Protein AF-0000000068717318 (afdb_homodimer)

Solvent-accessible surface area (backbone atoms only — not comparable to full-atom values): 31866 Å² total; per-residue (Å²): 139,52,70,68,42,39,51,50,46,53,46,26,69,71,57,38,31,56,62,58,30,9,62,75,69,73,46,54,44,68,53,45,51,49,39,49,48,51,51,22,59,76,68,72,45,66,38,63,42,69,63,83,94,44,50,39,70,29,72,58,24,56,57,44,49,57,50,39,51,41,50,52,51,47,51,51,46,50,53,46,67,65,40,76,64,81,67,66,62,50,79,43,35,36,26,26,24,66,69,44,42,39,69,50,40,36,65,50,47,43,56,44,42,72,75,36,70,60,45,38,46,37,46,39,76,15,88,23,59,64,52,39,50,50,33,30,74,69,58,73,24,63,34,31,42,44,68,31,61,94,67,90,55,90,65,39,44,72,43,80,64,42,85,40,55,74,37,36,34,28,21,68,81,42,73,69,66,79,41,89,59,38,52,71,72,72,47,33,83,41,34,37,45,36,58,47,88,64,28,48,68,50,50,57,55,53,47,56,28,55,77,67,73,43,75,55,77,44,55,37,37,30,76,41,71,63,27,47,50,38,25,19,53,62,60,60,27,34,35,75,42,51,40,84,79,45,48,66,40,41,75,70,53,50,29,32,77,51,47,53,73,66,82,77,82,70,31,25,40,26,42,35,30,39,64,81,54,72,79,45,68,65,55,50,51,49,51,49,53,49,50,51,48,52,73,76,93,140,51,69,68,42,41,53,52,46,53,44,26,68,70,58,36,30,56,62,59,29,9,62,74,68,72,46,55,46,66,54,47,53,49,39,50,48,52,50,21,59,74,67,71,46,64,37,62,41,70,64,85,93,43,49,39,70,29,74,59,23,54,57,44,48,57,51,38,50,41,50,52,50,47,52,50,47,49,52,46,66,66,40,76,64,80,67,68,63,51,78,46,35,36,26,25,24,67,70,46,41,38,70,50,40,37,64,48,49,44,55,44,41,72,76,36,69,59,44,37,47,37,43,40,75,16,90,23,60,63,50,39,49,49,33,32,74,70,59,72,25,65,34,31,43,45,67,32,62,94,66,89,54,89,65,39,43,71,45,80,64,41,84,41,54,75,38,36,35,27,20,66,80,42,74,68,66,79,42,86,59,37,50,72,72,73,47,33,84,40,34,38,44,37,59,49,87,65,28,49,68,50,51,56,53,50,47,56,27,56,77,67,75,43,76,57,80,42,54,36,37,30,76,41,71,62,27,47,50,38,24,19,52,63,59,60,28,34,34,74,43,51,42,83,79,44,47,66,41,40,76,70,53,51,29,33,78,52,47,55,72,67,82,76,81,70,31,23,40,26,42,34,31,40,65,81,54,74,80,44,69,66,56,50,51,50,52,50,51,50,50,51,49,51,70,74,95

Nearest PDB structures (foldseek):
  5y2v-assembly1_C  TM=6.158E-01  e=2.328E-25  Synechocystis sp. PCC 6803 substr. Kazusa
  3k1m-assembly1_B  TM=5.682E-01  e=3.658E-23  Acinetobacter baylyi ADP1
  3k1n-assembly1_A  TM=5.761E-01  e=3.463E-22  Acinetobacter baylyi ADP1
  5y2w-assembly1_A-2  TM=8.677E-01  e=1.253E-16  Synechocystis sp. PCC 6803 substr. Kazusa
  3fxq-assembly1_A  TM=6.290E-01  e=3.126E-19  Comamonas testosteroni

Sequence (594 aa):
MEIKQLITFKVAAHTLNFTQTAKKLNFAQSSVTAQIKTLEAELGTPLFERLGKRLFLTEAGRKFQLYADKMIALSNEAKMAVKDDEEIAGTLIIGAQESQCTYRLPSILKRFKIKFPKIKLIFKPAHSNKDAKEQLMEGKVDLAFILDECKTEDVLHVEPLMKEELKVVAAPTHRLLEQPSVSIKDLESETLLLTELGCSYRTLFEELFRWEDVYPANKIEFVSVEAIKQCVIADLGIAVLPAIVVEKDIREGTIKELHLENTISPIYTQIAWHKDKWMTVPLRQFIDVTREFFVTDMEIKQLITFKVAAHTLNFTQTAKKLNFAQSSVTAQIKTLEAELGTPLFERLGKRLFLTEAGRKFQLYADKMIALSNEAKMAVKDDEEIAGTLIIGAQESQCTYRLPSILKRFKIKFPKIKLIFKPAHSNKDAKEQLMEGKVDLAFILDECKTEDVLHVEPLMKEELKVVAAPTHRLLEQPSVSIKDLESETLLLTELGCSYRTLFEELFRWEDVYPANKIEFVSVEAIKQCVIADLGIAVLPAIVVEKDIREGTIKELHLENTISPIYTQIAWHKDKWMTVPLRQFIDVTREFFVTD

Secondary structure (DSSP, 8-state):
--HHHHHHHHHHHHH--HHHHHHHHT--HHHHHHHHHHHHHHHTS-SEEEETTEEEE-HHHHHHHHHHHHHHHHHHHHHHHHS---S--EEEEEEE-HHHHHHTHHHHHHHHHHH-TTEEEEEEE--SHHHHHHHHHTTS-SEEEEEE-----SSEEEEEEEEE-EEEEE-TT-GGGGSSSB-TGGGTTSPEEE--TT-HHHHHHHHHHHHTT-----EEE-S-HHHHHHHHHTTS-EEEEEHHHHHHHHHHTSSEEE-BSSPPPPEEEEEEEETT----HHHHHHHHHHHHHHHH-/--HHHHHHHHHHHHH--HHHHHHHHT--HHHHHHHHHHHHHHHTS-SEEEETTEEEE-HHHHHHHHHHHHHHHHHHHHHHHHS---S--EEEEEEE-HHHHHHTHHHHHHHHHHH-TTEEEEEEE--SHHHHHHHHHTTS-SEEEEEE-----SSEEEEEEEEE-EEEEE-TT-GGGGSSSB-TGGGTTSPEEE--TT-HHHHHHHHHHHHTT-----EEE-S-HHHHHHHHHTTS-EEEEEHHHHHHHHHHTSSEEE-BSSPPPPEEEEEEEETT----HHHHHHHHHHHHHHHH-

pLDDT: mean 88.01, std 9.0, range [48.69, 98.56]

InterPro domains:
  IPR000847 LysR, HTH, N-terminal domain [PF00126] (3-62)
  IPR000847 LysR, HTH, N-terminal domain [PR00039] (18-29)
  IPR000847 LysR, HTH, N-terminal domain [PR00039] (29-39)
  IPR000847 LysR, HTH, N-terminal domain [PR00039] (39-50)
  IPR000847 LysR, HTH, N-terminal domain [PS50931] (1-58)
  IPR005119 LysR, substrate-binding [PF03466] (87-293)
  IPR036388 Winged helix-like DNA-binding domain superfamily [G3DSA:1.10.10.10] (1-87)
  IPR036390 Winged helix DNA-binding domain superfamily [SSF46785] (1-84)

Foldseek 3Di:
DDLVLLQLLLLCQVVQDLCVSCVVVVHDSVVSVVSQVVVCVVVVHHQWDDDDPTIHGDPVVQVVSQVSVQVNLVVVQVVVVPPPPPADAEEAEEEEAQLCVPQPVVVLVVVLCVVHVRYHYHYDYDLAPVSQVVCQSSVVHAKYKAKAADDDDDFKDKFFQFWWDKFKKAFLPDPLVVDPADEPQNQQAWAEEEEDPRHHQRVLNVVSCVVVVRDRDHYDYDSHPVVSVVCRLVGRTMYMDICSSCVVVCVVRSMHTHHYPDDGDIIGTMMMHGPPHDCRPSNVSSVVSSNVVSVVD/DDLVLLQLLLLCQVVQDLCVSCVVVVHDSVVSVVSQVVVCVVVVHHQWDDDDPTIHGDPVVQVVSQVSVVVNLVVVQVVVVPPPPPADAEEAEEEEAQLCVPQPVVVLVVVLCVVHVRYHYHYDYDLAPVSQVVCQSSVVHAKYKAKAADDDDDFKDKFFQFWWDKFKKAFLPDPLVVDPADELQNQQAWAEEEEDPRHHQRVLNVVSCVVVVRHRDHYDYDSHPVVSVVCRLVGRTMYMDICSSCVVVCVVRSMHTHHYPDDGDIIGTMMMHGPPHDCRPSNVSSVVSSNVVSVVD

Structure (mmCIF, N/CA/C/O backbone):
data_AF-0000000068717318-model_v1
#
loop_
_entity.id
_entity.type
_entity.pdbx_description
1 polymer 'HTH-type transcriptional regulator CzcR'
#
loop_
_atom_site.group_PDB
_atom_site.id
_atom_site.type_symbol
_atom_site.label_atom_id
_atom_site.label_alt_id
_atom_site.label_comp_id
_atom_site.label_asym_id
_atom_site.label_entity_id
_atom_site.label_seq_id
_atom_site.pdbx_PDB_ins_code
_atom_site.Cartn_x
_atom_site.Cartn_y
_atom_site.Cartn_z
_atom_site.occupancy
_atom_site.B_iso_or_equiv
_atom_site.auth_seq_id
_atom_site.auth_comp_id
_atom_site.auth_asym_id
_atom_site.auth_atom_id
_atom_site.pdbx_PDB_model_num
ATOM 1 N N . MET A 1 1 ? 4.66 -38.656 12.094 1 73.25 1 MET A N 1
ATOM 2 C CA . MET A 1 1 ? 4.203 -37.312 11.773 1 73.25 1 MET A CA 1
ATOM 3 C C . MET A 1 1 ? 3.221 -37.344 10.609 1 73.25 1 MET A C 1
ATOM 5 O O . MET A 1 1 ? 3.48 -37.969 9.578 1 73.25 1 MET A O 1
ATOM 9 N N . GLU A 1 2 ? 2.027 -36.812 10.875 1 79.94 2 GLU A N 1
ATOM 10 C CA . GLU A 1 2 ? 0.955 -36.812 9.883 1 79.94 2 GLU A CA 1
ATOM 11 C C . GLU A 1 2 ? 0.721 -35.438 9.305 1 79.94 2 GLU A C 1
ATOM 13 O O . GLU A 1 2 ? 0.87 -34.438 10.008 1 79.94 2 GLU A O 1
ATOM 18 N N . ILE A 1 3 ? 0.334 -35.5 8.078 1 81.94 3 ILE A N 1
ATOM 19 C CA . ILE A 1 3 ? 0.106 -34.25 7.355 1 81.94 3 ILE A CA 1
ATOM 20 C C . ILE A 1 3 ? -0.923 -33.406 8.102 1 81.94 3 ILE A C 1
ATOM 22 O O . ILE A 1 3 ? -0.815 -32.156 8.141 1 81.94 3 ILE A O 1
ATOM 26 N N . LYS A 1 4 ? -1.858 -34.031 8.664 1 85 4 LYS A N 1
ATOM 27 C CA . LYS A 1 4 ? -2.895 -33.344 9.422 1 85 4 LYS A CA 1
ATOM 28 C C . LYS A 1 4 ? -2.293 -32.562 10.586 1 85 4 LYS A C 1
ATOM 30 O O . LYS A 1 4 ? -2.729 -31.453 10.883 1 85 4 LYS A O 1
ATOM 35 N N . GLN A 1 5 ? -1.313 -33.188 11.211 1 87.38 5 GLN A N 1
ATOM 36 C CA . GLN A 1 5 ? -0.629 -32.531 12.312 1 87.38 5 GLN A CA 1
ATOM 37 C C . GLN A 1 5 ? 0.168 -31.312 11.828 1 87.38 5 GLN A C 1
ATOM 39 O O . GLN A 1 5 ? 0.229 -30.297 12.516 1 87.38 5 GLN A O 1
ATOM 44 N N . LEU A 1 6 ? 0.748 -31.5 10.695 1 87.44 6 LEU A N 1
ATOM 45 C CA . LEU A 1 6 ? 1.536 -30.422 10.109 1 87.44 6 LEU A CA 1
ATOM 46 C C . LEU A 1 6 ? 0.652 -29.234 9.766 1 87.44 6 LEU A C 1
ATOM 48 O O . LEU A 1 6 ? 1.039 -28.078 9.992 1 87.44 6 LEU A O 1
ATOM 52 N N . ILE A 1 7 ? -0.502 -29.484 9.273 1 87.56 7 ILE A N 1
ATOM 53 C CA . ILE A 1 7 ? -1.455 -28.438 8.93 1 87.56 7 ILE A CA 1
ATOM 54 C C . ILE A 1 7 ? -1.92 -27.734 10.203 1 87.56 7 ILE A C 1
ATOM 56 O O . ILE A 1 7 ? -1.995 -26.5 10.242 1 87.56 7 ILE A O 1
ATOM 60 N N . THR A 1 8 ? -2.174 -28.562 11.219 1 90.5 8 THR A N 1
ATOM 61 C CA . THR A 1 8 ? -2.572 -28 12.5 1 90.5 8 THR A CA 1
ATOM 62 C C . THR A 1 8 ? -1.477 -27.094 13.055 1 90.5 8 THR A C 1
ATOM 64 O O . THR A 1 8 ? -1.757 -25.984 13.531 1 90.5 8 THR A O 1
ATOM 67 N N . PHE A 1 9 ? -0.246 -27.516 12.945 1 93.25 9 PHE A N 1
ATOM 68 C CA . PHE A 1 9 ? 0.896 -26.734 13.414 1 93.25 9 PHE A CA 1
ATOM 69 C C . PHE A 1 9 ? 1.017 -25.422 12.633 1 93.25 9 PHE A C 1
ATOM 71 O O . PHE A 1 9 ? 1.21 -24.359 13.219 1 93.25 9 PHE A O 1
ATOM 78 N N . LYS A 1 10 ? 0.901 -25.547 11.359 1 88.56 10 LYS A N 1
ATOM 79 C CA . LYS A 1 10 ? 1.046 -24.391 10.484 1 88.56 10 LYS A CA 1
ATOM 80 C C . LYS A 1 10 ? 0.029 -23.297 10.844 1 88.56 10 LYS A C 1
ATOM 82 O O . LYS A 1 10 ? 0.386 -22.125 10.984 1 88.56 10 LYS A O 1
ATOM 87 N N . VAL A 1 11 ? -1.167 -23.672 11.016 1 88.69 11 VAL A N 1
ATOM 88 C CA . VAL A 1 11 ? -2.23 -22.719 11.336 1 88.69 11 VAL A CA 1
ATOM 89 C C . VAL A 1 11 ? -2.014 -22.156 12.742 1 88.69 11 VAL A C 1
ATOM 91 O O . VAL A 1 11 ? -2.162 -20.953 12.969 1 88.69 11 VAL A O 1
ATOM 94 N N . ALA A 1 12 ? -1.607 -23.016 13.594 1 91.38 12 ALA A N 1
ATOM 95 C CA . ALA A 1 12 ? -1.349 -22.609 14.969 1 91.38 12 ALA A CA 1
ATOM 96 C C . ALA A 1 12 ? -0.17 -21.641 15.031 1 91.38 12 ALA A C 1
ATOM 98 O O . ALA A 1 12 ? -0.174 -20.688 15.828 1 91.38 12 ALA A O 1
ATOM 99 N N . ALA A 1 13 ? 0.774 -21.938 14.219 1 88.38 13 ALA A N 1
ATOM 100 C CA . ALA A 1 13 ? 1.964 -21.094 14.188 1 88.38 13 ALA A CA 1
ATOM 101 C C . ALA A 1 13 ? 1.628 -19.703 13.688 1 88.38 13 ALA A C 1
ATOM 103 O O . ALA A 1 13 ? 2.285 -18.719 14.055 1 88.38 13 ALA A O 1
ATOM 104 N N . HIS A 1 14 ? 0.652 -19.656 12.914 1 82.25 14 HIS A N 1
ATOM 105 C CA . HIS A 1 14 ? 0.218 -18.375 12.359 1 82.25 14 HIS A CA 1
ATOM 106 C C . HIS A 1 14 ? -0.712 -17.641 13.328 1 82.25 14 HIS A C 1
ATOM 108 O O . HIS A 1 14 ? -0.595 -16.438 13.508 1 82.25 14 HIS A O 1
ATOM 114 N N . THR A 1 15 ? -1.59 -18.391 13.961 1 80.88 15 THR A N 1
ATOM 115 C CA . THR A 1 15 ? -2.602 -17.781 14.82 1 80.88 15 THR A CA 1
ATOM 116 C C . THR A 1 15 ? -2.051 -17.547 16.219 1 80.88 15 THR A C 1
ATOM 118 O O . THR A 1 15 ? -2.521 -16.672 16.938 1 80.88 15 THR A O 1
ATOM 121 N N . LEU A 1 16 ? -1.172 -18.359 16.594 1 86.44 16 LEU A N 1
ATOM 122 C CA . LEU A 1 16 ? -0.603 -18.391 17.938 1 86.44 16 LEU A CA 1
ATOM 123 C C . LEU A 1 16 ? -1.701 -18.469 18.984 1 86.44 16 LEU A C 1
ATOM 125 O O . LEU A 1 16 ? -1.609 -17.812 20.031 1 86.44 16 LEU A O 1
ATOM 129 N N . ASN A 1 17 ? -2.678 -19.047 18.656 1 87.12 17 ASN A N 1
ATOM 130 C CA . ASN A 1 17 ? -3.859 -19.281 19.484 1 87.12 17 ASN A CA 1
ATOM 131 C C . ASN A 1 17 ? -4.547 -20.594 19.125 1 87.12 17 ASN A C 1
ATOM 133 O O . ASN A 1 17 ? -5.16 -20.719 18.062 1 87.12 17 ASN A O 1
ATOM 137 N N . PHE A 1 18 ? -4.551 -21.484 20.109 1 90 18 PHE A N 1
ATOM 138 C CA . PHE A 1 18 ? -5.039 -22.828 19.797 1 90 18 PHE A CA 1
ATOM 139 C C . PHE A 1 18 ? -6.555 -22.828 19.625 1 90 18 PHE A C 1
ATOM 141 O O . PHE A 1 18 ? -7.098 -23.594 18.828 1 90 18 PHE A O 1
ATOM 148 N N . THR A 1 19 ? -7.191 -21.875 20.328 1 88.75 19 THR A N 1
ATOM 149 C CA . THR A 1 19 ? -8.641 -21.766 20.172 1 88.75 19 THR A CA 1
ATOM 150 C C . THR A 1 19 ? -9.008 -21.266 18.781 1 88.75 19 THR A C 1
ATOM 152 O O . THR A 1 19 ? -9.906 -21.797 18.141 1 88.75 19 THR A O 1
ATOM 155 N N . GLN A 1 20 ? -8.273 -20.312 18.391 1 87.06 20 GLN A N 1
ATOM 156 C CA . GLN A 1 20 ? -8.508 -19.75 17.062 1 87.06 20 GLN A CA 1
ATOM 157 C C . GLN A 1 20 ? -8.125 -20.75 15.969 1 87.06 20 GLN A C 1
ATOM 159 O O . GLN A 1 20 ? -8.789 -20.844 14.938 1 87.06 20 GLN A O 1
ATOM 164 N N . THR A 1 21 ? -7.098 -21.406 16.219 1 89.06 21 THR A N 1
ATOM 165 C CA . THR A 1 21 ? -6.66 -22.438 15.297 1 89.06 21 THR A CA 1
ATOM 166 C C . THR A 1 21 ? -7.75 -23.5 15.117 1 89.06 21 THR A C 1
ATOM 168 O O . THR A 1 21 ? -8.055 -23.891 13.992 1 89.06 21 THR A O 1
ATOM 171 N N . ALA A 1 22 ? -8.383 -23.859 16.172 1 90.62 22 ALA A N 1
ATOM 172 C CA . ALA A 1 22 ? -9.445 -24.859 16.156 1 90.62 22 ALA A CA 1
ATOM 173 C C . ALA A 1 22 ? -10.633 -24.375 15.336 1 90.62 22 ALA A C 1
ATOM 175 O O . ALA A 1 22 ? -11.18 -25.109 14.516 1 90.62 22 ALA A O 1
ATOM 176 N N . LYS A 1 23 ? -10.953 -23.156 15.531 1 85.25 23 LYS A N 1
ATOM 177 C CA . LYS A 1 23 ? -12.062 -22.562 14.789 1 85.25 23 LYS A CA 1
ATOM 178 C C . LYS A 1 23 ? -11.773 -22.531 13.289 1 85.25 23 LYS A C 1
ATOM 180 O O . LYS A 1 23 ? -12.633 -22.891 12.484 1 85.25 23 LYS A O 1
ATOM 185 N N . LYS A 1 24 ? -10.586 -22.234 12.992 1 81.38 24 LYS A N 1
ATOM 186 C CA . LYS A 1 24 ? -10.188 -22.109 11.594 1 81.38 24 LYS A CA 1
ATOM 187 C C . LYS A 1 24 ? -10.164 -23.469 10.906 1 81.38 24 LYS A C 1
ATOM 189 O O . LYS A 1 24 ? -10.469 -23.578 9.719 1 81.38 24 LYS A O 1
ATOM 194 N N . LEU A 1 25 ? -9.867 -24.469 11.625 1 85.38 25 LEU A N 1
ATOM 195 C CA . LEU A 1 25 ? -9.711 -25.812 11.055 1 85.38 25 LEU A CA 1
ATOM 196 C C . LEU A 1 25 ? -10.969 -26.641 11.297 1 85.38 25 LEU A C 1
ATOM 198 O O . LEU A 1 25 ? -11.039 -27.797 10.859 1 85.38 25 LEU A O 1
ATOM 202 N N . ASN A 1 26 ? -11.938 -25.953 11.969 1 86.69 26 ASN A N 1
ATOM 203 C CA . ASN A 1 26 ? -13.156 -26.656 12.352 1 86.69 26 ASN A CA 1
ATOM 204 C C . ASN A 1 26 ? -12.852 -27.891 13.188 1 86.69 26 ASN A C 1
ATOM 206 O O . ASN A 1 26 ? -13.328 -28.984 12.883 1 86.69 26 ASN A O 1
ATOM 210 N N . PHE A 1 27 ? -11.906 -27.766 14.109 1 85.25 27 PHE A N 1
ATOM 211 C CA . PHE A 1 27 ? -11.547 -28.781 15.102 1 85.25 27 PHE A CA 1
ATOM 212 C C . PHE A 1 27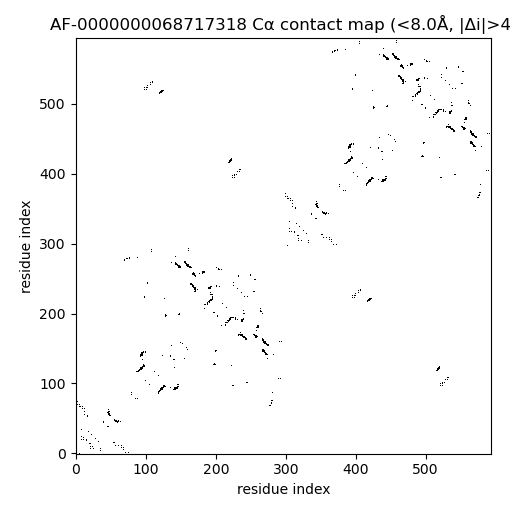 ? -11.992 -28.359 16.5 1 85.25 27 PHE A C 1
ATOM 214 O O . PHE A 1 27 ? -12.32 -27.188 16.719 1 85.25 27 PHE A O 1
ATOM 221 N N . ALA A 1 28 ? -12.156 -29.312 17.375 1 88.38 28 ALA A N 1
ATOM 222 C CA . ALA A 1 28 ? -12.195 -28.984 18.797 1 88.38 28 ALA A CA 1
ATOM 223 C C . ALA A 1 28 ? -10.82 -28.531 19.281 1 88.38 28 ALA A C 1
ATOM 225 O O . ALA A 1 28 ? -9.789 -29.016 18.812 1 88.38 28 ALA A O 1
ATOM 226 N N . GLN A 1 29 ? -10.836 -27.594 20.141 1 89.88 29 GLN A N 1
ATOM 227 C CA . GLN A 1 29 ? -9.586 -27.078 20.688 1 89.88 29 GLN A CA 1
ATOM 228 C C . GLN A 1 29 ? -8.758 -28.203 21.297 1 89.88 29 GLN A C 1
ATOM 230 O O . GLN A 1 29 ? -7.523 -28.203 21.203 1 89.88 29 GLN A O 1
ATOM 235 N N . SER A 1 30 ? -9.383 -29.141 21.891 1 91.38 30 SER A N 1
ATOM 236 C CA . SER A 1 30 ? -8.695 -30.281 22.484 1 91.38 30 SER A CA 1
ATOM 237 C C . SER A 1 30 ? -7.953 -31.094 21.422 1 91.38 30 SER A C 1
ATOM 239 O O . SER A 1 30 ? -6.863 -31.609 21.672 1 91.38 30 SER A O 1
ATOM 241 N N . SER A 1 31 ? -8.508 -31.156 20.281 1 88.94 31 SER A N 1
ATOM 242 C CA . SER A 1 31 ? -7.879 -31.859 19.172 1 88.94 31 SER A CA 1
ATOM 243 C C . SER A 1 31 ? -6.621 -31.141 18.703 1 88.94 31 SER A C 1
ATOM 245 O O . SER A 1 31 ? -5.602 -31.781 18.422 1 88.94 31 SER A O 1
ATOM 247 N N . VAL A 1 32 ? -6.707 -29.844 18.609 1 93.88 32 VAL A N 1
ATOM 248 C CA . VAL A 1 32 ? -5.555 -29.047 18.219 1 93.88 32 VAL A CA 1
ATOM 249 C C . VAL A 1 32 ? -4.422 -29.25 19.219 1 93.88 32 VAL A C 1
ATOM 251 O O . VAL A 1 32 ? -3.279 -29.5 18.828 1 93.88 32 VAL A O 1
ATOM 254 N N . THR A 1 33 ? -4.777 -29.172 20.484 1 92.56 33 THR A N 1
ATOM 255 C CA . THR A 1 33 ? -3.797 -29.344 21.547 1 92.56 33 THR A CA 1
ATOM 256 C C . THR A 1 33 ? -3.152 -30.719 21.484 1 92.56 33 THR A C 1
ATOM 258 O O . THR A 1 33 ? -1.933 -30.844 21.609 1 92.56 33 THR A O 1
ATOM 261 N N . ALA A 1 34 ? -3.979 -31.688 21.266 1 91.44 34 ALA A N 1
ATOM 262 C CA . ALA A 1 34 ? -3.494 -33.062 21.203 1 91.44 34 ALA A CA 1
ATOM 263 C C . ALA A 1 34 ? -2.566 -33.281 20.016 1 91.44 34 ALA A C 1
ATOM 265 O O . ALA A 1 34 ? -1.53 -33.938 20.125 1 91.44 34 ALA A O 1
ATOM 266 N N . GLN A 1 35 ? -2.949 -32.781 18.922 1 91.19 35 GLN A N 1
ATOM 267 C CA . GLN A 1 35 ? -2.143 -32.906 17.719 1 91.19 35 GLN A CA 1
ATOM 268 C C . GLN A 1 35 ? -0.777 -32.25 17.891 1 91.19 35 GLN A C 1
ATOM 270 O O . GLN A 1 35 ? 0.246 -32.812 17.5 1 91.19 35 GLN A O 1
ATOM 275 N N . ILE A 1 36 ? -0.767 -31.125 18.5 1 93.44 36 ILE A N 1
ATOM 276 C CA . ILE A 1 36 ? 0.476 -30.391 18.719 1 93.44 36 ILE A CA 1
ATOM 277 C C . ILE A 1 36 ? 1.354 -31.141 19.719 1 93.44 36 ILE A C 1
ATOM 279 O O . ILE A 1 36 ? 2.564 -31.281 19.516 1 93.44 36 ILE A O 1
ATOM 283 N N . LYS A 1 37 ? 0.728 -31.641 20.734 1 92 37 LYS A N 1
ATOM 284 C CA . LYS A 1 37 ? 1.467 -32.406 21.734 1 92 37 LYS A CA 1
ATOM 285 C C . LYS A 1 37 ? 2.08 -33.656 21.125 1 92 37 LYS A C 1
ATOM 287 O O . LYS A 1 37 ? 3.223 -34 21.438 1 92 37 LYS A O 1
ATOM 292 N N . THR A 1 38 ? 1.305 -34.312 20.344 1 88.38 38 THR A N 1
ATOM 293 C CA . THR A 1 38 ? 1.796 -35.5 19.672 1 88.38 38 THR A CA 1
ATOM 294 C C . THR A 1 38 ? 2.977 -35.156 18.766 1 88.38 38 THR A C 1
ATOM 296 O O . THR A 1 38 ? 3.975 -35.875 18.734 1 88.38 38 THR A O 1
ATOM 299 N N . LEU A 1 39 ? 2.832 -34.125 18.047 1 90 39 LEU A N 1
ATOM 300 C CA . LEU A 1 39 ? 3.887 -33.656 17.156 1 90 39 LEU A CA 1
ATOM 301 C C . LEU A 1 39 ? 5.148 -33.312 17.938 1 90 39 LEU A C 1
ATOM 303 O O . LEU A 1 39 ? 6.254 -33.688 17.531 1 90 39 LEU A O 1
ATOM 307 N N . GLU A 1 40 ? 4.988 -32.625 19.062 1 91.88 40 GLU A N 1
ATOM 308 C CA . GLU A 1 40 ? 6.117 -32.25 19.906 1 91.88 40 GLU A CA 1
ATOM 309 C C . GLU A 1 40 ? 6.777 -33.5 20.516 1 91.88 40 GLU A C 1
ATOM 311 O O . GLU A 1 40 ? 8.008 -33.562 20.641 1 91.88 40 GLU A O 1
ATOM 316 N N . ALA A 1 41 ? 5.984 -34.438 20.891 1 88.25 41 ALA A N 1
ATOM 317 C CA . ALA A 1 41 ? 6.492 -35.656 21.453 1 88.25 41 ALA A CA 1
ATOM 318 C C . ALA A 1 41 ? 7.324 -36.438 20.438 1 88.25 41 ALA A C 1
ATOM 320 O O . ALA A 1 41 ? 8.383 -36.969 20.766 1 88.25 41 ALA A O 1
ATOM 321 N N . GLU A 1 42 ? 6.852 -36.469 19.234 1 84.75 42 GLU A N 1
ATOM 322 C CA . GLU A 1 42 ? 7.57 -37.188 18.172 1 84.75 42 GLU A CA 1
ATOM 323 C C . GLU A 1 42 ? 8.891 -36.5 17.859 1 84.75 42 GLU A C 1
ATOM 325 O O . GLU A 1 42 ? 9.891 -37.156 17.578 1 84.75 42 GLU A O 1
ATOM 330 N N . LEU A 1 43 ? 8.844 -35.156 17.953 1 86.06 43 LEU A N 1
ATOM 331 C CA . LEU A 1 43 ? 10.016 -34.375 17.609 1 86.06 43 LEU A CA 1
ATOM 332 C C . LEU A 1 43 ? 10.961 -34.25 18.812 1 86.06 43 LEU A C 1
ATOM 334 O O . LEU A 1 43 ? 12.125 -33.875 18.641 1 86.06 43 LEU A O 1
ATOM 338 N N . GLY A 1 44 ? 10.477 -34.531 20 1 86.88 44 GLY A N 1
ATOM 339 C CA . GLY A 1 44 ? 11.273 -34.5 21.203 1 86.88 44 GLY A CA 1
ATOM 340 C C . GLY A 1 44 ? 11.555 -33.125 21.734 1 86.88 44 GLY A C 1
ATOM 341 O O . GLY A 1 44 ? 12.477 -32.906 22.516 1 86.88 44 GLY A O 1
ATOM 342 N N . THR A 1 45 ? 10.828 -32.156 21.156 1 87.38 45 THR A N 1
ATOM 343 C CA . THR A 1 45 ? 11.031 -30.766 21.578 1 87.38 45 THR A CA 1
ATOM 344 C C . THR A 1 45 ? 9.727 -29.969 21.484 1 87.38 45 THR A C 1
ATOM 346 O O . THR A 1 45 ? 8.914 -30.219 20.594 1 87.38 45 THR A O 1
ATOM 349 N N . PRO A 1 46 ? 9.531 -29.047 22.406 1 91.62 46 PRO A N 1
ATOM 350 C CA . PRO A 1 46 ? 8.352 -28.188 22.297 1 91.62 46 PRO A CA 1
ATOM 351 C C . PRO A 1 46 ? 8.438 -27.219 21.141 1 91.62 46 PRO A C 1
ATOM 353 O O . PRO A 1 46 ? 9.516 -26.688 20.844 1 91.62 46 PRO A O 1
ATOM 356 N N . LEU A 1 47 ? 7.324 -27.109 20.469 1 92.19 47 LEU A N 1
ATOM 357 C CA . LEU A 1 47 ? 7.258 -26.203 19.328 1 92.19 47 LEU A CA 1
ATOM 358 C C . LEU A 1 47 ? 6.625 -24.875 19.734 1 92.19 47 LEU A C 1
ATOM 360 O O . LEU A 1 47 ? 6.812 -23.859 19.062 1 92.19 47 LEU A O 1
ATOM 364 N N . PHE A 1 48 ? 5.805 -24.938 20.797 1 92.62 48 PHE A N 1
ATOM 365 C CA . PHE A 1 48 ? 5.156 -23.75 21.328 1 92.62 48 PHE A CA 1
ATOM 366 C C . PHE A 1 48 ? 5.504 -23.562 22.797 1 92.62 48 PHE A C 1
ATOM 368 O O . PHE A 1 48 ? 5.82 -24.516 23.5 1 92.62 48 PHE A O 1
ATOM 375 N N . GLU A 1 49 ? 5.516 -22.312 23.156 1 86.25 49 GLU A N 1
ATOM 376 C CA . GLU A 1 49 ? 5.676 -21.969 24.562 1 86.25 49 GLU A CA 1
ATOM 377 C C . GLU A 1 49 ? 4.645 -20.938 25 1 86.25 49 GLU A C 1
ATOM 379 O O . GLU A 1 49 ? 4.16 -20.141 24.188 1 86.25 49 GLU A O 1
ATOM 384 N N . ARG A 1 50 ? 4.188 -21.109 26.172 1 80.56 50 ARG A N 1
ATOM 385 C CA . ARG A 1 50 ? 3.221 -20.156 26.719 1 80.56 50 ARG A CA 1
ATOM 386 C C . ARG A 1 50 ? 3.893 -19.172 27.656 1 80.56 50 ARG A C 1
ATOM 388 O O . ARG A 1 50 ? 4.691 -19.578 28.516 1 80.56 50 ARG A O 1
ATOM 395 N N . LEU A 1 51 ? 3.805 -18.031 27.297 1 73.25 51 LEU A N 1
ATOM 396 C CA . LEU A 1 51 ? 4.199 -16.984 28.219 1 73.25 51 LEU A CA 1
ATOM 397 C C . LEU A 1 51 ? 2.973 -16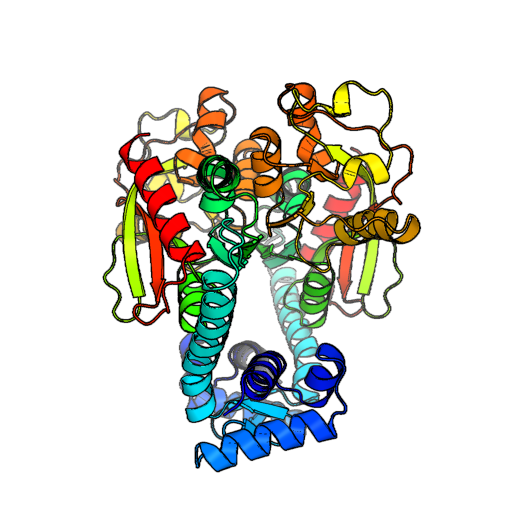.266 28.781 1 73.25 51 LEU A C 1
ATOM 399 O O . LEU A 1 51 ? 2.434 -15.352 28.141 1 73.25 51 LEU A O 1
ATOM 403 N N . GLY A 1 52 ? 2.51 -16.641 29.922 1 68.19 52 GLY A N 1
ATOM 404 C CA . GLY A 1 52 ? 1.214 -16.203 30.422 1 68.19 52 GLY A CA 1
ATOM 405 C C . GLY A 1 52 ? 0.052 -16.766 29.625 1 68.19 52 GLY A C 1
ATOM 406 O O . GLY A 1 52 ? -0.065 -17.969 29.453 1 68.19 52 GLY A O 1
ATOM 407 N N . LYS A 1 53 ? -0.735 -15.781 29.094 1 68.62 53 LYS A N 1
ATOM 408 C CA . LYS A 1 53 ? -1.892 -16.219 28.312 1 68.62 53 LYS A CA 1
ATOM 409 C C . LYS A 1 53 ? -1.575 -16.234 26.828 1 68.62 53 LYS A C 1
ATOM 411 O O . LYS A 1 53 ? -2.418 -16.609 26.016 1 68.62 53 LYS A O 1
ATOM 416 N N . ARG A 1 54 ? -0.37 -15.945 26.453 1 75.44 54 ARG A N 1
ATOM 417 C CA . ARG A 1 54 ? -0.049 -15.82 25.031 1 75.44 54 ARG A CA 1
ATOM 418 C C . ARG A 1 54 ? 0.804 -17 24.562 1 75.44 54 ARG A C 1
ATOM 420 O O . ARG A 1 54 ? 1.69 -17.453 25.281 1 75.44 54 ARG A O 1
ATOM 427 N N . LEU A 1 55 ? 0.558 -17.5 23.406 1 83.81 55 LEU A N 1
ATOM 428 C CA . LEU A 1 55 ? 1.233 -18.609 22.734 1 83.81 55 LEU A CA 1
ATOM 429 C C . LEU A 1 55 ? 2.27 -18.094 21.734 1 83.81 55 LEU A C 1
ATOM 431 O O . LEU A 1 55 ? 1.999 -17.156 20.984 1 83.81 55 LEU A O 1
ATOM 435 N N . PHE A 1 56 ? 3.514 -18.656 21.938 1 83.38 56 PHE A N 1
ATOM 436 C CA . PHE A 1 56 ? 4.59 -18.297 21.016 1 83.38 56 PHE A CA 1
ATOM 437 C C . PHE A 1 56 ? 5.23 -19.547 20.438 1 83.38 56 PHE A C 1
ATOM 439 O O . PHE A 1 56 ? 5.203 -20.625 21.047 1 83.38 56 PHE A O 1
ATOM 446 N N . LEU A 1 57 ? 5.824 -19.297 19.266 1 85.44 57 LEU A N 1
ATOM 447 C CA . LEU A 1 57 ? 6.68 -20.359 18.734 1 85.44 57 LEU A CA 1
ATOM 448 C C . LEU A 1 57 ? 8.023 -20.391 19.453 1 85.44 57 LEU A C 1
ATOM 450 O O . LEU A 1 57 ? 8.594 -19.344 19.75 1 85.44 57 LEU A O 1
ATOM 454 N N . THR A 1 58 ? 8.484 -21.594 19.812 1 83.56 58 THR A N 1
ATOM 455 C CA . THR A 1 58 ? 9.859 -21.75 20.25 1 83.56 58 THR A CA 1
ATOM 456 C C . THR A 1 58 ? 10.828 -21.625 19.078 1 83.56 58 THR A C 1
ATOM 458 O O . THR A 1 58 ? 10.398 -21.469 17.938 1 83.56 58 THR A O 1
ATOM 461 N N . GLU A 1 59 ? 12.117 -21.594 19.375 1 79.06 59 GLU A N 1
ATOM 462 C CA . GLU A 1 59 ? 13.109 -21.625 18.312 1 79.06 59 GLU A CA 1
ATOM 463 C C . GLU A 1 59 ? 12.938 -22.859 17.422 1 79.06 59 GLU A C 1
ATOM 465 O O . GLU A 1 59 ? 13.023 -22.766 16.203 1 79.06 59 GLU A O 1
ATOM 470 N N . ALA A 1 60 ? 12.734 -23.891 18.109 1 82.88 60 ALA A N 1
ATOM 471 C CA . ALA A 1 60 ? 12.469 -25.125 17.375 1 82.88 60 ALA A CA 1
ATOM 472 C C . ALA A 1 60 ? 11.195 -25.016 16.547 1 82.88 60 ALA A C 1
ATOM 474 O O . ALA A 1 60 ? 11.133 -25.516 15.422 1 82.88 60 ALA A O 1
ATOM 475 N N . GLY A 1 61 ? 10.25 -24.359 17.125 1 87.31 61 GLY A N 1
ATOM 476 C CA . GLY A 1 61 ? 9.008 -24.141 16.391 1 87.31 61 GLY A CA 1
ATOM 477 C C . GLY A 1 61 ? 9.195 -23.328 15.133 1 87.31 61 GLY A C 1
ATOM 478 O O . GLY A 1 61 ? 8.641 -23.656 14.086 1 87.31 61 GLY A O 1
ATOM 479 N N . ARG A 1 62 ? 10.039 -22.406 15.195 1 79.81 62 ARG A N 1
ATOM 480 C CA . ARG A 1 62 ? 10.32 -21.547 14.047 1 79.81 62 ARG A CA 1
ATOM 481 C C . ARG A 1 62 ? 11.055 -22.328 12.961 1 79.81 62 ARG A C 1
ATOM 483 O O . ARG A 1 62 ? 10.734 -22.203 11.773 1 79.81 62 ARG A O 1
ATOM 490 N N . LYS A 1 63 ? 11.984 -23.094 13.398 1 76.56 63 LYS A N 1
ATOM 491 C CA . LYS A 1 63 ? 12.711 -23.922 12.445 1 76.56 63 LYS A CA 1
ATOM 492 C C . LYS A 1 63 ? 11.789 -24.953 11.805 1 76.56 63 LYS A C 1
ATOM 494 O O . LYS A 1 63 ? 11.844 -25.188 10.594 1 76.56 63 LYS A O 1
ATOM 499 N N . PHE A 1 64 ? 10.945 -25.484 12.641 1 83.06 64 PHE A N 1
ATOM 500 C CA . PHE A 1 64 ? 10.062 -26.531 12.164 1 83.06 64 PHE A CA 1
ATOM 501 C C . PHE A 1 64 ? 9.023 -25.984 11.195 1 83.06 64 PHE A C 1
ATOM 503 O O . PHE A 1 64 ? 8.539 -26.703 10.32 1 83.06 64 PHE A O 1
ATOM 510 N N . GLN A 1 65 ? 8.719 -24.75 11.375 1 84.69 65 GLN A N 1
ATOM 511 C CA . GLN A 1 65 ? 7.734 -24.141 10.5 1 84.69 65 GLN A CA 1
ATOM 512 C C . GLN A 1 65 ? 8.156 -24.234 9.039 1 84.69 65 GLN A C 1
ATOM 514 O O . GLN A 1 65 ? 7.336 -24.531 8.164 1 84.69 65 GLN A O 1
ATOM 519 N N . LEU A 1 66 ? 9.383 -24.125 8.828 1 74.12 66 LEU A N 1
ATOM 520 C CA . LEU A 1 66 ? 9.922 -24.203 7.473 1 74.12 66 LEU A CA 1
ATOM 521 C C . LEU A 1 66 ? 9.758 -25.625 6.918 1 74.12 66 LEU A C 1
ATOM 523 O O . LEU A 1 66 ? 9.352 -25.797 5.766 1 74.12 66 LEU A O 1
ATOM 527 N N . TYR A 1 67 ? 10.008 -26.484 7.738 1 76.25 67 TYR A N 1
ATOM 528 C CA . TYR A 1 67 ? 9.93 -27.875 7.312 1 76.25 67 TYR A CA 1
ATOM 529 C C . TYR A 1 67 ? 8.477 -28.312 7.152 1 76.25 67 TYR A C 1
ATOM 531 O O . TYR A 1 67 ? 8.141 -29.062 6.227 1 76.25 67 TYR A O 1
ATOM 539 N N . ALA A 1 68 ? 7.688 -27.859 8.094 1 82.75 68 ALA A N 1
ATOM 540 C CA . ALA A 1 68 ? 6.266 -28.188 7.984 1 82.75 68 ALA A CA 1
ATOM 541 C C . ALA A 1 68 ? 5.691 -27.703 6.656 1 82.75 68 ALA A C 1
ATOM 543 O O . ALA A 1 68 ? 4.992 -28.438 5.965 1 82.75 68 ALA A O 1
ATOM 544 N N . ASP A 1 69 ? 6.062 -26.562 6.316 1 77.31 69 ASP A N 1
ATOM 545 C CA . ASP A 1 69 ? 5.598 -25.984 5.062 1 77.31 69 ASP A CA 1
ATOM 546 C C . ASP A 1 69 ? 6.082 -26.812 3.867 1 77.31 69 ASP A C 1
ATOM 548 O O . ASP A 1 69 ? 5.316 -27.078 2.941 1 77.31 69 ASP A O 1
ATOM 552 N N . LYS A 1 70 ? 7.293 -27.219 3.959 1 72.25 70 LYS A N 1
ATOM 553 C CA . LYS A 1 70 ? 7.875 -28.031 2.893 1 72.25 70 LYS A CA 1
ATOM 554 C C . LYS A 1 70 ? 7.148 -29.359 2.762 1 72.25 70 LYS A C 1
ATOM 556 O O . LYS A 1 70 ? 6.828 -29.797 1.652 1 72.25 70 LYS A O 1
ATOM 561 N N . MET A 1 71 ? 6.938 -29.906 3.809 1 76.5 71 MET A N 1
ATOM 562 C CA . MET A 1 71 ? 6.324 -31.234 3.812 1 76.5 71 MET A CA 1
ATOM 563 C C . MET A 1 71 ? 4.887 -31.156 3.311 1 76.5 71 MET A C 1
ATOM 565 O O . MET A 1 71 ? 4.453 -32.031 2.537 1 76.5 71 MET A O 1
ATOM 569 N N . ILE A 1 72 ? 4.199 -30.156 3.756 1 77.69 72 ILE A N 1
ATOM 570 C CA . ILE A 1 72 ? 2.822 -29.984 3.303 1 77.69 72 ILE A CA 1
ATOM 571 C C . ILE A 1 72 ? 2.799 -29.75 1.796 1 77.69 72 ILE A C 1
ATOM 573 O O . ILE A 1 72 ? 2.002 -30.344 1.075 1 77.69 72 ILE A O 1
ATOM 577 N N . ALA A 1 73 ? 3.699 -28.938 1.389 1 72.12 73 ALA A N 1
ATOM 578 C CA . ALA A 1 73 ? 3.789 -28.625 -0.035 1 72.12 73 ALA A CA 1
ATOM 579 C C . ALA A 1 73 ? 4.148 -29.859 -0.848 1 72.12 73 ALA A C 1
ATOM 581 O O . ALA A 1 73 ? 3.57 -30.109 -1.911 1 72.12 73 ALA A O 1
ATOM 582 N N . LEU A 1 74 ? 5.035 -30.609 -0.314 1 67.69 74 LEU A N 1
ATOM 583 C CA . LEU A 1 74 ? 5.461 -31.828 -0.992 1 67.69 74 LEU A CA 1
ATOM 584 C C . LEU A 1 74 ? 4.324 -32.844 -1.056 1 67.69 74 LEU A C 1
ATOM 586 O O . LEU A 1 74 ? 4.145 -33.531 -2.072 1 67.69 74 LEU A O 1
ATOM 590 N N . SER A 1 75 ? 3.691 -32.938 -0.002 1 70.06 75 SER A N 1
ATOM 591 C CA . SER A 1 75 ? 2.549 -33.844 0.035 1 70.06 75 SER A CA 1
ATOM 592 C C . SER A 1 75 ? 1.502 -33.438 -1.005 1 70.06 75 SER A C 1
ATOM 594 O O . SER A 1 75 ? 0.978 -34.312 -1.715 1 70.06 75 SER A O 1
ATOM 596 N N . ASN A 1 76 ? 1.234 -32.219 -1.047 1 67.56 76 ASN A N 1
ATOM 597 C CA . ASN A 1 76 ? 0.282 -31.734 -2.037 1 67.56 76 ASN A CA 1
ATOM 598 C C . ASN A 1 76 ? 0.785 -31.953 -3.459 1 67.56 76 ASN A C 1
ATOM 600 O O . ASN A 1 76 ? 0.018 -32.344 -4.34 1 67.56 76 ASN A O 1
ATOM 604 N N . GLU A 1 77 ? 2 -31.719 -3.617 1 65.25 77 GLU A N 1
ATOM 605 C CA . GLU A 1 77 ? 2.615 -31.953 -4.922 1 65.25 77 GLU A CA 1
ATOM 606 C C . GLU A 1 77 ? 2.533 -33.438 -5.316 1 65.25 77 GLU A C 1
ATOM 608 O O . GLU A 1 77 ? 2.264 -33.75 -6.477 1 65.25 77 GLU A O 1
ATOM 613 N N . ALA A 1 78 ? 2.826 -34.219 -4.406 1 62.34 78 ALA A N 1
ATOM 614 C CA . ALA A 1 78 ? 2.77 -35.656 -4.656 1 62.34 78 ALA A CA 1
ATOM 615 C C . ALA A 1 78 ? 1.362 -36.094 -5.059 1 62.34 78 ALA A C 1
ATOM 617 O O . ALA A 1 78 ? 1.19 -36.875 -6 1 62.34 78 ALA A O 1
ATOM 618 N N . LYS A 1 79 ? 0.443 -35.594 -4.363 1 65.12 79 LYS A N 1
ATOM 619 C CA . LYS A 1 79 ? -0.947 -35.906 -4.68 1 65.12 79 LYS A CA 1
ATOM 620 C C . LYS A 1 79 ? -1.313 -35.438 -6.082 1 65.12 79 LYS A C 1
ATOM 622 O O . LYS A 1 79 ? -2.006 -36.125 -6.824 1 65.12 79 LYS A O 1
ATOM 627 N N . MET A 1 80 ? -0.839 -34.281 -6.285 1 60.88 80 MET A N 1
ATOM 628 C CA . MET A 1 80 ? -1.132 -33.688 -7.586 1 60.88 80 MET A CA 1
ATOM 629 C C . MET A 1 80 ? -0.389 -34.406 -8.695 1 60.88 80 MET A C 1
ATOM 631 O O . MET A 1 80 ? -0.912 -34.562 -9.805 1 60.88 80 MET A O 1
ATOM 635 N N . ALA A 1 81 ? 0.786 -34.75 -8.344 1 56 81 ALA A N 1
ATOM 636 C CA . ALA A 1 81 ? 1.614 -35.438 -9.336 1 56 81 ALA A CA 1
ATOM 637 C C . ALA A 1 81 ? 1.008 -36.781 -9.719 1 56 81 ALA A C 1
ATOM 639 O O . ALA A 1 81 ? 1.2 -37.281 -10.844 1 56 81 ALA A O 1
ATOM 640 N N . VAL A 1 82 ? 0.516 -37.406 -8.734 1 55.94 82 VAL A N 1
ATOM 641 C CA . VAL A 1 82 ? -0.014 -38.719 -9.023 1 55.94 82 VAL A CA 1
ATOM 642 C C . VAL A 1 82 ? -1.414 -38.594 -9.617 1 55.94 82 VAL A C 1
ATOM 644 O O . VAL A 1 82 ? -1.931 -39.562 -10.203 1 55.94 82 VAL A O 1
ATOM 647 N N . LYS A 1 83 ? -2.1 -37.625 -9.094 1 54.03 83 LYS A N 1
ATOM 648 C CA . LYS A 1 83 ? -3.395 -37.438 -9.742 1 54.03 83 LYS A CA 1
ATOM 649 C C . LYS A 1 83 ? -3.225 -37.062 -11.211 1 54.03 83 LYS A C 1
ATOM 651 O O . LYS A 1 83 ? -2.289 -36.344 -11.57 1 54.03 83 LYS A O 1
ATOM 656 N N . ASP A 1 84 ? -3.443 -37.906 -12.023 1 48.69 84 ASP A N 1
ATOM 657 C CA . ASP A 1 84 ? -3.402 -37.781 -13.477 1 48.69 84 ASP A CA 1
ATOM 658 C C . ASP A 1 84 ? -3.789 -36.375 -13.922 1 48.69 84 ASP A C 1
ATOM 660 O O . ASP A 1 84 ? -3.906 -36.094 -15.117 1 48.69 84 ASP A O 1
ATOM 664 N N . ASP A 1 85 ? -4.496 -35.656 -13.094 1 49.84 85 ASP A N 1
ATOM 665 C CA . ASP A 1 85 ? -5.008 -34.438 -13.727 1 49.84 85 ASP A CA 1
ATOM 666 C C . ASP A 1 85 ? -3.881 -33.469 -14.008 1 49.84 85 ASP A C 1
ATOM 668 O O . ASP A 1 85 ? -3.094 -33.125 -13.117 1 49.84 85 ASP A O 1
ATOM 672 N N . GLU A 1 86 ? -3.389 -33.406 -15.266 1 55.66 86 GLU A N 1
ATOM 673 C CA . GLU A 1 86 ? -2.387 -32.719 -16.062 1 55.66 86 GLU A CA 1
ATOM 674 C C . GLU A 1 86 ? -2.258 -31.25 -15.648 1 55.66 86 GLU A C 1
ATOM 676 O O . GLU A 1 86 ? -1.279 -30.578 -15.984 1 55.66 86 GLU A O 1
ATOM 681 N N . GLU A 1 87 ? -3.26 -30.688 -15.078 1 68.38 87 GLU A N 1
ATOM 682 C CA . GLU A 1 87 ? -3.117 -29.234 -14.961 1 68.38 87 GLU A CA 1
ATOM 683 C C . GLU A 1 87 ? -2.439 -28.859 -13.648 1 68.38 87 GLU A C 1
ATOM 685 O O . GLU A 1 87 ? -2.816 -29.344 -12.586 1 68.38 87 GLU A O 1
ATOM 690 N N . ILE A 1 88 ? -1.234 -28.266 -13.734 1 73.5 88 ILE A N 1
ATOM 691 C CA . ILE A 1 88 ? -0.472 -27.734 -12.609 1 73.5 88 ILE A CA 1
ATOM 692 C C . ILE A 1 88 ? -1.357 -26.812 -11.781 1 73.5 88 ILE A C 1
ATOM 694 O O . ILE A 1 88 ? -1.97 -25.875 -12.312 1 73.5 88 ILE A O 1
ATOM 698 N N . ALA A 1 89 ? -1.676 -27.281 -10.578 1 74.06 89 ALA A N 1
ATOM 699 C CA . ALA A 1 89 ? -2.477 -26.484 -9.648 1 74.06 89 ALA A CA 1
ATOM 700 C C . ALA A 1 89 ? -1.681 -26.141 -8.398 1 74.06 89 ALA A C 1
ATOM 702 O O . ALA A 1 89 ? -0.586 -26.656 -8.18 1 74.06 89 ALA A O 1
ATOM 703 N N . GLY A 1 90 ? -2.113 -25.109 -7.617 1 80.12 90 GLY A N 1
ATOM 704 C CA . GLY A 1 90 ? -1.464 -24.672 -6.391 1 80.12 90 GLY A CA 1
ATOM 705 C C . GLY A 1 90 ? -1.633 -23.188 -6.129 1 80.12 90 GLY A C 1
ATOM 706 O O . GLY A 1 90 ? -2.373 -22.516 -6.84 1 80.12 90 GLY A O 1
ATOM 707 N N . THR A 1 91 ? -0.983 -22.797 -5 1 83.25 91 THR A N 1
ATOM 708 C CA . THR A 1 91 ? -1.054 -21.391 -4.609 1 83.25 91 THR A CA 1
ATOM 709 C C . THR A 1 91 ? 0.341 -20.781 -4.551 1 83.25 91 THR A C 1
ATOM 711 O O . THR A 1 91 ? 1.286 -21.406 -4.078 1 83.25 91 THR A O 1
ATOM 714 N N . LEU A 1 92 ? 0.436 -19.688 -5.156 1 90.31 92 LEU A N 1
ATOM 715 C CA . LEU A 1 92 ? 1.676 -18.922 -5.125 1 90.31 92 LEU A CA 1
ATOM 716 C C . LEU A 1 92 ? 1.451 -17.547 -4.488 1 90.31 92 LEU A C 1
ATOM 718 O O . LEU A 1 92 ? 0.57 -16.797 -4.914 1 90.31 92 LEU A O 1
ATOM 722 N N . ILE A 1 93 ? 2.252 -17.234 -3.473 1 90.25 93 ILE A N 1
ATOM 723 C CA . ILE A 1 93 ? 2.176 -15.945 -2.799 1 90.25 93 ILE A CA 1
ATOM 724 C C . ILE A 1 93 ? 3.367 -15.086 -3.205 1 90.25 93 ILE A C 1
ATOM 726 O O . ILE A 1 93 ? 4.52 -15.445 -2.957 1 90.25 93 ILE A O 1
ATOM 730 N N . ILE A 1 94 ? 3.004 -13.961 -3.76 1 94.19 94 ILE A N 1
ATOM 731 C CA . ILE A 1 94 ? 4.043 -13.086 -4.297 1 94.19 94 ILE A CA 1
ATOM 732 C C . ILE A 1 94 ? 4.027 -11.75 -3.559 1 94.19 94 ILE A C 1
ATOM 734 O O . ILE A 1 94 ? 2.982 -11.109 -3.439 1 94.19 94 ILE A O 1
ATOM 738 N N . GLY A 1 95 ? 5.191 -11.383 -3.016 1 93.75 95 GLY A N 1
ATOM 739 C CA . GLY A 1 95 ? 5.375 -10.039 -2.488 1 93.75 95 GLY A CA 1
ATOM 740 C C . GLY A 1 95 ? 5.949 -9.07 -3.506 1 93.75 95 GLY A C 1
ATOM 741 O O . GLY A 1 95 ? 6.848 -9.43 -4.27 1 93.75 95 GLY A O 1
ATOM 742 N N . ALA A 1 96 ? 5.344 -7.93 -3.52 1 91.75 96 ALA A N 1
ATOM 743 C CA . ALA A 1 96 ? 5.875 -6.961 -4.477 1 91.75 96 ALA A CA 1
ATOM 744 C C . ALA A 1 96 ? 5.68 -5.531 -3.975 1 91.75 96 ALA A C 1
ATOM 746 O O . ALA A 1 96 ? 4.652 -5.215 -3.369 1 91.75 96 ALA A O 1
ATOM 747 N N . GLN A 1 97 ? 6.625 -4.746 -4.25 1 88.94 97 GLN A N 1
ATOM 748 C CA . GLN A 1 97 ? 6.457 -3.309 -4.066 1 88.94 97 GLN A CA 1
ATOM 749 C C . GLN A 1 97 ? 5.438 -2.74 -5.047 1 88.94 97 GLN A C 1
ATOM 751 O O . GLN A 1 97 ? 5.195 -3.326 -6.105 1 88.94 97 GLN A O 1
ATOM 756 N N . GLU A 1 98 ? 4.883 -1.634 -4.723 1 87.81 98 GLU A N 1
ATOM 757 C CA . GLU A 1 98 ? 3.795 -1.06 -5.508 1 87.81 98 GLU A CA 1
ATOM 758 C C . GLU A 1 98 ? 4.215 -0.845 -6.961 1 87.81 98 GLU A C 1
ATOM 760 O O . GLU A 1 98 ? 3.459 -1.158 -7.883 1 87.81 98 GLU A O 1
ATOM 765 N N . SER A 1 99 ? 5.375 -0.318 -7.152 1 90.81 99 SER A N 1
ATOM 766 C CA . SER A 1 99 ? 5.84 -0.032 -8.508 1 90.81 99 SER A CA 1
ATOM 767 C C . SER A 1 99 ? 5.902 -1.301 -9.352 1 90.81 99 SER A C 1
ATOM 769 O O . SER A 1 99 ? 5.555 -1.284 -10.531 1 90.81 99 SER A O 1
ATOM 771 N N . GLN A 1 100 ? 6.305 -2.371 -8.719 1 90.56 100 GLN A N 1
ATOM 772 C CA . GLN A 1 100 ? 6.395 -3.639 -9.43 1 90.56 100 GLN A CA 1
ATOM 773 C C . GLN A 1 100 ? 5.008 -4.215 -9.711 1 90.56 100 GLN A C 1
ATOM 775 O O . GLN A 1 100 ? 4.738 -4.699 -10.812 1 90.56 100 GLN A O 1
ATOM 780 N N . CYS A 1 101 ? 4.18 -4.148 -8.719 1 90.5 101 CYS A N 1
ATOM 781 C CA . CYS A 1 101 ? 2.84 -4.707 -8.82 1 90.5 101 CYS A CA 1
ATOM 782 C C . CYS A 1 101 ? 2.018 -3.973 -9.875 1 90.5 101 CYS A C 1
ATOM 784 O O . CYS A 1 101 ? 1.189 -4.578 -10.555 1 90.5 101 CYS A O 1
ATOM 786 N N . THR A 1 102 ? 2.252 -2.732 -10.023 1 92.19 102 THR A N 1
ATOM 787 C CA . THR A 1 102 ? 1.425 -1.888 -10.883 1 92.19 102 THR A CA 1
ATOM 788 C C . THR A 1 102 ? 1.963 -1.875 -12.305 1 92.19 102 THR A C 1
ATOM 790 O O . THR A 1 102 ? 1.19 -1.897 -13.266 1 92.19 102 THR A O 1
ATOM 793 N N . TYR A 1 103 ? 3.246 -1.986 -12.469 1 92.75 103 TYR A N 1
ATOM 794 C CA . TYR A 1 103 ? 3.771 -1.637 -13.781 1 92.75 103 TYR A CA 1
ATOM 795 C C . TYR A 1 103 ? 4.5 -2.818 -14.406 1 92.75 103 TYR A C 1
ATOM 797 O O . TYR A 1 103 ? 4.75 -2.83 -15.617 1 92.75 103 TYR A O 1
ATOM 805 N N . ARG A 1 104 ? 4.867 -3.783 -13.656 1 91.19 104 ARG A N 1
ATOM 806 C CA . ARG A 1 104 ? 5.621 -4.902 -14.211 1 91.19 104 ARG A CA 1
ATOM 807 C C . ARG A 1 104 ? 4.805 -6.191 -14.164 1 91.19 104 ARG A C 1
ATOM 809 O O . ARG A 1 104 ? 4.684 -6.887 -15.172 1 91.19 104 ARG A O 1
ATOM 816 N N . LEU A 1 105 ? 4.188 -6.43 -13.133 1 92.69 105 LEU A N 1
ATOM 817 C CA . LEU A 1 105 ? 3.598 -7.734 -12.859 1 92.69 105 LEU A CA 1
ATOM 818 C C . LEU A 1 105 ? 2.398 -7.992 -13.766 1 92.69 105 LEU A C 1
ATOM 820 O O . LEU A 1 105 ? 2.18 -9.125 -14.203 1 92.69 105 LEU A O 1
ATOM 824 N N . PRO A 1 106 ? 1.626 -6.977 -14.148 1 92.81 106 PRO A N 1
ATOM 825 C CA . PRO A 1 106 ? 0.433 -7.273 -14.945 1 92.81 106 PRO A CA 1
ATOM 826 C C . PRO A 1 106 ? 0.758 -8.016 -16.234 1 92.81 106 PRO A C 1
ATOM 828 O O . PRO A 1 106 ? 0.084 -8.992 -16.578 1 92.81 106 PRO A O 1
ATOM 831 N N . SER A 1 107 ? 1.774 -7.641 -16.891 1 92.56 107 SER A N 1
ATOM 832 C CA . SER A 1 107 ? 2.15 -8.297 -18.141 1 92.56 107 SER A CA 1
ATOM 833 C C . SER A 1 107 ? 2.664 -9.711 -17.891 1 92.56 107 SER A C 1
ATOM 835 O O . SER A 1 107 ? 2.377 -10.625 -18.672 1 92.56 107 SER A O 1
ATOM 837 N N . ILE A 1 108 ? 3.387 -9.859 -16.859 1 94.25 108 ILE A N 1
ATOM 838 C CA . ILE A 1 108 ? 3.916 -11.172 -16.5 1 94.25 108 ILE A CA 1
ATOM 839 C C . ILE A 1 108 ? 2.771 -12.102 -16.094 1 94.25 108 ILE A C 1
ATOM 841 O O . ILE A 1 108 ? 2.734 -13.266 -16.5 1 94.25 108 ILE A O 1
ATOM 845 N N . LEU A 1 109 ? 1.848 -11.57 -15.359 1 93.56 109 LEU A N 1
ATOM 846 C CA . LEU A 1 109 ? 0.714 -12.344 -14.867 1 93.56 109 LEU A CA 1
ATOM 847 C C . LEU A 1 109 ? -0.181 -12.789 -16.031 1 93.56 109 LEU A C 1
ATOM 849 O O . LEU A 1 109 ? -0.722 -13.898 -16 1 93.56 109 LEU A O 1
ATOM 853 N N . LYS A 1 110 ? -0.355 -11.891 -16.938 1 91.56 110 LYS A N 1
ATOM 854 C CA . LYS A 1 110 ? -1.149 -12.242 -18.109 1 91.56 110 LYS A CA 1
ATOM 855 C C . LYS A 1 110 ? -0.582 -13.469 -18.812 1 91.56 110 LYS A C 1
ATOM 857 O O . LYS A 1 110 ? -1.317 -14.414 -19.109 1 91.56 110 LYS A O 1
ATOM 862 N N . ARG A 1 111 ? 0.696 -13.492 -18.984 1 92.06 111 ARG A N 1
ATOM 863 C CA . ARG A 1 111 ? 1.374 -14.617 -19.625 1 92.06 111 ARG A CA 1
ATOM 864 C C . ARG A 1 111 ? 1.274 -15.875 -18.75 1 92.06 111 ARG A C 1
ATOM 866 O O . ARG A 1 111 ? 1.043 -16.969 -19.266 1 92.06 111 ARG A O 1
ATOM 873 N N . PHE A 1 112 ? 1.442 -15.703 -17.531 1 93.62 112 PHE A N 1
ATOM 874 C CA . PHE A 1 112 ? 1.451 -16.828 -16.609 1 93.62 112 PHE A CA 1
ATOM 875 C C . PHE A 1 112 ? 0.075 -17.469 -16.531 1 93.62 112 PHE A C 1
ATOM 877 O O . PHE A 1 112 ? -0.041 -18.703 -16.531 1 93.62 112 PHE A O 1
ATOM 884 N N . LYS A 1 113 ? -0.933 -16.641 -16.438 1 88.88 113 LYS A N 1
ATOM 885 C CA . LYS A 1 113 ? -2.287 -17.172 -16.266 1 88.88 113 LYS A CA 1
ATOM 886 C C . LYS A 1 113 ? -2.762 -17.859 -17.547 1 88.88 113 LYS A C 1
ATOM 888 O O . LYS A 1 113 ? -3.586 -18.781 -17.484 1 88.88 113 LYS A O 1
ATOM 893 N N . ILE A 1 114 ? -2.289 -17.438 -18.672 1 87.5 114 ILE A N 1
ATOM 894 C CA . ILE A 1 114 ? -2.596 -18.109 -19.922 1 87.5 114 ILE A CA 1
ATOM 895 C C . ILE A 1 114 ? -2.012 -19.531 -19.906 1 87.5 114 ILE A C 1
ATOM 897 O O . ILE A 1 114 ? -2.68 -20.484 -20.297 1 87.5 114 ILE A O 1
ATOM 901 N N . LYS A 1 115 ? -0.851 -19.641 -19.375 1 89.12 115 LYS A N 1
ATOM 902 C CA . LYS A 1 115 ? -0.139 -20.906 -19.359 1 89.12 115 LYS A CA 1
ATOM 903 C C . LYS A 1 115 ? -0.62 -21.797 -18.219 1 89.12 115 LYS A C 1
ATOM 905 O O . LYS A 1 115 ? -0.67 -23.016 -18.344 1 89.12 115 LYS A O 1
ATOM 910 N N . PHE A 1 116 ? -0.925 -21.141 -17.109 1 90.12 116 PHE A N 1
ATOM 911 C CA . PHE A 1 116 ? -1.267 -21.891 -15.914 1 90.12 116 PHE A CA 1
ATOM 912 C C . PHE A 1 116 ? -2.535 -21.328 -15.273 1 90.12 116 PHE A C 1
ATOM 914 O O . PHE A 1 116 ? -2.498 -20.812 -14.156 1 90.12 116 PHE A O 1
ATOM 921 N N . PRO A 1 117 ? -3.633 -21.578 -15.773 1 84.12 117 PRO A N 1
ATOM 922 C CA . PRO A 1 117 ? -4.887 -20.953 -15.344 1 84.12 117 PRO A CA 1
ATOM 923 C C . PRO A 1 117 ? -5.355 -21.453 -13.977 1 84.12 117 PRO A C 1
ATOM 925 O O . PRO A 1 117 ? -6.141 -20.781 -13.305 1 84.12 117 PRO A O 1
ATOM 928 N N . LYS A 1 118 ? -4.836 -22.531 -13.492 1 83.25 118 LYS A N 1
ATOM 929 C CA . LYS A 1 118 ? -5.367 -23.141 -12.273 1 83.25 118 LYS A CA 1
ATOM 930 C C . LYS A 1 118 ? -4.52 -22.781 -11.062 1 83.25 118 LYS A C 1
ATOM 932 O O . LYS A 1 118 ? -4.883 -23.094 -9.93 1 83.25 118 LYS A O 1
ATOM 937 N N . ILE A 1 119 ? -3.416 -22.156 -11.281 1 85.25 119 ILE A N 1
ATOM 938 C CA . ILE A 1 119 ? -2.596 -21.703 -10.164 1 85.25 119 ILE A CA 1
ATOM 939 C C . ILE A 1 119 ? -3.223 -20.469 -9.523 1 85.25 119 ILE A C 1
ATOM 941 O O . ILE A 1 119 ? -3.518 -19.484 -10.211 1 85.25 119 ILE A O 1
ATOM 945 N N . LYS A 1 120 ? -3.426 -20.547 -8.258 1 83.81 120 LYS A N 1
ATOM 946 C CA . LYS A 1 120 ? -3.938 -19.406 -7.5 1 83.81 120 LYS A CA 1
ATOM 947 C C . LYS A 1 120 ? -2.812 -18.438 -7.129 1 83.81 120 LYS A C 1
ATOM 949 O O . LYS A 1 120 ? -1.769 -18.859 -6.625 1 83.81 120 LYS A O 1
ATOM 954 N N . LEU A 1 121 ? -3.064 -17.203 -7.406 1 88.69 121 LEU A N 1
ATOM 955 C CA . LEU A 1 121 ? -2.062 -16.172 -7.117 1 88.69 121 LEU A CA 1
ATOM 956 C C . LEU A 1 121 ? -2.551 -15.227 -6.027 1 88.69 121 LEU A C 1
ATOM 958 O O . LEU A 1 121 ? -3.691 -14.766 -6.07 1 88.69 121 LEU A O 1
ATOM 962 N N . ILE A 1 122 ? -1.677 -14.992 -5.07 1 84.69 122 ILE A N 1
ATOM 963 C CA . ILE A 1 122 ? -1.942 -14.023 -4.008 1 84.69 122 ILE A CA 1
ATOM 964 C C . ILE A 1 122 ? -0.805 -13.008 -3.936 1 84.69 122 ILE A C 1
ATOM 966 O O . ILE A 1 122 ? 0.366 -13.383 -3.834 1 84.69 122 ILE A O 1
ATOM 970 N N . PHE A 1 123 ? -1.224 -11.805 -3.916 1 87.31 123 PHE A N 1
ATOM 971 C CA . PHE A 1 123 ? -0.223 -10.75 -3.832 1 87.31 123 PHE A CA 1
ATOM 972 C C . PHE A 1 123 ? -0.258 -10.078 -2.465 1 87.31 123 PHE A C 1
ATOM 974 O O . PHE A 1 123 ? -1.334 -9.797 -1.932 1 87.31 123 PHE A O 1
ATOM 981 N N . LYS A 1 124 ? 0.917 -9.844 -1.956 1 84.69 124 LYS A N 1
ATOM 982 C CA . LYS A 1 124 ? 1.082 -9.117 -0.697 1 84.69 124 LYS A CA 1
ATOM 983 C C . LYS A 1 124 ? 1.948 -7.879 -0.884 1 84.69 124 LYS A C 1
ATOM 985 O O . LYS A 1 124 ? 2.916 -7.898 -1.647 1 84.69 124 LYS A O 1
ATOM 990 N N . PRO A 1 125 ? 1.547 -6.922 -0.195 1 79.12 125 PRO A N 1
ATOM 991 C CA . PRO A 1 125 ? 2.379 -5.719 -0.295 1 79.12 125 PRO A CA 1
ATOM 992 C C . PRO A 1 125 ? 3.748 -5.895 0.358 1 79.12 125 PRO A C 1
ATOM 994 O O . PRO A 1 125 ? 3.859 -6.539 1.404 1 79.12 125 PRO A O 1
ATOM 997 N N . ALA A 1 126 ? 4.73 -5.445 -0.346 1 82.44 126 ALA A N 1
ATOM 998 C CA . ALA A 1 126 ? 6.066 -5.258 0.219 1 82.44 126 ALA A CA 1
ATOM 999 C C . ALA A 1 126 ? 6.473 -3.787 0.182 1 82.44 126 ALA A C 1
ATOM 1001 O O . ALA A 1 126 ? 7.012 -3.312 -0.82 1 82.44 126 ALA A O 1
ATOM 1002 N N . HIS A 1 127 ? 6.312 -3.1 1.235 1 74.56 127 HIS A N 1
ATOM 1003 C CA . HIS A 1 127 ? 6.453 -1.648 1.259 1 74.56 127 HIS A CA 1
ATOM 1004 C C . HIS A 1 127 ? 7.918 -1.233 1.18 1 74.56 127 HIS A C 1
ATOM 1006 O O . HIS A 1 127 ? 8.227 -0.123 0.742 1 74.56 127 HIS A O 1
ATOM 1012 N N . SER A 1 128 ? 8.781 -2.064 1.703 1 79.56 128 SER A N 1
ATOM 1013 C CA . SER A 1 128 ? 10.211 -1.785 1.669 1 79.56 128 SER A CA 1
ATOM 1014 C C . SER A 1 128 ? 11.016 -3.051 1.393 1 79.56 128 SER A C 1
ATOM 1016 O O . SER A 1 128 ? 10.477 -4.16 1.456 1 79.56 128 SER A O 1
ATOM 1018 N N . ASN A 1 129 ? 12.219 -2.799 1.104 1 82.44 129 ASN A N 1
ATOM 1019 C CA . ASN A 1 129 ? 13.109 -3.943 0.934 1 82.44 129 ASN A CA 1
ATOM 1020 C C . ASN A 1 129 ? 13.195 -4.777 2.209 1 82.44 129 ASN A C 1
ATOM 1022 O O . ASN A 1 129 ? 13.234 -6.008 2.15 1 82.44 129 ASN A O 1
ATOM 1026 N N . LYS A 1 130 ? 13.273 -4.055 3.221 1 82.94 130 LYS A N 1
ATOM 1027 C CA . LYS A 1 130 ? 13.328 -4.738 4.512 1 82.94 130 LYS A CA 1
ATOM 1028 C C . LYS A 1 130 ? 12.07 -5.578 4.742 1 82.94 130 LYS A C 1
ATOM 1030 O O . LYS A 1 130 ? 12.164 -6.727 5.18 1 82.94 130 LYS A O 1
ATOM 1035 N N . ASP A 1 131 ? 11 -5.02 4.461 1 85.69 131 ASP A N 1
ATOM 1036 C CA . ASP A 1 131 ? 9.727 -5.707 4.617 1 85.69 131 ASP A CA 1
ATOM 1037 C C . ASP A 1 131 ? 9.656 -6.945 3.727 1 85.69 131 ASP A C 1
ATOM 1039 O O . ASP A 1 131 ? 9.219 -8.016 4.168 1 85.69 131 ASP A O 1
ATOM 1043 N N . ALA A 1 132 ? 10.055 -6.789 2.506 1 87.56 132 ALA A N 1
ATOM 1044 C CA . ALA A 1 132 ? 10.055 -7.906 1.565 1 87.56 132 ALA A CA 1
ATOM 1045 C C . ALA A 1 132 ? 10.953 -9.039 2.064 1 87.56 132 ALA A C 1
ATOM 1047 O O . ALA A 1 132 ? 10.562 -10.211 2.029 1 87.56 132 ALA A O 1
ATOM 1048 N N . LYS A 1 133 ? 12.07 -8.672 2.506 1 86.88 133 LYS A N 1
ATOM 1049 C CA . LYS A 1 133 ? 13.023 -9.656 3.016 1 86.88 133 LYS A CA 1
ATOM 1050 C C . LYS A 1 133 ? 12.461 -10.391 4.23 1 86.88 133 LYS A C 1
ATOM 1052 O O . LYS A 1 133 ? 12.594 -11.609 4.34 1 86.88 133 LYS A O 1
ATOM 1057 N N . GLU A 1 134 ? 11.906 -9.641 5.074 1 86.69 134 GLU A N 1
ATOM 1058 C CA . GLU A 1 134 ? 11.328 -10.234 6.273 1 86.69 134 GLU A CA 1
ATOM 1059 C C . GLU A 1 134 ? 10.211 -11.211 5.922 1 86.69 134 GLU A C 1
ATOM 1061 O O . GLU A 1 134 ? 10.125 -12.297 6.504 1 86.69 134 GLU A O 1
ATOM 1066 N N . GLN A 1 135 ? 9.422 -10.844 5.027 1 89.44 135 GLN A N 1
ATOM 1067 C CA . GLN A 1 135 ? 8.336 -11.711 4.598 1 89.44 135 GLN A CA 1
ATOM 1068 C C . GLN A 1 135 ? 8.875 -13 3.979 1 89.44 135 GLN A C 1
ATOM 1070 O O . GLN A 1 135 ? 8.305 -14.078 4.18 1 89.44 135 GLN A O 1
ATOM 1075 N N . LEU A 1 136 ? 9.938 -12.891 3.285 1 90.69 136 LEU A N 1
ATOM 1076 C CA . LEU A 1 136 ? 10.57 -14.055 2.67 1 90.69 136 LEU A CA 1
ATOM 1077 C C . LEU A 1 136 ? 11.18 -14.969 3.73 1 90.69 136 LEU A C 1
ATOM 1079 O O . LEU A 1 136 ? 11.023 -16.188 3.67 1 90.69 136 LEU A O 1
ATOM 1083 N N . MET A 1 137 ? 11.781 -14.32 4.688 1 84.31 137 MET A N 1
ATOM 1084 C CA . MET A 1 137 ? 12.453 -15.07 5.746 1 84.31 137 MET A CA 1
ATOM 1085 C C . MET A 1 137 ? 11.438 -15.805 6.621 1 84.31 137 MET A C 1
ATOM 1087 O O . MET A 1 137 ? 11.695 -16.922 7.078 1 84.31 137 MET A O 1
ATOM 1091 N N . GLU A 1 138 ? 10.312 -15.148 6.77 1 80.31 138 GLU A N 1
ATOM 1092 C CA . GLU A 1 138 ? 9.266 -15.719 7.617 1 80.31 138 GLU A CA 1
ATOM 1093 C C . GLU A 1 138 ? 8.375 -16.672 6.828 1 80.31 138 GLU A C 1
ATOM 1095 O O . GLU A 1 138 ? 7.484 -17.312 7.395 1 80.31 138 GLU A O 1
ATOM 1100 N N . GLY A 1 139 ? 8.594 -16.734 5.582 1 81.94 139 GLY A N 1
ATOM 1101 C CA . GLY A 1 139 ? 7.828 -17.641 4.746 1 81.94 139 GLY A CA 1
ATOM 1102 C C . GLY A 1 139 ? 6.434 -17.141 4.43 1 81.94 139 GLY A C 1
ATOM 1103 O O . GLY A 1 139 ? 5.57 -17.906 4.004 1 81.94 139 GLY A O 1
ATOM 1104 N N . LYS A 1 140 ? 6.246 -15.906 4.629 1 83.44 140 LYS A N 1
ATOM 1105 C CA . LYS A 1 140 ? 4.941 -15.312 4.371 1 83.44 140 LYS A CA 1
ATOM 1106 C C . LYS A 1 140 ? 4.699 -15.141 2.875 1 83.44 140 LYS A C 1
ATOM 1108 O O . LYS A 1 140 ? 3.551 -15.094 2.426 1 83.44 140 LYS A O 1
ATOM 1113 N N . VAL A 1 141 ? 5.812 -15.055 2.139 1 91.5 141 VAL A N 1
ATOM 1114 C CA . VAL A 1 141 ? 5.73 -15.008 0.683 1 91.5 141 VAL A CA 1
ATOM 1115 C C . VAL A 1 141 ? 6.703 -16.016 0.074 1 91.5 141 VAL A C 1
ATOM 1117 O O . VAL A 1 141 ? 7.727 -16.344 0.678 1 91.5 141 VAL A O 1
ATOM 1120 N N . ASP A 1 142 ? 6.301 -16.5 -1.11 1 91.5 142 ASP A N 1
ATOM 1121 C CA . ASP A 1 142 ? 7.133 -17.469 -1.812 1 91.5 142 ASP A CA 1
ATOM 1122 C C . ASP A 1 142 ? 8.219 -16.781 -2.629 1 91.5 142 ASP A C 1
ATOM 1124 O O . ASP A 1 142 ? 9.312 -17.312 -2.805 1 91.5 142 ASP A O 1
ATOM 1128 N N . LEU A 1 143 ? 7.859 -15.711 -3.154 1 95.56 143 LEU A N 1
ATOM 1129 C CA . LEU A 1 143 ? 8.703 -14.922 -4.047 1 95.56 143 LEU A CA 1
ATOM 1130 C C . LEU A 1 143 ? 8.406 -13.43 -3.889 1 95.56 143 LEU A C 1
ATOM 1132 O O . LEU A 1 143 ? 7.27 -13.047 -3.627 1 95.56 143 LEU A O 1
ATOM 1136 N N . ALA A 1 144 ? 9.492 -12.656 -4.023 1 95.88 144 ALA A N 1
ATOM 1137 C CA . ALA A 1 144 ? 9.289 -11.219 -3.926 1 95.88 144 ALA A CA 1
ATOM 1138 C C . ALA A 1 144 ? 9.875 -10.492 -5.133 1 95.88 144 ALA A C 1
ATOM 1140 O O . ALA A 1 144 ? 10.938 -10.875 -5.637 1 95.88 144 ALA A O 1
ATOM 1141 N N . PHE A 1 145 ? 9.195 -9.531 -5.629 1 94.81 145 PHE A N 1
ATOM 1142 C CA . PHE A 1 145 ? 9.727 -8.555 -6.57 1 94.81 145 PHE A CA 1
ATOM 1143 C C . PHE A 1 145 ? 10.219 -7.309 -5.836 1 94.81 145 PHE A C 1
ATOM 1145 O O . PHE A 1 145 ? 9.438 -6.629 -5.164 1 94.81 145 PHE A O 1
ATOM 1152 N N . ILE A 1 146 ? 11.469 -7.02 -6.066 1 91.69 146 ILE A N 1
ATOM 1153 C CA . ILE A 1 146 ? 12.055 -5.898 -5.336 1 91.69 146 ILE A CA 1
ATOM 1154 C C . ILE A 1 146 ? 12.766 -4.961 -6.312 1 91.69 146 ILE A C 1
ATOM 1156 O O . ILE A 1 146 ? 13.211 -5.387 -7.379 1 91.69 146 ILE A O 1
ATOM 1160 N N . LEU A 1 147 ? 12.742 -3.75 -5.977 1 92.81 147 LEU A N 1
ATOM 1161 C CA . LEU A 1 147 ? 13.508 -2.717 -6.668 1 92.81 147 LEU A CA 1
ATOM 1162 C C . LEU A 1 147 ? 14.625 -2.182 -5.777 1 92.81 147 LEU A C 1
ATOM 1164 O O . LEU A 1 147 ? 14.367 -1.399 -4.859 1 92.81 147 LEU A O 1
ATOM 1168 N N . ASP A 1 148 ? 15.766 -2.602 -6.086 1 91.5 148 ASP A N 1
ATOM 1169 C CA . ASP A 1 148 ? 16.875 -2.285 -5.195 1 91.5 148 ASP A CA 1
ATOM 1170 C C . ASP A 1 148 ? 18.219 -2.342 -5.945 1 91.5 148 ASP A C 1
ATOM 1172 O O . ASP A 1 148 ? 18.25 -2.697 -7.125 1 91.5 148 ASP A O 1
ATOM 1176 N N . GLU A 1 149 ? 19.219 -1.854 -5.234 1 90.44 149 GLU A N 1
ATOM 1177 C CA . GLU A 1 149 ? 20.562 -2.102 -5.715 1 90.44 149 GLU A CA 1
ATOM 1178 C C . GLU A 1 149 ? 20.922 -3.586 -5.645 1 90.44 149 GLU A C 1
ATOM 1180 O O . GLU A 1 149 ? 20.312 -4.336 -4.883 1 90.44 149 GLU A O 1
ATOM 1185 N N . CYS A 1 150 ? 21.797 -3.979 -6.469 1 86.06 150 CYS A N 1
ATOM 1186 C CA . CYS A 1 150 ? 22.219 -5.375 -6.422 1 86.06 150 CYS A CA 1
ATOM 1187 C C . CYS A 1 150 ? 23.094 -5.641 -5.203 1 86.06 150 CYS A C 1
ATOM 1189 O O . CYS A 1 150 ? 24.203 -5.105 -5.102 1 86.06 150 CYS A O 1
ATOM 1191 N N . LYS A 1 151 ? 22.516 -6.223 -4.219 1 82.06 151 LYS A N 1
ATOM 1192 C CA . LYS A 1 151 ? 23.266 -6.574 -3.021 1 82.06 151 LYS A CA 1
ATOM 1193 C C . LYS A 1 151 ? 23.266 -8.086 -2.791 1 82.06 151 LYS A C 1
ATOM 1195 O O . LYS A 1 151 ? 22.328 -8.773 -3.188 1 82.06 151 LYS A O 1
ATOM 1200 N N . THR A 1 152 ? 24.344 -8.469 -2.283 1 77.81 152 THR A N 1
ATOM 1201 C CA . THR A 1 152 ? 24.438 -9.891 -1.939 1 77.81 152 THR A CA 1
ATOM 1202 C C . THR A 1 152 ? 23.703 -10.172 -0.629 1 77.81 152 THR A C 1
ATOM 1204 O O . THR A 1 152 ? 23.797 -9.391 0.322 1 77.81 152 THR A O 1
ATOM 1207 N N . GLU A 1 153 ? 22.953 -11.195 -0.772 1 80.62 153 GLU A N 1
ATOM 1208 C CA . GLU A 1 153 ? 22.219 -11.641 0.414 1 80.62 153 GLU A CA 1
ATOM 1209 C C . GLU A 1 153 ? 22.641 -13.055 0.819 1 80.62 153 GLU A C 1
ATOM 1211 O O . GLU A 1 153 ? 22.875 -13.906 -0.039 1 80.62 153 GLU A O 1
ATOM 1216 N N . ASP A 1 154 ? 22.672 -13.227 2.082 1 82.12 154 ASP A N 1
ATOM 1217 C CA . ASP A 1 154 ? 23.141 -14.531 2.555 1 82.12 154 ASP A CA 1
ATOM 1218 C C . ASP A 1 154 ? 22 -15.547 2.564 1 82.12 154 ASP A C 1
ATOM 1220 O O . ASP A 1 154 ? 22.203 -16.703 2.172 1 82.12 154 ASP A O 1
ATOM 1224 N N . VAL A 1 155 ? 20.922 -15.102 2.955 1 88.5 155 VAL A N 1
ATOM 1225 C CA . VAL A 1 155 ? 19.844 -16.062 3.217 1 88.5 155 VAL A CA 1
ATOM 1226 C C . VAL A 1 155 ? 18.875 -16.094 2.039 1 88.5 155 VAL A C 1
ATOM 1228 O O . VAL A 1 155 ? 18.125 -17.062 1.876 1 88.5 155 VAL A O 1
ATOM 1231 N N . LEU A 1 156 ? 19.016 -15.18 1.15 1 93.25 156 LEU A N 1
ATOM 1232 C CA . LEU A 1 156 ? 18.078 -15.078 0.028 1 93.25 156 LEU A CA 1
ATOM 1233 C C . LEU A 1 156 ? 18.812 -15.273 -1.297 1 93.25 156 LEU A C 1
ATOM 1235 O O . LEU A 1 156 ? 19.969 -14.891 -1.437 1 93.25 156 LEU A O 1
ATOM 1239 N N . HIS A 1 157 ? 18.172 -15.969 -2.199 1 94 157 HIS A N 1
ATOM 1240 C CA . HIS A 1 157 ? 18.562 -15.906 -3.604 1 94 157 HIS A CA 1
ATOM 1241 C C . HIS A 1 157 ? 17.969 -14.672 -4.285 1 94 157 HIS A C 1
ATOM 1243 O O . HIS A 1 157 ? 16.75 -14.5 -4.309 1 94 157 HIS A O 1
ATOM 1249 N N . VAL A 1 158 ? 18.797 -13.883 -4.762 1 95.12 158 VAL A N 1
ATOM 1250 C CA . VAL A 1 158 ? 18.359 -12.664 -5.43 1 95.12 158 VAL A CA 1
ATOM 1251 C C . VAL A 1 158 ? 18.859 -12.664 -6.875 1 95.12 158 VAL A C 1
ATOM 1253 O O . VAL A 1 158 ? 20.047 -12.906 -7.133 1 95.12 158 VAL A O 1
ATOM 1256 N N . GLU A 1 159 ? 17.984 -12.383 -7.789 1 95.12 159 GLU A N 1
ATOM 1257 C CA . GLU A 1 159 ? 18.312 -12.391 -9.211 1 95.12 159 GLU A CA 1
ATOM 1258 C C . GLU A 1 159 ? 17.891 -11.086 -9.883 1 95.12 159 GLU A C 1
ATOM 1260 O O . GLU A 1 159 ? 16.688 -10.781 -9.961 1 95.12 159 GLU A O 1
ATOM 1265 N N . PRO A 1 160 ? 18.859 -10.328 -10.375 1 95.31 160 PRO A N 1
ATOM 1266 C CA . PRO A 1 160 ? 18.484 -9.133 -11.133 1 95.31 160 PRO A CA 1
ATOM 1267 C C . PRO A 1 160 ? 17.859 -9.461 -12.484 1 95.31 160 PRO A C 1
ATOM 1269 O O . PRO A 1 160 ? 18.312 -10.383 -13.18 1 95.31 160 PRO A O 1
ATOM 1272 N N . LEU A 1 161 ? 16.828 -8.742 -12.828 1 95.75 161 LEU A N 1
ATOM 1273 C CA . LEU A 1 161 ? 16.109 -8.992 -14.078 1 95.75 161 LEU A CA 1
ATOM 1274 C C . LEU A 1 161 ? 16.328 -7.852 -15.062 1 95.75 161 LEU A C 1
ATOM 1276 O O . LEU A 1 161 ? 16.438 -8.086 -16.266 1 95.75 161 LEU A O 1
ATOM 1280 N N . MET A 1 162 ? 16.344 -6.625 -14.555 1 94.19 162 MET A N 1
ATOM 1281 C CA . MET A 1 162 ? 16.406 -5.477 -15.453 1 94.19 162 MET A CA 1
ATOM 1282 C C . MET A 1 162 ? 16.906 -4.234 -14.727 1 94.19 162 MET A C 1
ATOM 1284 O O . MET A 1 162 ? 16.516 -3.99 -13.578 1 94.19 162 MET A O 1
ATOM 1288 N N . LYS A 1 163 ? 17.703 -3.48 -15.477 1 94.62 163 LYS A N 1
ATOM 1289 C CA . LYS A 1 163 ? 18.141 -2.184 -14.961 1 94.62 163 LYS A CA 1
ATOM 1290 C C . LYS A 1 163 ? 17.016 -1.152 -15.055 1 94.62 163 LYS A C 1
ATOM 1292 O O . LYS A 1 163 ? 16.297 -1.097 -16.047 1 94.62 163 LYS A O 1
ATOM 1297 N N . GLU A 1 164 ? 16.828 -0.414 -13.93 1 94.19 164 GLU A N 1
ATOM 1298 C CA . GLU A 1 164 ? 15.789 0.606 -13.859 1 94.19 164 GLU A CA 1
ATOM 1299 C C . GLU A 1 164 ? 16.391 2.004 -13.742 1 94.19 164 GLU A C 1
ATOM 1301 O O . GLU A 1 164 ? 17.344 2.211 -12.992 1 94.19 164 GLU A O 1
ATOM 1306 N N . GLU A 1 165 ? 15.828 2.863 -14.484 1 93.94 165 GLU A N 1
ATOM 1307 C CA . GLU A 1 165 ? 16.25 4.258 -14.398 1 93.94 165 GLU A CA 1
ATOM 1308 C C . GLU A 1 165 ? 15.383 5.043 -13.422 1 93.94 165 GLU A C 1
ATOM 1310 O O . GLU A 1 165 ? 14.172 4.816 -13.344 1 93.94 165 GLU A O 1
ATOM 1315 N N . LEU A 1 166 ? 16.047 5.898 -12.711 1 96.5 166 LEU A N 1
ATOM 1316 C CA . LEU A 1 166 ? 15.344 6.82 -11.828 1 96.5 166 LEU A CA 1
ATOM 1317 C C . LEU A 1 166 ? 15.266 8.211 -12.445 1 96.5 166 LEU A C 1
ATOM 1319 O O . LEU A 1 166 ? 16.203 8.656 -13.102 1 96.5 166 LEU A O 1
ATOM 1323 N N . LYS A 1 167 ? 14.188 8.867 -12.211 1 96.75 167 LYS A N 1
ATOM 1324 C CA . LYS A 1 167 ? 13.984 10.219 -12.734 1 96.75 167 LYS A CA 1
ATOM 1325 C C . LYS A 1 167 ? 13.516 11.164 -11.633 1 96.75 167 LYS A C 1
ATOM 1327 O O . LYS A 1 167 ? 12.68 10.805 -10.805 1 96.75 167 LYS A O 1
ATOM 1332 N N . VAL A 1 168 ? 14.117 12.281 -11.609 1 97.88 168 VAL A N 1
ATOM 1333 C CA . VAL A 1 168 ? 13.562 13.383 -10.82 1 97.88 168 VAL A CA 1
ATOM 1334 C C . VAL A 1 168 ? 12.5 14.109 -11.633 1 97.88 168 VAL A C 1
ATOM 1336 O O . VAL A 1 168 ? 12.734 14.492 -12.781 1 97.88 168 VAL A O 1
ATOM 1339 N N . VAL A 1 169 ? 11.297 14.305 -11 1 98.5 169 VAL A N 1
ATOM 1340 C CA . VAL A 1 169 ? 10.18 14.781 -11.812 1 98.5 169 VAL A CA 1
ATOM 1341 C C . VAL A 1 169 ? 9.477 15.93 -11.102 1 98.5 169 VAL A C 1
ATOM 1343 O O . VAL A 1 169 ? 9.531 16.047 -9.875 1 98.5 169 VAL A O 1
ATOM 1346 N N . ALA A 1 170 ? 8.875 16.734 -11.883 1 98.44 170 ALA A N 1
ATOM 1347 C CA . ALA A 1 170 ? 8.125 17.906 -11.43 1 98.44 170 ALA A CA 1
ATOM 1348 C C . ALA A 1 170 ? 6.934 18.172 -12.352 1 98.44 170 ALA A C 1
ATOM 1350 O O . ALA A 1 170 ? 6.785 17.531 -13.391 1 98.44 170 ALA A O 1
ATOM 1351 N N . ALA A 1 171 ? 6.066 19.047 -11.875 1 97.81 171 ALA A N 1
ATOM 1352 C CA . ALA A 1 171 ? 4.977 19.516 -12.734 1 97.81 171 ALA A CA 1
ATOM 1353 C C . ALA A 1 171 ? 5.508 20.266 -13.953 1 97.81 171 ALA A C 1
ATOM 1355 O O . ALA A 1 171 ? 6.609 20.812 -13.914 1 97.81 171 ALA A O 1
ATOM 1356 N N . PRO A 1 172 ? 4.75 20.312 -15.016 1 97.5 172 PRO A N 1
ATOM 1357 C CA . PRO A 1 172 ? 5.234 20.906 -16.266 1 97.5 172 PRO A CA 1
ATOM 1358 C C . PRO A 1 172 ? 5.531 22.391 -16.156 1 97.5 172 PRO A C 1
ATOM 1360 O O . PRO A 1 172 ? 6.289 22.938 -16.953 1 97.5 172 PRO A O 1
ATOM 1363 N N . THR A 1 173 ? 4.957 23.078 -15.172 1 95.62 173 THR A N 1
ATOM 1364 C CA . THR A 1 173 ? 5.141 24.516 -15.039 1 95.62 173 THR A CA 1
ATOM 1365 C C . THR A 1 173 ? 6.188 24.828 -13.977 1 95.62 173 THR A C 1
ATOM 1367 O O . THR A 1 173 ? 6.352 25.984 -13.586 1 95.62 173 THR A O 1
ATOM 1370 N N . HIS A 1 174 ? 6.824 23.875 -13.523 1 96.12 174 HIS A N 1
ATOM 1371 C CA . HIS A 1 174 ? 7.766 24.062 -12.422 1 96.12 174 HIS A CA 1
ATOM 1372 C C . HIS A 1 174 ? 8.906 24.984 -12.836 1 96.12 174 HIS A C 1
ATOM 1374 O O . HIS A 1 174 ? 9.438 24.875 -13.945 1 96.12 174 HIS A O 1
ATOM 1380 N N . ARG A 1 175 ? 9.344 25.797 -11.992 1 95.75 175 ARG A N 1
ATOM 1381 C CA . ARG A 1 175 ? 10.312 26.844 -12.273 1 95.75 175 ARG A CA 1
ATOM 1382 C C . ARG A 1 175 ? 11.664 26.266 -12.656 1 95.75 175 ARG A C 1
ATOM 1384 O O . ARG A 1 175 ? 12.391 26.828 -13.477 1 95.75 175 ARG A O 1
ATOM 1391 N N . LEU A 1 176 ? 12.031 25.156 -12.133 1 96.56 176 LEU A N 1
ATOM 1392 C CA . LEU A 1 176 ? 13.367 24.594 -12.336 1 96.56 176 LEU A CA 1
ATOM 1393 C C . LEU A 1 176 ? 13.508 24.031 -13.742 1 96.56 176 LEU A C 1
ATOM 1395 O O . LEU A 1 176 ? 14.617 23.719 -14.18 1 96.56 176 LEU A O 1
ATOM 1399 N N . LEU A 1 177 ? 12.453 23.906 -14.398 1 96.31 177 LEU A N 1
ATOM 1400 C CA . LEU A 1 177 ? 12.484 23.406 -15.773 1 96.31 177 LEU A CA 1
ATOM 1401 C C . LEU A 1 177 ? 13.078 24.453 -16.719 1 96.31 177 LEU A C 1
ATOM 1403 O O . LEU A 1 177 ? 13.438 24.141 -17.859 1 96.31 177 LEU A O 1
ATOM 1407 N N . GLU A 1 178 ? 13.156 25.656 -16.281 1 94.81 178 GLU A N 1
ATOM 1408 C CA . GLU A 1 178 ? 13.734 26.719 -17.078 1 94.81 178 GLU A CA 1
ATOM 1409 C C . GLU A 1 178 ? 15.25 26.562 -17.203 1 94.81 178 GLU A C 1
ATOM 1411 O O . GLU A 1 178 ? 15.867 27.156 -18.078 1 94.81 178 GLU A O 1
ATOM 1416 N N . GLN A 1 179 ? 15.812 25.75 -16.422 1 93 179 GLN A N 1
ATOM 1417 C CA . GLN A 1 179 ? 17.234 25.438 -16.469 1 93 179 GLN A CA 1
ATOM 1418 C C . GLN A 1 179 ? 17.484 24.125 -17.188 1 93 179 GLN A C 1
ATOM 1420 O O . GLN A 1 179 ? 16.719 23.172 -17.047 1 93 179 GLN A O 1
ATOM 1425 N N . PRO A 1 180 ? 18.547 24.094 -17.891 1 91.62 180 PRO A N 1
ATOM 1426 C CA . PRO A 1 180 ? 18.844 22.844 -18.594 1 91.62 180 PRO A CA 1
ATOM 1427 C C . PRO A 1 180 ? 19.219 21.703 -17.625 1 91.62 180 PRO A C 1
ATOM 1429 O O . PRO A 1 180 ? 18.969 20.531 -17.938 1 91.62 180 PRO A O 1
ATOM 1432 N N . SER A 1 181 ? 19.906 22.141 -16.547 1 94.38 181 SER A N 1
ATOM 1433 C CA . SER A 1 181 ? 20.266 21.172 -15.508 1 94.38 181 SER A CA 1
ATOM 1434 C C . SER A 1 181 ? 20.062 21.75 -14.117 1 94.38 181 SER A C 1
ATOM 1436 O O . SER A 1 181 ? 20.156 22.969 -13.922 1 94.38 181 SER A O 1
ATOM 1438 N N . VAL A 1 182 ? 19.766 20.828 -13.273 1 96.06 182 VAL A N 1
ATOM 1439 C CA . VAL A 1 182 ? 19.453 21.234 -11.906 1 96.06 182 VAL A CA 1
ATOM 1440 C C . VAL A 1 182 ? 20.469 20.641 -10.938 1 96.06 182 VAL A C 1
ATOM 1442 O O . VAL A 1 182 ? 20.828 19.469 -11.039 1 96.06 182 VAL A O 1
ATOM 1445 N N . SER A 1 183 ? 20.953 21.438 -10.039 1 95.75 183 SER A N 1
ATOM 1446 C CA . SER A 1 183 ? 21.844 20.953 -8.984 1 95.75 183 SER A CA 1
ATOM 1447 C C . SER A 1 183 ? 21.047 20.547 -7.746 1 95.75 183 SER A C 1
ATOM 1449 O O . SER A 1 183 ? 19.891 20.922 -7.59 1 95.75 183 SER A O 1
ATOM 1451 N N . ILE A 1 184 ? 21.703 19.812 -6.902 1 95.38 184 ILE A N 1
ATOM 1452 C CA . ILE A 1 184 ? 21.109 19.406 -5.641 1 95.38 184 ILE A CA 1
ATOM 1453 C C . ILE A 1 184 ? 20.766 20.641 -4.797 1 95.38 184 ILE A C 1
ATOM 1455 O O . ILE A 1 184 ? 19.766 20.672 -4.09 1 95.38 184 ILE A O 1
ATOM 1459 N N . LYS A 1 185 ? 21.562 21.594 -4.875 1 95.19 185 LYS A N 1
ATOM 1460 C CA . LYS A 1 185 ? 21.359 22.828 -4.133 1 95.19 185 LYS A CA 1
ATOM 1461 C C . LYS A 1 185 ? 20.078 23.531 -4.586 1 95.19 185 LYS A C 1
ATOM 1463 O O . LYS A 1 185 ? 19.391 24.156 -3.781 1 95.19 185 LYS A O 1
ATOM 1468 N N . ASP A 1 186 ? 19.844 23.422 -5.906 1 95.44 186 ASP A N 1
ATOM 1469 C CA . ASP A 1 186 ? 18.625 24.016 -6.449 1 95.44 186 ASP A CA 1
ATOM 1470 C C . ASP A 1 186 ? 17.375 23.391 -5.828 1 95.44 186 ASP A C 1
ATOM 1472 O O . ASP A 1 186 ? 16.312 24 -5.797 1 95.44 186 ASP A O 1
ATOM 1476 N N . LEU A 1 187 ? 17.5 22.141 -5.277 1 95.75 187 LEU A N 1
ATOM 1477 C CA . LEU A 1 187 ? 16.359 21.391 -4.77 1 95.75 187 LEU A CA 1
ATOM 1478 C C . LEU A 1 187 ? 16.141 21.672 -3.285 1 95.75 187 LEU A C 1
ATOM 1480 O O . LEU A 1 187 ? 15.156 21.219 -2.701 1 95.75 187 LEU A O 1
ATOM 1484 N N . GLU A 1 188 ? 16.938 22.375 -2.686 1 93.62 188 GLU A N 1
ATOM 1485 C CA . GLU A 1 188 ? 16.938 22.578 -1.239 1 93.62 188 GLU A CA 1
ATOM 1486 C C . GLU A 1 188 ? 15.641 23.203 -0.76 1 93.62 188 GLU A C 1
ATOM 1488 O O . GLU A 1 188 ? 15.133 22.844 0.306 1 93.62 188 GLU A O 1
ATOM 1493 N N . SER A 1 189 ? 15.133 24.094 -1.548 1 91 189 SER A N 1
ATOM 1494 C CA . SER A 1 189 ? 13.961 24.844 -1.114 1 91 189 SER A CA 1
ATOM 1495 C C . SER A 1 189 ? 12.672 24.188 -1.607 1 91 189 SER A C 1
ATOM 1497 O O . SER A 1 189 ? 11.57 24.641 -1.269 1 91 189 SER A O 1
ATOM 1499 N N . GLU A 1 190 ? 12.812 23.125 -2.365 1 93.31 190 GLU A N 1
ATOM 1500 C CA . GLU A 1 190 ? 11.641 22.453 -2.91 1 93.31 190 GLU A CA 1
ATOM 1501 C C . GLU A 1 190 ? 11.016 21.5 -1.882 1 93.31 190 GLU A C 1
ATOM 1503 O O . GLU A 1 190 ? 11.695 21.047 -0.96 1 93.31 190 GLU A O 1
ATOM 1508 N N . THR A 1 191 ? 9.727 21.312 -2.043 1 93.06 191 THR A N 1
ATOM 1509 C CA . THR A 1 191 ? 9.086 20.234 -1.302 1 93.06 191 THR A CA 1
ATOM 1510 C C . THR A 1 191 ? 9.406 18.875 -1.927 1 93.06 191 THR A C 1
ATOM 1512 O O . THR A 1 191 ? 9.125 18.656 -3.105 1 93.06 191 THR A O 1
ATOM 1515 N N . LEU A 1 192 ? 10.008 18.047 -1.119 1 95.25 192 LEU A N 1
ATOM 1516 C CA . LEU A 1 192 ? 10.328 16.703 -1.594 1 95.25 192 LEU A CA 1
ATOM 1517 C C . LEU A 1 192 ? 9.211 15.719 -1.252 1 95.25 192 LEU A C 1
ATOM 1519 O O . LEU A 1 192 ? 8.812 15.609 -0.091 1 95.25 192 LEU A O 1
ATOM 1523 N N . LEU A 1 193 ? 8.68 15.133 -2.244 1 96.19 193 LEU A N 1
ATOM 1524 C CA . LEU A 1 193 ? 7.73 14.039 -2.072 1 96.19 193 LEU A CA 1
ATOM 1525 C C . LEU A 1 193 ? 8.445 12.695 -2.029 1 96.19 193 LEU A C 1
ATOM 1527 O O . LEU A 1 193 ? 9 12.242 -3.039 1 96.19 193 LEU A O 1
ATOM 1531 N N . LEU A 1 194 ? 8.391 12.07 -0.896 1 93.81 194 LEU A N 1
ATOM 1532 C CA . LEU A 1 194 ? 9.258 10.922 -0.666 1 93.81 194 LEU A CA 1
ATOM 1533 C C . LEU A 1 194 ? 8.438 9.672 -0.376 1 93.81 194 LEU A C 1
ATOM 1535 O O . LEU A 1 194 ? 7.316 9.758 0.135 1 93.81 194 LEU A O 1
ATOM 1539 N N . THR A 1 195 ? 9.039 8.578 -0.73 1 91.31 195 THR A N 1
ATOM 1540 C CA . THR A 1 195 ? 8.516 7.289 -0.295 1 91.31 195 THR A CA 1
ATOM 1541 C C . THR A 1 195 ? 8.875 7.023 1.164 1 91.31 195 THR A C 1
ATOM 1543 O O . THR A 1 195 ? 9.43 7.891 1.84 1 91.31 195 THR A O 1
ATOM 1546 N N . GLU A 1 196 ? 8.461 5.902 1.639 1 83.06 196 GLU A N 1
ATOM 1547 C CA . GLU A 1 196 ? 8.695 5.547 3.033 1 83.06 196 GLU A CA 1
ATOM 1548 C C . GLU A 1 196 ? 10.188 5.324 3.299 1 83.06 196 GLU A C 1
ATOM 1550 O O . GLU A 1 196 ? 10.953 5.078 2.371 1 83.06 196 GLU A O 1
ATOM 1555 N N . LEU A 1 197 ? 10.508 5.359 4.578 1 81.44 197 LEU A N 1
ATOM 1556 C CA . LEU A 1 197 ? 11.875 5.062 4.988 1 81.44 197 LEU A CA 1
ATOM 1557 C C . LEU A 1 197 ? 12.242 3.617 4.66 1 81.44 197 LEU A C 1
ATOM 1559 O O . LEU A 1 197 ? 11.43 2.709 4.859 1 81.44 197 LEU A O 1
ATOM 1563 N N . GLY A 1 198 ? 13.422 3.43 4.098 1 80.81 198 GLY A N 1
ATOM 1564 C CA . GLY A 1 198 ? 13.852 2.09 3.734 1 80.81 198 GLY A CA 1
ATOM 1565 C C . GLY A 1 198 ? 13.727 1.805 2.25 1 80.81 198 GLY A C 1
ATOM 1566 O O . GLY A 1 198 ? 14.289 0.824 1.753 1 80.81 198 GLY A O 1
ATOM 1567 N N . CYS A 1 199 ? 13.039 2.637 1.667 1 87.81 199 CYS A N 1
ATOM 1568 C CA . CYS A 1 199 ? 12.984 2.525 0.214 1 87.81 199 CYS A CA 1
ATOM 1569 C C . CYS A 1 199 ? 14.344 2.818 -0.411 1 87.81 199 CYS A C 1
ATOM 1571 O O . CYS A 1 199 ? 14.984 3.82 -0.079 1 87.81 199 CYS A O 1
ATOM 1573 N N . SER A 1 200 ? 14.734 2.016 -1.35 1 89 200 SER A N 1
ATOM 1574 C CA . SER A 1 200 ? 16.094 2.059 -1.891 1 89 200 SER A CA 1
ATOM 1575 C C . SER A 1 200 ? 16.344 3.363 -2.637 1 89 200 SER A C 1
ATOM 1577 O O . SER A 1 200 ? 17.359 4.023 -2.41 1 89 200 SER A O 1
ATOM 1579 N N . TYR A 1 201 ? 15.438 3.727 -3.502 1 92.19 201 TYR A N 1
ATOM 1580 C CA . TYR A 1 201 ? 15.727 4.879 -4.348 1 92.19 201 TYR A CA 1
ATOM 1581 C C . TYR A 1 201 ? 15.477 6.184 -3.596 1 92.19 201 TYR A C 1
ATOM 1583 O O . TYR A 1 201 ? 15.992 7.238 -3.979 1 92.19 201 TYR A O 1
ATOM 1591 N N . ARG A 1 202 ? 14.672 6.109 -2.535 1 92.44 202 ARG A N 1
ATOM 1592 C CA . ARG A 1 202 ? 14.648 7.262 -1.639 1 92.44 202 ARG A CA 1
ATOM 1593 C C . ARG A 1 202 ? 16.016 7.484 -0.997 1 92.44 202 ARG A C 1
ATOM 1595 O O . ARG A 1 202 ? 16.5 8.617 -0.943 1 92.44 202 ARG A O 1
ATOM 1602 N N . THR A 1 203 ? 16.547 6.406 -0.485 1 92 203 THR A N 1
ATOM 1603 C CA . THR A 1 203 ? 17.844 6.465 0.176 1 92 203 THR A CA 1
ATOM 1604 C C . THR A 1 203 ? 18.906 7.02 -0.769 1 92 203 THR A C 1
ATOM 1606 O O . THR A 1 203 ? 19.703 7.879 -0.383 1 92 203 THR A O 1
ATOM 1609 N N . LEU A 1 204 ? 18.938 6.555 -1.942 1 92.94 204 LEU A N 1
ATOM 1610 C CA . LEU A 1 204 ? 19.906 7.008 -2.943 1 92.94 204 LEU A CA 1
ATOM 1611 C C . LEU A 1 204 ? 19.734 8.5 -3.213 1 92.94 204 LEU A C 1
ATOM 1613 O O . LEU A 1 204 ? 20.734 9.227 -3.326 1 92.94 204 LEU A O 1
ATOM 1617 N N . PHE A 1 205 ? 18.516 8.93 -3.289 1 95.69 205 PHE A N 1
ATOM 1618 C CA . PHE A 1 205 ? 18.219 10.336 -3.553 1 95.69 205 PHE A CA 1
ATOM 1619 C C . PHE A 1 205 ? 18.656 11.211 -2.385 1 95.69 205 PHE A C 1
ATOM 1621 O O . PHE A 1 205 ? 19.281 12.25 -2.586 1 95.69 205 PHE A O 1
ATOM 1628 N N . GLU A 1 206 ? 18.359 10.758 -1.208 1 93.94 206 GLU A N 1
ATOM 1629 C CA . GLU A 1 206 ? 18.734 11.508 -0.013 1 93.94 206 GLU A CA 1
ATOM 1630 C C . GLU A 1 206 ? 20.25 11.547 0.177 1 93.94 206 GLU A C 1
ATOM 1632 O O . GLU A 1 206 ? 20.781 12.523 0.698 1 93.94 206 GLU A O 1
ATOM 1637 N N . GLU A 1 207 ? 20.891 10.508 -0.22 1 93.19 207 GLU A N 1
ATOM 1638 C CA . GLU A 1 207 ? 22.359 10.461 -0.13 1 93.19 207 GLU A CA 1
ATOM 1639 C C . GLU A 1 207 ? 23 11.547 -0.988 1 93.19 207 GLU A C 1
ATOM 1641 O O . GLU A 1 207 ? 24.047 12.094 -0.626 1 93.19 207 GLU A O 1
ATOM 1646 N N . LEU A 1 208 ? 22.422 11.891 -2.098 1 93.38 208 LEU A N 1
ATOM 1647 C CA . LEU A 1 208 ? 22.938 12.961 -2.939 1 93.38 208 LEU A CA 1
ATOM 1648 C C . LEU A 1 208 ? 22.938 14.289 -2.186 1 93.38 208 LEU A C 1
ATOM 1650 O O . LEU A 1 208 ? 23.875 15.086 -2.314 1 93.38 208 LEU A O 1
ATOM 1654 N N . PHE A 1 209 ? 21.859 14.5 -1.415 1 93.88 209 PHE A N 1
ATOM 1655 C CA . PHE A 1 209 ? 21.781 15.719 -0.614 1 93.88 209 PHE A CA 1
ATOM 1656 C C . PHE A 1 209 ? 22.859 15.727 0.463 1 93.88 209 PHE A C 1
ATOM 1658 O O . PHE A 1 209 ? 23.516 16.75 0.679 1 93.88 209 PHE A O 1
ATOM 1665 N N . ARG A 1 210 ? 22.969 14.633 1.081 1 91.75 210 ARG A N 1
ATOM 1666 C CA . ARG A 1 210 ? 23.938 14.523 2.158 1 91.75 210 ARG A CA 1
ATOM 1667 C C . ARG A 1 210 ? 25.344 14.781 1.647 1 91.75 210 ARG A C 1
ATOM 1669 O O . ARG A 1 210 ? 26.141 15.461 2.309 1 91.75 210 ARG A O 1
ATOM 1676 N N . TRP A 1 211 ? 25.688 14.266 0.545 1 91.56 211 TRP A N 1
ATOM 1677 C CA . TRP A 1 211 ? 27.016 14.422 -0.054 1 91.56 211 TRP A CA 1
ATOM 1678 C C . TRP A 1 211 ? 27.312 15.891 -0.323 1 91.56 211 TRP A C 1
ATOM 1680 O O . TRP A 1 211 ? 28.484 16.312 -0.273 1 91.56 211 TRP A O 1
ATOM 1690 N N . GLU A 1 212 ? 26.281 16.672 -0.551 1 92.19 212 GLU A N 1
ATOM 1691 C CA . GLU A 1 212 ? 26.453 18.094 -0.879 1 92.19 212 GLU A CA 1
ATOM 1692 C C . GLU A 1 212 ? 26.156 18.984 0.324 1 92.19 212 GLU A C 1
ATOM 1694 O O . GLU A 1 212 ? 26.094 20.203 0.197 1 92.19 212 GLU A O 1
ATOM 1699 N N . ASP A 1 213 ? 25.812 18.359 1.46 1 92.94 213 ASP A N 1
ATOM 1700 C CA . ASP A 1 213 ? 25.5 19.062 2.705 1 92.94 213 ASP A CA 1
ATOM 1701 C C . ASP A 1 213 ? 24.281 19.953 2.543 1 92.94 213 ASP A C 1
ATOM 1703 O O . ASP A 1 213 ? 24.297 21.125 2.93 1 92.94 213 ASP A O 1
ATOM 1707 N N . VAL A 1 214 ? 23.422 19.484 1.766 1 91.62 214 VAL A N 1
ATOM 1708 C CA . VAL A 1 214 ? 22.141 20.156 1.566 1 91.62 214 VAL A CA 1
ATOM 1709 C C . VAL A 1 214 ? 21.062 19.422 2.361 1 91.62 214 VAL A C 1
ATOM 1711 O O . VAL A 1 214 ? 21 18.203 2.354 1 91.62 214 VAL A O 1
ATOM 1714 N N . TYR A 1 215 ? 20.203 20.188 3.072 1 88.31 215 TYR A N 1
ATOM 1715 C CA . TYR A 1 215 ? 19.172 19.609 3.93 1 88.31 215 TYR A CA 1
ATOM 1716 C C . TYR A 1 215 ? 17.812 20.234 3.648 1 88.31 215 TYR A C 1
ATOM 1718 O O . TYR A 1 215 ? 17.438 21.203 4.301 1 88.31 215 TYR A O 1
ATOM 1726 N N . PRO A 1 216 ? 17.141 19.609 2.719 1 88 216 PRO A N 1
ATOM 1727 C CA . PRO A 1 216 ? 15.812 20.172 2.443 1 88 216 PRO A CA 1
ATOM 1728 C C . PRO A 1 216 ? 14.891 20.141 3.666 1 88 216 PRO A C 1
ATOM 1730 O O . PRO A 1 216 ? 14.828 19.125 4.371 1 88 216 PRO A O 1
ATOM 1733 N N . ALA A 1 217 ? 14.133 21.172 3.869 1 80.06 217 ALA A N 1
ATOM 1734 C CA . ALA A 1 217 ? 13.312 21.312 5.07 1 80.06 217 ALA A CA 1
ATOM 1735 C C . ALA A 1 217 ? 11.906 20.766 4.84 1 80.06 217 ALA A C 1
ATOM 1737 O O . ALA A 1 217 ? 11.258 20.281 5.773 1 80.06 217 ALA A O 1
ATOM 1738 N N . ASN A 1 218 ? 11.461 20.875 3.637 1 85.44 218 ASN A N 1
ATOM 1739 C CA . ASN A 1 218 ? 10.078 20.5 3.332 1 85.44 218 ASN A CA 1
ATOM 1740 C C . ASN A 1 218 ? 10 19.109 2.729 1 85.44 218 ASN A C 1
ATOM 1742 O O . ASN A 1 218 ? 10.492 18.875 1.624 1 85.44 218 ASN A O 1
ATOM 1746 N N . LYS A 1 219 ? 9.414 18.219 3.471 1 88.5 219 LYS A N 1
ATOM 1747 C CA . LYS A 1 219 ? 9.25 16.844 3.018 1 88.5 219 LYS A CA 1
ATOM 1748 C C . LYS A 1 219 ? 7.848 16.328 3.316 1 88.5 219 LYS A C 1
ATOM 1750 O O . LYS A 1 219 ? 7.281 16.641 4.367 1 88.5 219 LYS A O 1
ATOM 1755 N N . ILE A 1 220 ? 7.316 15.672 2.357 1 89.06 220 ILE A N 1
ATOM 1756 C CA . ILE A 1 220 ? 6.086 14.914 2.561 1 89.06 220 ILE A CA 1
ATOM 1757 C C . ILE A 1 220 ? 6.328 13.438 2.236 1 89.06 220 ILE A C 1
ATOM 1759 O O . ILE A 1 220 ? 6.926 13.109 1.208 1 89.06 220 ILE A O 1
ATOM 1763 N N . GLU A 1 221 ? 5.93 12.555 3.088 1 88.5 221 GLU A N 1
ATOM 1764 C CA . GLU A 1 221 ? 6.152 11.117 2.926 1 88.5 221 GLU A CA 1
ATOM 1765 C C . GLU A 1 221 ? 4.855 10.398 2.557 1 88.5 221 GLU A C 1
ATOM 1767 O O . GLU A 1 221 ? 3.801 10.672 3.131 1 88.5 221 GLU A O 1
ATOM 1772 N N . PHE A 1 222 ? 5.043 9.539 1.543 1 88.19 222 PHE A N 1
ATOM 1773 C CA . PHE A 1 222 ? 3.934 8.711 1.079 1 88.19 222 PHE A CA 1
ATOM 1774 C C . PHE A 1 222 ? 4.332 7.242 1.031 1 88.19 222 PHE A C 1
ATOM 1776 O O . PHE A 1 222 ? 5.516 6.918 0.928 1 88.19 222 PHE A O 1
ATOM 1783 N N . VAL A 1 223 ? 3.342 6.348 1.138 1 79.75 223 VAL A N 1
ATOM 1784 C CA . VAL A 1 223 ? 3.602 4.926 0.954 1 79.75 223 VAL A CA 1
ATOM 1785 C C . VAL A 1 223 ? 2.996 4.453 -0.366 1 79.75 223 VAL A C 1
ATOM 1787 O O . VAL A 1 223 ? 2.441 3.355 -0.446 1 79.75 223 VAL A O 1
ATOM 1790 N N . SER A 1 224 ? 2.885 5.324 -1.358 1 88.88 224 SER A N 1
ATOM 1791 C CA . SER A 1 224 ? 2.348 5.027 -2.682 1 88.88 224 SER A CA 1
ATOM 1792 C C . SER A 1 224 ? 3.016 5.883 -3.754 1 88.88 224 SER A C 1
ATOM 1794 O O . SER A 1 224 ? 2.945 7.113 -3.705 1 88.88 224 SER A O 1
ATOM 1796 N N . VAL A 1 225 ? 3.572 5.176 -4.707 1 92.81 225 VAL A N 1
ATOM 1797 C CA . VAL A 1 225 ? 4.219 5.91 -5.789 1 92.81 225 VAL A CA 1
ATOM 1798 C C . VAL A 1 225 ? 3.164 6.629 -6.633 1 92.81 225 VAL A C 1
ATOM 1800 O O . VAL A 1 225 ? 3.412 7.715 -7.156 1 92.81 225 VAL A O 1
ATOM 1803 N N . GLU A 1 226 ? 2.029 6.039 -6.691 1 93.31 226 GLU A N 1
ATOM 1804 C CA . GLU A 1 226 ? 0.957 6.688 -7.441 1 93.31 226 GLU A CA 1
ATOM 1805 C C . GLU A 1 226 ? 0.501 7.973 -6.754 1 93.31 226 GLU A C 1
ATOM 1807 O O . GLU A 1 226 ? 0.18 8.961 -7.422 1 93.31 226 GLU A O 1
ATOM 1812 N N . ALA A 1 227 ? 0.387 7.883 -5.461 1 92.88 227 ALA A N 1
ATOM 1813 C CA . ALA A 1 227 ? 0.049 9.094 -4.723 1 92.88 227 ALA A CA 1
ATOM 1814 C C . ALA A 1 227 ? 1.091 10.188 -4.957 1 92.88 227 ALA A C 1
ATOM 1816 O O . ALA A 1 227 ? 0.742 11.352 -5.172 1 92.88 227 ALA A O 1
ATOM 1817 N N . ILE A 1 228 ? 2.312 9.797 -4.902 1 96.12 228 ILE A N 1
ATOM 1818 C CA . ILE A 1 228 ? 3.398 10.742 -5.145 1 96.12 228 ILE A CA 1
ATOM 1819 C C . ILE A 1 228 ? 3.252 11.344 -6.539 1 96.12 228 ILE A C 1
ATOM 1821 O O . ILE A 1 228 ? 3.334 12.562 -6.703 1 96.12 228 ILE A O 1
ATOM 1825 N N . LYS A 1 229 ? 3.012 10.531 -7.465 1 96.44 229 LYS A N 1
ATOM 1826 C CA . LYS A 1 229 ? 2.855 10.969 -8.852 1 96.44 229 LYS A CA 1
ATOM 1827 C C . LYS A 1 229 ? 1.735 11.992 -8.977 1 96.44 229 LYS A C 1
ATOM 1829 O O . LYS A 1 229 ? 1.908 13.031 -9.625 1 96.44 229 LYS A O 1
ATOM 1834 N N . GLN A 1 230 ? 0.627 11.727 -8.359 1 94.25 230 GLN A N 1
ATOM 1835 C CA . GLN A 1 230 ? -0.505 12.641 -8.422 1 94.25 230 GLN A CA 1
ATOM 1836 C C . GLN A 1 230 ? -0.171 13.969 -7.742 1 94.25 230 GLN A C 1
ATOM 1838 O O . GLN A 1 230 ? -0.625 15.023 -8.188 1 94.25 230 GLN A O 1
ATOM 1843 N N . CYS A 1 231 ? 0.535 13.898 -6.699 1 95 231 CYS A N 1
ATOM 1844 C CA . CYS A 1 231 ? 0.941 15.125 -6.016 1 95 231 CYS A CA 1
ATOM 1845 C C . CYS A 1 231 ? 1.899 15.938 -6.879 1 95 231 CYS A C 1
ATOM 1847 O O . CYS A 1 231 ? 1.854 17.172 -6.871 1 95 231 CYS A O 1
ATOM 1849 N N . VAL A 1 232 ? 2.791 15.25 -7.621 1 97.62 232 VAL A N 1
ATOM 1850 C CA . VAL A 1 232 ? 3.67 15.938 -8.562 1 97.62 232 VAL A CA 1
ATOM 1851 C C . VAL A 1 232 ? 2.836 16.641 -9.625 1 97.62 232 VAL A C 1
ATOM 1853 O O . VAL A 1 232 ? 3.064 17.812 -9.922 1 97.62 232 VAL A O 1
ATOM 1856 N N . ILE A 1 233 ? 1.913 15.945 -10.148 1 95.69 233 ILE A N 1
ATOM 1857 C CA . ILE A 1 233 ? 1.037 16.484 -11.188 1 95.69 233 ILE A CA 1
ATOM 1858 C C . ILE A 1 233 ? 0.308 17.719 -10.648 1 95.69 233 ILE A C 1
ATOM 1860 O O . ILE A 1 233 ? 0.135 18.703 -11.367 1 95.69 233 ILE A O 1
ATOM 1864 N N . ALA A 1 234 ? 0.002 17.656 -9.383 1 92.5 234 ALA A N 1
ATOM 1865 C CA . ALA A 1 234 ? -0.727 18.75 -8.742 1 92.5 234 ALA A CA 1
ATOM 1866 C C . ALA A 1 234 ? 0.218 19.875 -8.336 1 92.5 234 ALA A C 1
ATOM 1868 O O . ALA A 1 234 ? -0.195 20.828 -7.68 1 92.5 234 ALA A O 1
ATOM 1869 N N . ASP A 1 235 ? 1.453 19.75 -8.57 1 93.88 235 ASP A N 1
ATOM 1870 C CA . ASP A 1 235 ? 2.473 20.766 -8.336 1 93.88 235 ASP A CA 1
ATOM 1871 C C . ASP A 1 235 ? 2.682 21 -6.84 1 93.88 235 ASP A C 1
ATOM 1873 O O . ASP A 1 235 ? 2.846 22.141 -6.395 1 93.88 235 ASP A O 1
ATOM 1877 N N . LEU A 1 236 ? 2.658 19.906 -6.141 1 93.31 236 LEU A N 1
ATOM 1878 C CA . LEU A 1 236 ? 2.865 20 -4.699 1 93.31 236 LEU A CA 1
ATOM 1879 C C . LEU A 1 236 ? 4.352 19.906 -4.359 1 93.31 236 LEU A C 1
ATOM 1881 O O . LEU A 1 236 ? 4.758 20.281 -3.256 1 93.31 236 LEU A O 1
ATOM 1885 N N . GLY A 1 237 ? 5.074 19.328 -5.234 1 95.44 237 GLY A N 1
ATOM 1886 C CA . GLY A 1 237 ? 6.496 19.141 -5 1 95.44 237 GLY A CA 1
ATOM 1887 C C . GLY A 1 237 ? 7.18 18.328 -6.09 1 95.44 237 GLY A C 1
ATOM 1888 O O . GLY A 1 237 ? 6.594 18.094 -7.148 1 95.44 237 GLY A O 1
ATOM 1889 N N . ILE A 1 238 ? 8.477 18.016 -5.816 1 97.56 238 ILE A N 1
ATOM 1890 C CA . ILE A 1 238 ? 9.25 17.203 -6.746 1 97.56 238 ILE A CA 1
ATOM 1891 C C . ILE A 1 238 ? 9.508 15.82 -6.137 1 97.56 238 ILE A C 1
ATOM 1893 O O . ILE A 1 238 ? 9.422 15.648 -4.918 1 97.56 238 ILE A O 1
ATOM 1897 N N . ALA A 1 239 ? 9.781 14.852 -6.973 1 98.06 239 ALA A N 1
ATOM 1898 C CA . ALA A 1 239 ? 9.984 13.484 -6.504 1 98.06 239 ALA A CA 1
ATOM 1899 C C . ALA A 1 239 ? 11.016 12.758 -7.359 1 98.06 239 ALA A C 1
ATOM 1901 O O . ALA A 1 239 ? 11.312 13.188 -8.477 1 98.06 239 ALA A O 1
ATOM 1902 N N . VAL A 1 240 ? 11.664 11.766 -6.801 1 97.5 240 VAL A N 1
ATOM 1903 C CA . VAL A 1 240 ? 12.445 10.789 -7.559 1 97.5 240 VAL A CA 1
ATOM 1904 C C . VAL A 1 240 ? 11.656 9.484 -7.688 1 97.5 240 VAL A C 1
ATOM 1906 O O . VAL A 1 240 ? 11.219 8.914 -6.684 1 97.5 240 VAL A O 1
ATOM 1909 N N . LEU A 1 241 ? 11.43 9.062 -8.883 1 97.19 241 LEU A N 1
ATOM 1910 C CA . LEU A 1 241 ? 10.641 7.859 -9.141 1 97.19 241 LEU A CA 1
ATOM 1911 C C . LEU A 1 241 ? 11.273 7.027 -10.25 1 97.19 241 LEU A C 1
ATOM 1913 O O . LEU A 1 241 ? 11.969 7.562 -11.117 1 97.19 241 LEU A O 1
ATOM 1917 N N . PRO A 1 242 ? 11.023 5.707 -10.227 1 95.94 242 PRO A N 1
ATOM 1918 C CA . PRO A 1 242 ? 11.43 4.914 -11.391 1 95.94 242 PRO A CA 1
ATOM 1919 C C . PRO A 1 242 ? 10.789 5.395 -12.688 1 95.94 242 PRO A C 1
ATOM 1921 O O . PRO A 1 242 ? 9.609 5.773 -12.695 1 95.94 242 PRO A O 1
ATOM 1924 N N . ALA A 1 243 ? 11.539 5.316 -13.797 1 95.69 243 ALA A N 1
ATOM 1925 C CA . ALA A 1 243 ? 11.07 5.785 -15.094 1 95.69 243 ALA A CA 1
ATOM 1926 C C . ALA A 1 243 ? 9.766 5.102 -15.492 1 95.69 243 ALA A C 1
ATOM 1928 O O . ALA A 1 243 ? 8.875 5.73 -16.062 1 95.69 243 ALA A O 1
ATOM 1929 N N . ILE A 1 244 ? 9.609 3.869 -15.141 1 93.75 244 ILE A N 1
ATOM 1930 C CA . ILE A 1 244 ? 8.453 3.078 -15.547 1 93.75 244 ILE A CA 1
ATOM 1931 C C . ILE A 1 244 ? 7.188 3.654 -14.914 1 93.75 244 ILE A C 1
ATOM 1933 O O . ILE A 1 244 ? 6.09 3.488 -15.453 1 93.75 244 ILE A O 1
ATOM 1937 N N . VAL A 1 245 ? 7.301 4.309 -13.797 1 95.75 245 VAL A N 1
ATOM 1938 C CA . VAL A 1 245 ? 6.168 4.863 -13.062 1 95.75 245 VAL A CA 1
ATOM 1939 C C . VAL A 1 245 ? 5.672 6.129 -13.758 1 95.75 245 VAL A C 1
ATOM 1941 O O . VAL A 1 245 ? 4.477 6.426 -13.734 1 95.75 245 VAL A O 1
ATOM 1944 N N . VAL A 1 246 ? 6.539 6.871 -14.445 1 97.5 246 VAL A N 1
ATOM 1945 C CA . VAL A 1 246 ? 6.172 8.227 -14.852 1 97.5 246 VAL A CA 1
ATOM 1946 C C . VAL A 1 246 ? 6.266 8.352 -16.375 1 97.5 246 VAL A C 1
ATOM 1948 O O . VAL A 1 246 ? 5.961 9.406 -16.922 1 97.5 246 VAL A O 1
ATOM 1951 N N . GLU A 1 247 ? 6.668 7.32 -17.094 1 96.25 247 GLU A N 1
ATOM 1952 C CA . GLU A 1 247 ? 6.922 7.406 -18.531 1 96.25 247 GLU A CA 1
ATOM 1953 C C . GLU A 1 247 ? 5.68 7.875 -19.281 1 96.25 247 GLU A C 1
ATOM 1955 O O . GLU A 1 247 ? 5.766 8.727 -20.172 1 96.25 247 GLU A O 1
ATOM 1960 N N . LYS A 1 248 ? 4.586 7.297 -18.984 1 93.38 248 LYS A N 1
ATOM 1961 C CA . LYS A 1 248 ? 3.34 7.676 -19.641 1 93.38 248 LYS A CA 1
ATOM 1962 C C . LYS A 1 248 ? 3.014 9.148 -19.391 1 93.38 248 LYS A C 1
ATOM 1964 O O . LYS A 1 248 ? 2.631 9.867 -20.328 1 93.38 248 LYS A O 1
ATOM 1969 N N . ASP A 1 249 ? 3.119 9.578 -18.188 1 96.62 249 ASP A N 1
ATOM 1970 C CA . ASP A 1 249 ? 2.803 10.953 -17.797 1 96.62 249 ASP A CA 1
ATOM 1971 C C . ASP A 1 249 ? 3.764 11.938 -18.453 1 96.62 249 ASP A C 1
ATOM 1973 O O . ASP A 1 249 ? 3.373 13.055 -18.797 1 96.62 249 ASP A O 1
ATOM 1977 N N . ILE A 1 250 ? 4.992 11.531 -18.625 1 97.75 250 ILE A N 1
ATOM 1978 C CA . ILE A 1 250 ? 5.973 12.367 -19.312 1 97.75 250 ILE A CA 1
ATOM 1979 C C . ILE A 1 250 ? 5.602 12.492 -20.781 1 97.75 250 ILE A C 1
ATOM 1981 O O . ILE A 1 250 ? 5.617 13.594 -21.344 1 97.75 250 ILE A O 1
ATOM 1985 N N . ARG A 1 251 ? 5.199 11.438 -21.391 1 96.56 251 ARG A N 1
ATOM 1986 C CA . ARG A 1 251 ? 4.781 11.438 -22.797 1 96.56 251 ARG A CA 1
ATOM 1987 C C . ARG A 1 251 ? 3.545 12.312 -23 1 96.56 251 ARG A C 1
ATOM 1989 O O . ARG A 1 251 ? 3.432 13.016 -24 1 96.56 251 ARG A O 1
ATOM 1996 N N . GLU A 1 252 ? 2.693 12.273 -21.984 1 94.81 252 GLU A N 1
ATOM 1997 C CA . GLU A 1 252 ? 1.439 13.016 -22.078 1 94.81 252 GLU A CA 1
ATOM 1998 C C . GLU A 1 252 ? 1.629 14.477 -21.656 1 94.81 252 GLU A C 1
ATOM 2000 O O . GLU A 1 252 ? 0.729 15.297 -21.844 1 94.81 252 GLU A O 1
ATOM 2005 N N . GLY A 1 253 ? 2.701 14.758 -21.047 1 96.88 253 GLY A N 1
ATOM 2006 C CA . GLY A 1 253 ? 3.043 16.141 -20.734 1 96.88 253 GLY A CA 1
ATOM 2007 C C . GLY A 1 253 ? 2.512 16.594 -19.391 1 96.88 253 GLY A C 1
ATOM 2008 O O . GLY A 1 253 ? 2.564 17.781 -19.062 1 96.88 253 GLY A O 1
ATOM 2009 N N . THR A 1 254 ? 2.012 15.68 -18.578 1 96.69 254 THR A N 1
ATOM 2010 C CA . THR A 1 254 ? 1.48 16.047 -17.281 1 96.69 254 THR A CA 1
ATOM 2011 C C . THR A 1 254 ? 2.588 16.062 -16.219 1 96.69 254 THR A C 1
ATOM 2013 O O . THR A 1 254 ? 2.408 16.609 -15.133 1 96.69 254 THR A O 1
ATOM 2016 N N . ILE A 1 255 ? 3.703 15.438 -16.531 1 98.25 255 ILE A N 1
ATOM 2017 C CA . ILE A 1 255 ? 4.914 15.43 -15.719 1 98.25 255 ILE A CA 1
ATOM 2018 C C . ILE A 1 255 ? 6.125 15.742 -16.594 1 98.25 255 ILE A C 1
ATOM 2020 O O . ILE A 1 255 ? 6.145 15.398 -17.781 1 98.25 255 ILE A O 1
ATOM 2024 N N . LYS A 1 256 ? 7.062 16.422 -16.062 1 98.56 256 LYS A N 1
ATOM 2025 C CA . LYS A 1 256 ? 8.328 16.672 -16.75 1 98.56 256 LYS A CA 1
ATOM 2026 C C . LYS A 1 256 ? 9.508 16.219 -15.891 1 98.56 256 LYS A C 1
ATOM 2028 O O . LYS A 1 256 ? 9.453 16.266 -14.664 1 98.56 256 LYS A O 1
ATOM 2033 N N . GLU A 1 257 ? 10.523 15.773 -16.578 1 97.88 257 GLU A N 1
ATOM 2034 C CA . GLU A 1 257 ? 11.742 15.336 -15.906 1 97.88 257 GLU A CA 1
ATOM 2035 C C . GLU A 1 257 ? 12.672 16.516 -15.633 1 97.88 257 GLU A C 1
ATOM 2037 O O . GLU A 1 257 ? 12.852 17.391 -16.484 1 97.88 257 GLU A O 1
ATOM 2042 N N . LEU A 1 258 ? 13.195 16.609 -14.414 1 97.62 258 LEU A N 1
ATOM 2043 C CA . LEU A 1 258 ? 14.297 17.5 -14.07 1 97.62 258 LEU A CA 1
ATOM 2044 C C . LEU A 1 258 ? 15.641 16.797 -14.219 1 97.62 258 LEU A C 1
ATOM 2046 O O . LEU A 1 258 ? 15.914 15.82 -13.516 1 97.62 258 LEU A O 1
ATOM 2050 N N . HIS A 1 259 ? 16.469 17.281 -15.055 1 96.25 259 HIS A N 1
ATOM 2051 C CA . HIS A 1 259 ? 17.766 16.641 -15.273 1 96.25 259 HIS A CA 1
ATOM 2052 C C . HIS A 1 259 ? 18.781 17.094 -14.234 1 96.25 259 HIS A C 1
ATOM 2054 O O . HIS A 1 259 ? 19.219 18.25 -14.234 1 96.25 259 HIS A O 1
ATOM 2060 N N . LEU A 1 260 ? 19.109 16.109 -13.406 1 94.75 260 LEU A N 1
ATOM 2061 C CA . LEU A 1 260 ? 20.078 16.406 -12.352 1 94.75 260 LEU A CA 1
ATOM 2062 C C . LEU A 1 260 ? 21.5 16.375 -12.906 1 94.75 260 LEU A C 1
ATOM 2064 O O . LEU A 1 260 ? 21.828 15.547 -13.758 1 94.75 260 LEU A O 1
ATOM 2068 N N . GLU A 1 261 ? 22.297 17.234 -12.352 1 92.81 261 GLU A N 1
ATOM 2069 C CA . GLU A 1 261 ? 23.719 17.219 -12.68 1 92.81 261 GLU A CA 1
ATOM 2070 C C . GLU A 1 261 ? 24.391 15.953 -12.164 1 92.81 261 GLU A C 1
ATOM 2072 O O . GLU A 1 261 ? 25.297 15.414 -12.82 1 92.81 261 GLU A O 1
ATOM 2077 N N . ASN A 1 262 ? 23.891 15.508 -10.992 1 90.69 262 ASN A N 1
ATOM 2078 C CA . ASN A 1 262 ? 24.406 14.281 -10.391 1 90.69 262 ASN A CA 1
ATOM 2079 C C . ASN A 1 262 ? 23.75 13.047 -11 1 90.69 262 ASN A C 1
ATOM 2081 O O . ASN A 1 262 ? 22.625 13.117 -11.5 1 90.69 262 ASN A O 1
ATOM 2085 N N . THR A 1 263 ? 24.5 12.055 -10.961 1 86.75 263 THR A N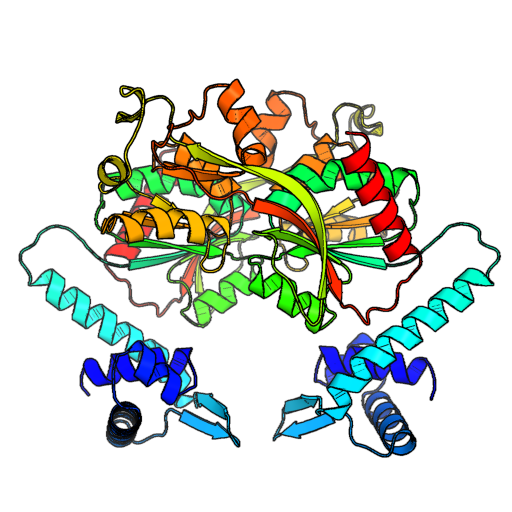 1
ATOM 2086 C CA . THR A 1 263 ? 23.953 10.773 -11.383 1 86.75 263 THR A CA 1
ATOM 2087 C C . THR A 1 263 ? 23.469 9.969 -10.18 1 86.75 263 THR A C 1
ATOM 2089 O O . THR A 1 263 ? 24.141 9.93 -9.141 1 86.75 263 THR A O 1
ATOM 2092 N N . ILE A 1 264 ? 22.328 9.445 -10.359 1 90.44 264 ILE A N 1
ATOM 2093 C CA . ILE A 1 264 ? 21.812 8.539 -9.336 1 90.44 264 ILE A CA 1
ATOM 2094 C C . ILE A 1 264 ? 22.203 7.102 -9.688 1 90.44 264 ILE A C 1
ATOM 2096 O O . ILE A 1 264 ? 22.078 6.68 -10.836 1 90.44 264 ILE A O 1
ATOM 2100 N N . SER A 1 265 ? 22.688 6.375 -8.664 1 89.19 265 SER A N 1
ATOM 2101 C CA . SER A 1 265 ? 23.078 4.984 -8.883 1 89.19 265 SER A CA 1
ATOM 2102 C C . SER A 1 265 ? 21.906 4.168 -9.438 1 89.19 265 SER A C 1
ATOM 2104 O O . SER A 1 265 ? 20.75 4.371 -9.047 1 89.19 265 SER A O 1
ATOM 2106 N N . PRO A 1 266 ? 22.297 3.268 -10.273 1 89.81 266 PRO A N 1
ATOM 2107 C CA . PRO A 1 266 ? 21.234 2.461 -10.859 1 89.81 266 PRO A CA 1
ATOM 2108 C C . PRO A 1 266 ? 20.609 1.479 -9.867 1 89.81 266 PRO A C 1
ATOM 2110 O O . PRO A 1 266 ? 21.281 1.069 -8.906 1 89.81 266 PRO A O 1
ATOM 2113 N N . ILE A 1 267 ? 19.391 1.23 -10.102 1 93.81 267 ILE A N 1
ATOM 2114 C CA . ILE A 1 267 ? 18.688 0.183 -9.359 1 93.81 267 ILE A CA 1
ATOM 2115 C C . ILE A 1 267 ? 18.141 -0.861 -10.336 1 93.81 267 ILE A C 1
ATOM 2117 O O . ILE A 1 267 ? 18.156 -0.646 -11.555 1 93.81 267 ILE A O 1
ATOM 2121 N N . TYR A 1 268 ? 17.75 -1.993 -9.773 1 94.75 268 TYR A N 1
ATOM 2122 C CA . TYR A 1 268 ? 17.328 -3.113 -10.617 1 94.75 268 TYR A CA 1
ATOM 2123 C C . TYR A 1 268 ? 16.016 -3.713 -10.125 1 94.75 268 TYR A C 1
ATOM 2125 O O . TYR A 1 268 ? 15.797 -3.824 -8.922 1 94.75 268 TYR A O 1
ATOM 2133 N N . THR A 1 269 ? 15.18 -4.023 -11.086 1 95 269 THR A N 1
ATOM 2134 C CA . THR A 1 269 ? 14.117 -4.98 -10.789 1 95 269 THR A CA 1
ATOM 2135 C C . THR A 1 269 ? 14.695 -6.371 -10.562 1 95 269 THR A C 1
ATOM 2137 O O . THR A 1 269 ? 15.43 -6.891 -11.406 1 95 269 THR A O 1
ATOM 2140 N N . GLN A 1 270 ? 14.352 -6.895 -9.398 1 95.5 270 GLN A N 1
ATOM 2141 C CA . GLN A 1 270 ? 14.898 -8.195 -9.023 1 95.5 270 GLN A CA 1
ATOM 2142 C C . GLN A 1 270 ? 13.805 -9.102 -8.453 1 95.5 270 GLN A C 1
ATOM 2144 O O . GLN A 1 270 ? 12.781 -8.625 -7.965 1 95.5 270 GLN A O 1
ATOM 2149 N N . ILE A 1 271 ? 14.023 -10.391 -8.57 1 96.38 271 ILE A N 1
ATOM 2150 C CA . ILE A 1 271 ? 13.219 -11.359 -7.832 1 96.38 271 ILE A CA 1
ATOM 2151 C C . ILE A 1 271 ? 14.078 -12.031 -6.758 1 96.38 271 ILE A C 1
ATOM 2153 O O . ILE A 1 271 ? 15.289 -12.172 -6.922 1 96.38 271 ILE A O 1
ATOM 2157 N N . ALA A 1 272 ? 13.445 -12.305 -5.66 1 95.75 272 ALA A N 1
ATOM 2158 C CA . ALA A 1 272 ? 14.141 -12.922 -4.535 1 95.75 272 ALA A CA 1
ATOM 2159 C C . ALA A 1 272 ? 13.281 -14 -3.881 1 95.75 272 ALA A C 1
ATOM 2161 O O . ALA A 1 272 ? 12.055 -13.867 -3.811 1 95.75 272 ALA A O 1
ATOM 2162 N N . TRP A 1 273 ? 13.914 -15.023 -3.414 1 94.75 273 TRP A N 1
ATOM 2163 C CA . TRP A 1 273 ? 13.273 -16.062 -2.604 1 94.75 273 TRP A CA 1
ATOM 2164 C C . TRP A 1 273 ? 14.266 -16.688 -1.638 1 94.75 273 TRP A C 1
ATOM 2166 O O . TRP A 1 273 ? 15.477 -16.5 -1.773 1 94.75 273 TRP A O 1
ATOM 2176 N N . HIS A 1 274 ? 13.727 -17.281 -0.606 1 90.31 274 HIS A N 1
ATOM 2177 C CA . HIS A 1 274 ? 14.594 -17.906 0.381 1 90.31 274 HIS A CA 1
ATOM 2178 C C . HIS A 1 274 ? 15.414 -19.031 -0.249 1 90.31 274 HIS A C 1
ATOM 2180 O O . HIS A 1 274 ? 14.891 -19.844 -1.018 1 90.31 274 HIS A O 1
ATOM 2186 N N . LYS A 1 275 ? 16.688 -19.141 0.072 1 88.5 275 LYS A N 1
ATOM 2187 C CA . LYS A 1 275 ? 17.594 -20.109 -0.522 1 88.5 275 LYS A CA 1
ATOM 2188 C C . LYS A 1 275 ? 17.141 -21.531 -0.212 1 88.5 275 LYS A C 1
ATOM 2190 O O . LYS A 1 275 ? 17.328 -22.438 -1.026 1 88.5 275 LYS A O 1
ATOM 2195 N N . ASP A 1 276 ? 16.469 -21.656 0.935 1 78.69 276 ASP A N 1
ATOM 2196 C CA . ASP A 1 276 ? 16.047 -22.984 1.374 1 78.69 276 ASP A CA 1
ATOM 2197 C C . ASP A 1 276 ? 14.57 -23.234 1.034 1 78.69 276 ASP A C 1
ATOM 2199 O O . ASP A 1 276 ? 13.977 -24.188 1.513 1 78.69 276 ASP A O 1
ATOM 2203 N N . LYS A 1 277 ? 14.062 -22.297 0.328 1 81.62 277 LYS A N 1
ATOM 2204 C CA . LYS A 1 277 ? 12.664 -22.469 -0.065 1 81.62 277 LYS A CA 1
ATOM 2205 C C . LYS A 1 277 ? 12.484 -23.719 -0.926 1 81.62 277 LYS A C 1
ATOM 2207 O O . LYS A 1 277 ? 13.289 -23.984 -1.818 1 81.62 277 LYS A O 1
ATOM 2212 N N . TRP A 1 278 ? 11.484 -24.484 -0.511 1 76.19 278 TRP A N 1
ATOM 2213 C CA . TRP A 1 278 ? 11.094 -25.578 -1.396 1 76.19 278 TRP A CA 1
ATOM 2214 C C . TRP A 1 278 ? 10.531 -25.047 -2.707 1 76.19 278 TRP A C 1
ATOM 2216 O O . TRP A 1 278 ? 9.547 -24.297 -2.709 1 76.19 278 TRP A O 1
ATOM 2226 N N . MET A 1 279 ? 11.141 -25.5 -3.771 1 83.69 279 MET A N 1
ATOM 2227 C CA . MET A 1 279 ? 10.734 -25.031 -5.094 1 83.69 279 MET A CA 1
ATOM 2228 C C . MET A 1 279 ? 9.562 -25.844 -5.629 1 83.69 279 MET A C 1
ATOM 2230 O O . MET A 1 279 ? 9.758 -26.844 -6.32 1 83.69 279 MET A O 1
ATOM 2234 N N . THR A 1 280 ? 8.367 -25.391 -5.332 1 81.5 280 THR A N 1
ATOM 2235 C CA . THR A 1 280 ? 7.176 -26.031 -5.871 1 81.5 280 THR A CA 1
ATOM 2236 C C . THR A 1 280 ? 7.07 -25.812 -7.375 1 81.5 280 THR A C 1
ATOM 2238 O O . THR A 1 280 ? 7.738 -24.922 -7.922 1 81.5 280 THR A O 1
ATOM 2241 N N . VAL A 1 281 ? 6.262 -26.547 -8.023 1 81.75 281 VAL A N 1
ATOM 2242 C CA . VAL A 1 281 ? 6.09 -26.422 -9.469 1 81.75 281 VAL A CA 1
ATOM 2243 C C . VAL A 1 281 ? 5.551 -25.031 -9.812 1 81.75 281 VAL A C 1
ATOM 2245 O O . VAL A 1 281 ? 6.098 -24.344 -10.672 1 81.75 281 VAL A O 1
ATOM 2248 N N . PRO A 1 282 ? 4.527 -24.516 -9.094 1 88.5 282 PRO A N 1
ATOM 2249 C CA . PRO A 1 282 ? 4.047 -23.156 -9.383 1 88.5 282 PRO A CA 1
ATOM 2250 C C . PRO A 1 282 ? 5.145 -22.109 -9.258 1 88.5 282 PRO A C 1
ATOM 2252 O O . PRO A 1 282 ? 5.246 -21.203 -10.094 1 88.5 282 PRO A O 1
ATOM 2255 N N . LEU A 1 283 ? 5.957 -22.25 -8.258 1 92.19 283 LEU A N 1
ATOM 2256 C CA . LEU A 1 283 ? 7.027 -21.297 -8.039 1 92.19 283 LEU A CA 1
ATOM 2257 C C . LEU A 1 283 ? 8.062 -21.359 -9.156 1 92.19 283 LEU A C 1
ATOM 2259 O O . LEU A 1 283 ? 8.461 -20.312 -9.695 1 92.19 283 LEU A O 1
ATOM 2263 N N . ARG A 1 284 ? 8.461 -22.547 -9.539 1 92.38 284 ARG A N 1
ATOM 2264 C CA . ARG A 1 284 ? 9.43 -22.719 -10.609 1 92.38 284 ARG A CA 1
ATOM 2265 C C . ARG A 1 284 ? 8.906 -22.172 -11.93 1 92.38 284 ARG A C 1
ATOM 2267 O O . ARG A 1 284 ? 9.633 -21.5 -12.656 1 92.38 284 ARG A O 1
ATOM 2274 N N . GLN A 1 285 ? 7.668 -22.516 -12.156 1 92.69 285 GLN A N 1
ATOM 2275 C CA . GLN A 1 285 ? 7.074 -22.062 -13.414 1 92.69 285 GLN A CA 1
ATOM 2276 C C . GLN A 1 285 ? 6.941 -20.547 -13.445 1 92.69 285 GLN A C 1
ATOM 2278 O O . GLN A 1 285 ? 7.145 -19.922 -14.484 1 92.69 285 GLN A O 1
ATOM 2283 N N . PHE A 1 286 ? 6.609 -19.969 -12.32 1 96 286 PHE A N 1
ATOM 2284 C CA . PHE A 1 286 ? 6.488 -18.516 -12.266 1 96 286 PHE A CA 1
ATOM 2285 C C . PHE A 1 286 ? 7.836 -17.859 -12.516 1 96 286 PHE A C 1
ATOM 2287 O O . PHE A 1 286 ? 7.922 -16.859 -13.242 1 96 286 PHE A O 1
ATOM 2294 N N . ILE A 1 287 ? 8.859 -18.391 -11.953 1 96.62 287 ILE A N 1
ATOM 2295 C CA . ILE A 1 287 ? 10.203 -17.859 -12.133 1 96.62 287 ILE A CA 1
ATOM 2296 C C . ILE A 1 287 ? 10.609 -17.969 -13.602 1 96.62 287 ILE A C 1
ATOM 2298 O O . ILE A 1 287 ? 11.148 -17.016 -14.164 1 96.62 287 ILE A O 1
ATOM 2302 N N . ASP A 1 288 ? 10.289 -19.047 -14.211 1 95.88 288 ASP A N 1
ATOM 2303 C CA . ASP A 1 288 ? 10.656 -19.25 -15.609 1 95.88 288 ASP A CA 1
ATOM 2304 C C . ASP A 1 288 ? 9.914 -18.281 -16.516 1 95.88 288 ASP A C 1
ATOM 2306 O O . ASP A 1 288 ? 10.516 -17.688 -17.422 1 95.88 288 ASP A O 1
ATOM 2310 N N . VAL A 1 289 ? 8.648 -18.141 -16.297 1 95.69 289 VAL A N 1
ATOM 2311 C CA . VAL A 1 289 ? 7.863 -17.203 -17.109 1 95.69 289 VAL A CA 1
ATOM 2312 C C . VAL A 1 289 ? 8.398 -15.781 -16.922 1 95.69 289 VAL A C 1
ATOM 2314 O O . VAL A 1 289 ? 8.477 -15.016 -17.891 1 95.69 289 VAL A O 1
ATOM 2317 N N . THR A 1 290 ? 8.742 -15.438 -15.688 1 96.5 290 THR A N 1
ATOM 2318 C CA . THR A 1 290 ? 9.281 -14.117 -15.375 1 96.5 290 THR A CA 1
ATOM 2319 C C . THR A 1 290 ? 10.602 -13.891 -16.109 1 96.5 290 THR A C 1
ATOM 2321 O O . THR A 1 290 ? 10.789 -12.844 -16.734 1 96.5 290 THR A O 1
ATOM 2324 N N . ARG A 1 291 ? 11.422 -14.891 -16.109 1 95.62 291 ARG A N 1
ATOM 2325 C CA . ARG A 1 291 ? 12.703 -14.805 -16.797 1 95.62 291 ARG A CA 1
ATOM 2326 C C . ARG A 1 291 ? 12.508 -14.602 -18.297 1 95.62 291 ARG A C 1
ATOM 2328 O O . ARG A 1 291 ? 13.156 -13.742 -18.906 1 95.62 291 ARG A O 1
ATOM 2335 N N . GLU A 1 292 ? 11.648 -15.359 -18.828 1 94 292 GLU A N 1
ATOM 2336 C CA . GLU A 1 292 ? 11.383 -15.297 -20.266 1 94 292 GLU A CA 1
ATOM 2337 C C . GLU A 1 292 ? 10.852 -13.922 -20.672 1 94 292 GLU A C 1
ATOM 2339 O O . GLU A 1 292 ? 11.18 -13.422 -21.75 1 94 292 GLU A O 1
ATOM 2344 N N . PHE A 1 293 ? 10.062 -13.398 -19.812 1 92.62 293 PHE A N 1
ATOM 2345 C CA . PHE A 1 293 ? 9.484 -12.094 -20.094 1 92.62 293 PHE A CA 1
ATOM 2346 C C . PHE A 1 293 ? 10.578 -11.039 -20.219 1 92.62 293 PHE A C 1
ATOM 2348 O O . PHE A 1 293 ? 10.516 -10.18 -21.109 1 92.62 293 PHE A O 1
ATOM 2355 N N . PHE A 1 294 ? 11.57 -11.008 -19.375 1 91.75 294 PHE A N 1
ATOM 2356 C CA . PHE A 1 294 ? 12.586 -9.969 -19.359 1 91.75 294 PHE A CA 1
ATOM 2357 C C . PHE A 1 294 ? 13.688 -10.266 -20.359 1 91.75 294 PHE A C 1
ATOM 2359 O O . PHE A 1 294 ? 14.469 -9.375 -20.719 1 91.75 294 PHE A O 1
ATOM 2366 N N . VAL A 1 295 ? 13.805 -11.43 -20.797 1 83.81 295 VAL A N 1
ATOM 2367 C CA . VAL A 1 295 ? 14.773 -11.758 -21.828 1 83.81 295 VAL A CA 1
ATOM 2368 C C . VAL A 1 295 ? 14.219 -11.375 -23.203 1 83.81 295 VAL A C 1
ATOM 2370 O O . VAL A 1 295 ? 14.953 -10.93 -24.078 1 83.81 295 VAL A O 1
ATOM 2373 N N . THR A 1 296 ? 12.977 -11.547 -23.422 1 71.12 296 THR A N 1
ATOM 2374 C CA . THR A 1 296 ? 12.375 -11.32 -24.734 1 71.12 296 THR A CA 1
ATOM 2375 C C . THR A 1 296 ? 11.891 -9.883 -24.859 1 71.12 296 THR A C 1
ATOM 2377 O O . THR A 1 296 ? 11.781 -9.359 -25.984 1 71.12 296 THR A O 1
ATOM 2380 N N . ASP A 1 297 ? 11.477 -9.344 -23.844 1 63.47 297 ASP A N 1
ATOM 2381 C CA . ASP A 1 297 ? 10.859 -8.023 -23.953 1 63.47 297 ASP A CA 1
ATOM 2382 C C . ASP A 1 297 ? 11.766 -6.941 -23.375 1 63.47 297 ASP A C 1
ATOM 2384 O O . ASP A 1 297 ? 12.406 -7.152 -22.344 1 63.47 297 ASP A O 1
ATOM 2388 N N . MET B 1 1 ? 6.07 16.188 36.812 1 73.44 1 MET B N 1
ATOM 2389 C CA . MET B 1 1 ? 6.203 15.578 35.469 1 73.44 1 MET B CA 1
ATOM 2390 C C . MET B 1 1 ? 6.742 16.594 34.469 1 73.44 1 MET B C 1
ATOM 2392 O O . MET B 1 1 ? 6.266 17.719 34.406 1 73.44 1 MET B O 1
ATOM 2396 N N . GLU B 1 2 ? 7.867 16.234 33.875 1 80.06 2 GLU B N 1
ATOM 2397 C CA . GLU B 1 2 ? 8.539 17.125 32.938 1 80.06 2 GLU B CA 1
ATOM 2398 C C . GLU B 1 2 ? 8.352 16.656 31.484 1 80.06 2 GLU B C 1
ATOM 2400 O O . GLU B 1 2 ? 8.297 15.453 31.219 1 80.06 2 GLU B O 1
ATOM 2405 N N . ILE B 1 3 ? 8.297 17.656 30.672 1 82 3 ILE B N 1
ATOM 2406 C CA . ILE B 1 3 ? 8.078 17.375 29.25 1 82 3 ILE B CA 1
ATOM 2407 C C . ILE B 1 3 ? 9.156 16.422 28.734 1 82 3 ILE B C 1
ATOM 2409 O O . ILE B 1 3 ? 8.875 15.562 27.906 1 82 3 ILE B O 1
ATOM 2413 N N . LYS B 1 4 ? 10.312 16.594 29.234 1 85.19 4 LYS B N 1
ATOM 2414 C CA . LYS B 1 4 ? 11.422 15.734 28.828 1 85.19 4 LYS B CA 1
ATOM 2415 C C . LYS B 1 4 ? 11.133 14.273 29.156 1 85.19 4 LYS B C 1
ATOM 2417 O O . LYS B 1 4 ? 11.469 13.383 28.375 1 85.19 4 LYS B O 1
ATOM 2422 N N . GLN B 1 5 ? 10.523 14.078 30.312 1 87.44 5 GLN B N 1
ATOM 2423 C CA . GLN B 1 5 ? 10.156 12.727 30.719 1 87.44 5 GLN B CA 1
ATOM 2424 C C . GLN B 1 5 ? 9.062 12.156 29.812 1 87.44 5 GLN B C 1
ATOM 2426 O O . GLN B 1 5 ? 9.078 10.969 29.484 1 87.44 5 GLN B O 1
ATOM 2431 N N . LEU B 1 6 ? 8.172 13.023 29.453 1 87.5 6 LEU B N 1
ATOM 2432 C CA . LEU B 1 6 ? 7.078 12.609 28.578 1 87.5 6 LEU B CA 1
ATOM 2433 C C . LEU B 1 6 ? 7.602 12.203 27.203 1 87.5 6 LEU B C 1
ATOM 2435 O O . LEU B 1 6 ? 7.145 11.211 26.625 1 87.5 6 LEU B O 1
ATOM 2439 N N . ILE B 1 7 ? 8.547 12.914 26.719 1 87.69 7 ILE B N 1
ATOM 2440 C CA . ILE B 1 7 ? 9.156 12.609 25.438 1 87.69 7 ILE B CA 1
ATOM 2441 C C . ILE B 1 7 ? 9.906 11.281 25.516 1 87.69 7 ILE B C 1
ATOM 2443 O O . ILE B 1 7 ? 9.797 10.445 24.609 1 87.69 7 ILE B O 1
ATOM 2447 N N . THR B 1 8 ? 10.617 11.133 26.641 1 90.62 8 THR B N 1
ATOM 2448 C CA . THR B 1 8 ? 11.328 9.883 26.859 1 90.62 8 THR B CA 1
ATOM 2449 C C . THR B 1 8 ? 10.352 8.703 26.891 1 90.62 8 THR B C 1
ATOM 2451 O O . THR B 1 8 ? 10.602 7.668 26.281 1 90.62 8 THR B O 1
ATOM 2454 N N . PHE B 1 9 ? 9.234 8.867 27.562 1 93.25 9 PHE B N 1
ATOM 2455 C CA . PHE B 1 9 ? 8.203 7.832 27.656 1 93.25 9 PHE B CA 1
ATOM 2456 C C . PHE B 1 9 ? 7.633 7.516 26.281 1 93.25 9 PHE B C 1
ATOM 2458 O O . PHE B 1 9 ? 7.488 6.348 25.906 1 93.25 9 PHE B O 1
ATOM 2465 N N . LYS B 1 10 ? 7.324 8.547 25.562 1 88.69 10 LYS B N 1
ATOM 2466 C CA . LYS B 1 10 ? 6.723 8.383 24.234 1 88.69 10 LYS B CA 1
ATOM 2467 C C . LYS B 1 10 ? 7.625 7.555 23.328 1 88.69 10 LYS B C 1
ATOM 2469 O O . LYS B 1 10 ? 7.164 6.617 22.672 1 88.69 10 LYS B O 1
ATOM 2474 N N . VAL B 1 11 ? 8.852 7.867 23.297 1 88.69 11 VAL B N 1
ATOM 2475 C CA . VAL B 1 11 ? 9.805 7.16 22.438 1 88.69 11 VAL B CA 1
ATOM 2476 C C . VAL B 1 11 ? 9.992 5.73 22.938 1 88.69 11 VAL B C 1
ATOM 2478 O O . VAL B 1 11 ? 10.016 4.785 22.156 1 88.69 11 VAL B O 1
ATOM 2481 N N . ALA B 1 12 ? 10.023 5.613 24.219 1 91.31 12 ALA B N 1
ATOM 2482 C CA . ALA B 1 12 ? 10.18 4.289 24.812 1 91.31 12 ALA B CA 1
ATOM 2483 C C . ALA B 1 12 ? 8.961 3.416 24.547 1 91.31 12 ALA B C 1
ATOM 2485 O O . ALA B 1 12 ? 9.086 2.207 24.328 1 91.31 12 ALA B O 1
ATOM 2486 N N . ALA B 1 13 ? 7.855 4.07 24.594 1 88.31 13 ALA B N 1
ATOM 2487 C CA . ALA B 1 13 ? 6.609 3.346 24.359 1 88.31 13 ALA B CA 1
ATOM 2488 C C . ALA B 1 13 ? 6.539 2.834 22.922 1 88.31 13 ALA B C 1
ATOM 2490 O O . ALA B 1 13 ? 5.902 1.812 22.656 1 88.31 13 ALA B O 1
ATOM 2491 N N . HIS B 1 14 ? 7.188 3.523 22.109 1 82.19 14 HIS B N 1
ATOM 2492 C CA . HIS B 1 14 ? 7.211 3.141 20.688 1 82.19 14 HIS B CA 1
ATOM 2493 C C . HIS B 1 14 ? 8.289 2.094 20.422 1 82.19 14 HIS B C 1
ATOM 2495 O O . HIS B 1 14 ? 8.055 1.132 19.688 1 82.19 14 HIS B O 1
ATOM 2501 N N . THR B 1 15 ? 9.43 2.258 21.047 1 80.81 15 THR B N 1
ATOM 2502 C CA . THR B 1 15 ? 10.57 1.382 20.781 1 80.81 15 THR B CA 1
ATOM 2503 C C . THR B 1 15 ? 10.484 0.117 21.625 1 80.81 15 THR B C 1
ATOM 2505 O O . THR B 1 15 ? 11.031 -0.923 21.266 1 80.81 15 THR B O 1
ATOM 2508 N N . LEU B 1 16 ? 9.906 0.241 22.734 1 86.25 16 LEU B N 1
ATOM 2509 C CA . LEU B 1 16 ? 9.828 -0.803 23.75 1 86.25 16 LEU B CA 1
ATOM 2510 C C . LEU B 1 16 ? 11.219 -1.355 24.062 1 86.25 16 LEU B C 1
ATOM 2512 O O . LEU B 1 16 ? 11.383 -2.564 24.234 1 86.25 16 LEU B O 1
ATOM 2516 N N . ASN B 1 17 ? 12.102 -0.562 23.984 1 87.19 17 ASN B N 1
ATOM 2517 C CA . ASN B 1 17 ? 13.508 -0.831 24.25 1 87.19 17 ASN B CA 1
ATOM 2518 C C . ASN B 1 17 ? 14.227 0.411 24.766 1 87.19 17 ASN B C 1
ATOM 2520 O O . ASN B 1 17 ? 14.461 1.36 24.016 1 87.19 17 ASN B O 1
ATOM 2524 N N . PHE B 1 18 ? 14.711 0.292 26 1 90 18 PHE B N 1
ATOM 2525 C CA . PHE B 1 18 ? 15.258 1.485 26.625 1 90 18 PHE B CA 1
ATOM 2526 C C . PHE B 1 18 ? 16.609 1.838 26.031 1 90 18 PHE B C 1
ATOM 2528 O O . PHE B 1 18 ? 16.969 3.014 25.938 1 90 18 PHE B O 1
ATOM 2535 N N . THR B 1 19 ? 17.297 0.792 25.516 1 88.75 19 THR B N 1
ATOM 2536 C CA . THR B 1 19 ? 18.578 1.056 24.875 1 88.75 19 THR B CA 1
ATOM 2537 C C . THR B 1 19 ? 18.375 1.786 23.547 1 88.75 19 THR B C 1
ATOM 2539 O O . THR B 1 19 ? 19.078 2.75 23.25 1 88.75 19 THR B O 1
ATOM 2542 N N . GLN B 1 20 ? 17.422 1.338 22.859 1 87.19 20 GLN B N 1
ATOM 2543 C CA . GLN B 1 20 ? 17.109 1.978 21.594 1 87.19 20 GLN B CA 1
ATOM 2544 C C . GLN B 1 20 ? 16.547 3.379 21.797 1 87.19 20 GLN B C 1
ATOM 2546 O O . GLN B 1 20 ? 16.828 4.293 21.031 1 87.19 20 GLN B O 1
ATOM 2551 N N . THR B 1 21 ? 15.766 3.471 22.781 1 89.12 21 THR B N 1
ATOM 2552 C CA . THR B 1 21 ? 15.211 4.773 23.125 1 89.12 21 THR B CA 1
ATOM 2553 C C . THR B 1 21 ? 16.328 5.77 23.438 1 89.12 21 THR B C 1
ATOM 2555 O O . THR B 1 21 ? 16.297 6.906 22.953 1 89.12 21 THR B O 1
ATOM 2558 N N . ALA B 1 22 ? 17.328 5.336 24.109 1 90.75 22 ALA B N 1
ATOM 2559 C CA . ALA B 1 22 ? 18.453 6.18 24.484 1 90.75 22 ALA B CA 1
ATOM 2560 C C . ALA B 1 22 ? 19.219 6.637 23.234 1 90.75 22 ALA B C 1
ATOM 2562 O O . ALA B 1 22 ? 19.578 7.812 23.109 1 90.75 22 ALA B O 1
ATOM 2563 N N . LYS B 1 23 ? 19.406 5.738 22.359 1 85.19 23 LYS B N 1
ATOM 2564 C CA . LYS B 1 23 ? 20.094 6.051 21.109 1 85.19 23 LYS B CA 1
ATOM 2565 C C . LYS B 1 23 ? 19.328 7.09 20.297 1 85.19 23 LYS B C 1
ATOM 2567 O O . LYS B 1 23 ? 19.906 8.047 19.797 1 85.19 23 LYS B O 1
ATOM 2572 N N . LYS B 1 24 ? 18.078 6.922 20.297 1 81.5 24 LYS B N 1
ATOM 2573 C CA . LYS B 1 24 ? 17.219 7.801 19.5 1 81.5 24 LYS B CA 1
ATOM 2574 C C . LYS B 1 24 ? 17.172 9.203 20.094 1 81.5 24 LYS B C 1
ATOM 2576 O O . LYS B 1 24 ? 17.078 10.195 19.375 1 81.5 24 LYS B O 1
ATOM 2581 N N . LEU B 1 25 ? 17.297 9.289 21.359 1 85.5 25 LEU B N 1
ATOM 2582 C CA . LEU B 1 25 ? 17.172 10.578 22.031 1 85.5 25 LEU B CA 1
ATOM 2583 C C . LEU B 1 25 ? 18.531 11.148 22.375 1 85.5 25 LEU B C 1
ATOM 2585 O O . LEU B 1 25 ? 18.641 12.234 22.953 1 85.5 25 LEU B O 1
ATOM 2589 N N . ASN B 1 26 ? 19.562 10.336 21.953 1 86.75 26 ASN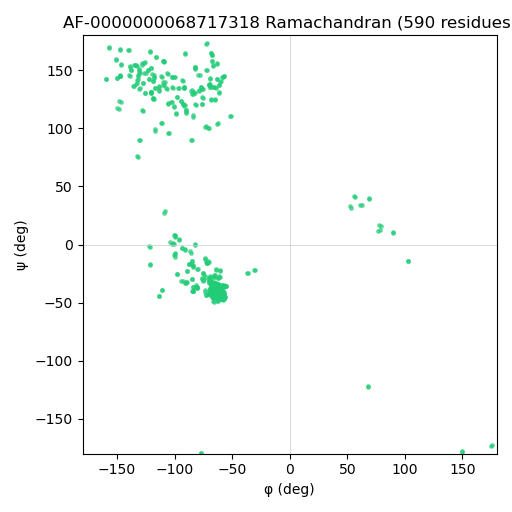 B N 1
ATOM 2590 C CA . ASN B 1 26 ? 20.922 10.711 22.281 1 86.75 26 ASN B CA 1
ATOM 2591 C C . ASN B 1 26 ? 21.109 10.875 23.797 1 86.75 26 ASN B C 1
ATOM 2593 O O . ASN B 1 26 ? 21.625 11.898 24.25 1 86.75 26 ASN B O 1
ATOM 2597 N N . PHE B 1 27 ? 20.516 9.977 24.562 1 85.44 27 PHE B N 1
ATOM 2598 C CA . PHE B 1 27 ? 20.672 9.875 26 1 85.44 27 PHE B CA 1
ATOM 2599 C C . PHE B 1 27 ? 21.484 8.641 26.375 1 85.44 27 PHE B C 1
ATOM 2601 O O . PHE B 1 27 ? 21.688 7.754 25.547 1 85.44 27 PHE B O 1
ATOM 2608 N N . ALA B 1 28 ? 22.062 8.672 27.547 1 88.44 28 ALA B N 1
ATOM 2609 C CA . ALA B 1 28 ? 22.531 7.418 28.141 1 88.44 28 ALA B CA 1
ATOM 2610 C C . ALA B 1 28 ? 21.344 6.543 28.547 1 88.44 28 ALA B C 1
ATOM 2612 O O . ALA B 1 28 ? 20.297 7.055 28.969 1 88.44 28 ALA B O 1
ATOM 2613 N N . GLN B 1 29 ? 21.5 5.281 28.375 1 90 29 GLN B N 1
ATOM 2614 C CA . GLN B 1 29 ? 20.453 4.348 28.75 1 90 29 GLN B CA 1
ATOM 2615 C C . GLN B 1 29 ? 20.047 4.527 30.219 1 90 29 GLN B C 1
ATOM 2617 O O . GLN B 1 29 ? 18.875 4.402 30.562 1 90 29 GLN B O 1
ATOM 2622 N N . SER B 1 30 ? 20.969 4.824 31.031 1 91.56 30 SER B N 1
ATOM 2623 C CA . SER B 1 30 ? 20.688 5.051 32.438 1 91.56 30 SER B CA 1
ATOM 2624 C C . SER B 1 30 ? 19.766 6.246 32.656 1 91.56 30 SER B C 1
ATOM 2626 O O . SER B 1 30 ? 18.922 6.242 33.531 1 91.56 30 SER B O 1
ATOM 2628 N N . SER B 1 31 ? 19.922 7.195 31.844 1 89.12 31 SER B N 1
ATOM 2629 C CA . SER B 1 31 ? 19.078 8.383 31.906 1 89.12 31 SER B CA 1
ATOM 2630 C C . SER B 1 31 ? 17.625 8.055 31.516 1 89.12 31 SER B C 1
ATOM 2632 O O . SER B 1 31 ? 16.688 8.531 32.156 1 89.12 31 SER B O 1
ATOM 2634 N N . VAL B 1 32 ? 17.484 7.27 30.484 1 93.94 32 VAL B N 1
ATOM 2635 C CA . VAL B 1 32 ? 16.156 6.844 30.047 1 93.94 32 VAL B CA 1
ATOM 2636 C C . VAL B 1 32 ? 15.477 6.07 31.172 1 93.94 32 VAL B C 1
ATOM 2638 O O . VAL B 1 32 ? 14.32 6.344 31.516 1 93.94 32 VAL B O 1
ATOM 2641 N N . THR B 1 33 ? 16.219 5.168 31.766 1 92.75 33 THR B N 1
ATOM 2642 C CA . THR B 1 33 ? 15.688 4.352 32.844 1 92.75 33 THR B CA 1
ATOM 2643 C C . THR B 1 33 ? 15.273 5.223 34.031 1 92.75 33 THR B C 1
ATOM 2645 O O . THR B 1 33 ? 14.203 5.027 34.625 1 92.75 33 THR B O 1
ATOM 2648 N N . ALA B 1 34 ? 16.125 6.148 34.312 1 91.44 34 ALA B N 1
ATOM 2649 C CA . ALA B 1 34 ? 15.859 7.039 35.438 1 91.44 34 ALA B CA 1
ATOM 2650 C C . ALA B 1 34 ? 14.625 7.902 35.188 1 91.44 34 ALA B C 1
ATOM 2652 O O . ALA B 1 34 ? 13.805 8.109 36.094 1 91.44 34 ALA B O 1
ATOM 2653 N N . GLN B 1 35 ? 14.539 8.438 34.062 1 91.25 35 GLN B N 1
ATOM 2654 C CA . GLN B 1 35 ? 13.406 9.281 33.688 1 91.25 35 GLN B CA 1
ATOM 2655 C C . GLN B 1 35 ? 12.094 8.508 33.781 1 91.25 35 GLN B C 1
ATOM 2657 O O . GLN B 1 35 ? 11.102 9.016 34.312 1 91.25 35 GLN B O 1
ATOM 2662 N N . ILE B 1 36 ? 12.125 7.301 33.344 1 93.56 36 ILE B N 1
ATOM 2663 C CA . ILE B 1 36 ? 10.93 6.469 33.344 1 93.56 36 ILE B CA 1
ATOM 2664 C C . ILE B 1 36 ? 10.562 6.102 34.781 1 93.56 36 ILE B C 1
ATOM 2666 O O . ILE B 1 36 ? 9.391 6.148 35.156 1 93.56 36 ILE B O 1
ATOM 2670 N N . LYS B 1 37 ? 11.562 5.785 35.531 1 92.19 37 LYS B N 1
ATOM 2671 C CA . LYS B 1 37 ? 11.32 5.449 36.938 1 92.19 37 LYS B CA 1
ATOM 2672 C C . LYS B 1 37 ? 10.742 6.637 37.688 1 92.19 37 LYS B C 1
ATOM 2674 O O . LYS B 1 37 ? 9.836 6.473 38.531 1 92.19 37 LYS B O 1
ATOM 2679 N N . THR B 1 38 ? 11.312 7.754 37.438 1 88.5 38 THR B N 1
ATOM 2680 C CA . THR B 1 38 ? 10.812 8.969 38.094 1 88.5 38 THR B CA 1
ATOM 2681 C C . THR B 1 38 ? 9.359 9.227 37.688 1 88.5 38 THR B C 1
ATOM 2683 O O . THR B 1 38 ? 8.539 9.57 38.531 1 88.5 38 THR B O 1
ATOM 2686 N N . LEU B 1 39 ? 9.094 9.07 36.469 1 90.19 39 LEU B N 1
ATOM 2687 C CA . LEU B 1 39 ? 7.738 9.266 35.938 1 90.19 39 LEU B CA 1
ATOM 2688 C C . LEU B 1 39 ? 6.77 8.273 36.562 1 90.19 39 LEU B C 1
ATOM 2690 O O . LEU B 1 39 ? 5.672 8.648 36.969 1 90.19 39 LEU B O 1
ATOM 2694 N N . GLU B 1 40 ? 7.188 7.02 36.688 1 91.81 40 GLU B N 1
ATOM 2695 C CA . GLU B 1 40 ? 6.367 5.98 37.312 1 91.81 40 GLU B CA 1
ATOM 2696 C C . GLU B 1 40 ? 6.141 6.25 38.781 1 91.81 40 GLU B C 1
ATOM 2698 O O . GLU B 1 40 ? 5.043 6.023 39.312 1 91.81 40 GLU B O 1
ATOM 2703 N N . ALA B 1 41 ? 7.141 6.723 39.406 1 88.12 41 ALA B N 1
ATOM 2704 C CA . ALA B 1 41 ? 7.043 7.062 40.812 1 88.12 41 ALA B CA 1
ATOM 2705 C C . ALA B 1 41 ? 6.047 8.195 41.062 1 88.12 41 ALA B C 1
ATOM 2707 O O . ALA B 1 41 ? 5.258 8.148 42 1 88.12 41 ALA B O 1
ATOM 2708 N N . GLU B 1 42 ? 6.105 9.164 40.219 1 85.19 42 GLU B N 1
ATOM 2709 C CA . GLU B 1 42 ? 5.188 10.297 40.344 1 85.19 42 GLU B CA 1
ATOM 2710 C C . GLU B 1 42 ? 3.746 9.859 40.094 1 85.19 42 GLU B C 1
ATOM 2712 O O . GLU B 1 42 ? 2.822 10.367 40.719 1 85.19 42 GLU B O 1
ATOM 2717 N N . LEU B 1 43 ? 3.621 8.922 39.156 1 86.12 43 LEU B N 1
ATOM 2718 C CA . LEU B 1 43 ? 2.295 8.461 38.75 1 86.12 43 LEU B CA 1
ATOM 2719 C C . LEU B 1 43 ? 1.797 7.375 39.719 1 86.12 43 LEU B C 1
ATOM 2721 O O . LEU B 1 43 ? 0.603 7.066 39.75 1 86.12 43 LEU B O 1
ATOM 2725 N N . GLY B 1 44 ? 2.682 6.77 40.438 1 86.88 44 GLY B N 1
ATOM 2726 C CA . GLY B 1 44 ? 2.344 5.754 41.438 1 86.88 44 GLY B CA 1
ATOM 2727 C C . GLY B 1 44 ? 2.049 4.402 40.812 1 86.88 44 GLY B C 1
ATOM 2728 O O . GLY B 1 44 ? 1.423 3.549 41.438 1 86.88 44 GLY B O 1
ATOM 2729 N N . THR B 1 45 ? 2.383 4.266 39.531 1 87.38 45 THR B N 1
ATOM 2730 C CA . THR B 1 45 ? 2.125 3.01 38.844 1 87.38 45 THR B CA 1
ATOM 2731 C C . THR B 1 45 ? 3.188 2.748 37.781 1 87.38 45 THR B C 1
ATOM 2733 O O . THR B 1 45 ? 3.686 3.684 37.156 1 87.38 45 THR B O 1
ATOM 2736 N N . PRO B 1 46 ? 3.521 1.497 37.594 1 91.38 46 PRO B N 1
ATOM 2737 C CA . PRO B 1 46 ? 4.453 1.184 36.5 1 91.38 46 PRO B CA 1
ATOM 2738 C C . PRO B 1 46 ? 3.834 1.369 35.125 1 91.38 46 PRO B C 1
ATOM 2740 O O . PRO B 1 46 ? 2.656 1.06 34.938 1 91.38 46 PRO B O 1
ATOM 2743 N N . LEU B 1 47 ? 4.633 1.956 34.281 1 92 47 LEU B N 1
ATOM 2744 C CA . LEU B 1 47 ? 4.176 2.189 32.906 1 92 47 LEU B CA 1
ATOM 2745 C C . LEU B 1 47 ? 4.695 1.106 31.969 1 92 47 LEU B C 1
ATOM 2747 O O . LEU B 1 47 ? 4.133 0.893 30.891 1 92 47 LEU B O 1
ATOM 2751 N N . PHE B 1 48 ? 5.82 0.5 32.375 1 92.62 48 PHE B N 1
ATOM 2752 C CA . PHE B 1 48 ? 6.422 -0.584 31.609 1 92.62 48 PHE B CA 1
ATOM 2753 C C . PHE B 1 48 ? 6.559 -1.84 32.469 1 92.62 48 PHE B C 1
ATOM 2755 O O . PHE B 1 48 ? 6.652 -1.755 33.688 1 92.62 48 PHE B O 1
ATOM 2762 N N . GLU B 1 49 ? 6.488 -2.932 31.766 1 85.88 49 GLU B N 1
ATOM 2763 C CA . GLU B 1 49 ? 6.754 -4.215 32.406 1 85.88 49 GLU B CA 1
ATOM 2764 C C . GLU B 1 49 ? 7.707 -5.066 31.578 1 85.88 49 GLU B C 1
ATOM 2766 O O . GLU B 1 49 ? 7.766 -4.918 30.359 1 85.88 49 GLU B O 1
ATOM 2771 N N . ARG B 1 50 ? 8.547 -5.73 32.25 1 80.12 50 ARG B N 1
ATOM 2772 C CA . ARG B 1 50 ? 9.492 -6.609 31.562 1 80.12 50 ARG B CA 1
ATOM 2773 C C . ARG B 1 50 ? 9.039 -8.062 31.641 1 80.12 50 ARG B C 1
ATOM 2775 O O . ARG B 1 50 ? 8.641 -8.547 32.719 1 80.12 50 ARG B O 1
ATOM 2782 N N . LEU B 1 51 ? 8.82 -8.531 30.562 1 73 51 LEU B N 1
ATOM 2783 C CA . LEU B 1 51 ? 8.602 -9.977 30.469 1 73 51 LEU B CA 1
ATOM 2784 C C . LEU B 1 51 ? 9.82 -10.672 29.875 1 73 51 LEU B C 1
ATOM 2786 O O . LEU B 1 51 ? 9.961 -10.734 28.641 1 73 51 LEU B O 1
ATOM 2790 N N . GLY B 1 52 ? 10.688 -11.195 30.672 1 67.69 52 GLY B N 1
ATOM 2791 C CA . GLY B 1 52 ? 11.984 -11.656 30.203 1 67.69 52 GLY B CA 1
ATOM 2792 C C . GLY B 1 52 ? 12.883 -10.523 29.75 1 67.69 52 GLY B C 1
ATOM 2793 O O . GLY B 1 52 ? 13.133 -9.578 30.5 1 67.69 52 GLY B O 1
ATOM 2794 N N . LYS B 1 53 ? 13.289 -10.672 28.453 1 69.06 53 LYS B N 1
ATOM 2795 C CA . LYS B 1 53 ? 14.172 -9.641 27.906 1 69.06 53 LYS B CA 1
ATOM 2796 C C . LYS B 1 53 ? 13.383 -8.594 27.125 1 69.06 53 LYS B C 1
ATOM 2798 O O . LYS B 1 53 ? 13.953 -7.625 26.625 1 69.06 53 LYS B O 1
ATOM 2803 N N . ARG B 1 54 ? 12.086 -8.688 27.125 1 75.12 54 ARG B N 1
ATOM 2804 C CA . ARG B 1 54 ? 11.297 -7.781 26.297 1 75.12 54 ARG B CA 1
ATOM 2805 C C . ARG B 1 54 ? 10.523 -6.789 27.156 1 75.12 54 ARG B C 1
ATOM 2807 O O . ARG B 1 54 ? 10.016 -7.141 28.219 1 75.12 54 ARG B O 1
ATOM 2814 N N . LEU B 1 55 ? 10.438 -5.551 26.766 1 83.62 55 LEU B N 1
ATOM 2815 C CA . LEU B 1 55 ? 9.75 -4.43 27.406 1 83.62 55 LEU B CA 1
ATOM 2816 C C . LEU B 1 55 ? 8.383 -4.203 26.781 1 83.62 55 LEU B C 1
ATOM 2818 O O . LEU B 1 55 ? 8.234 -4.238 25.547 1 83.62 55 LEU B O 1
ATOM 2822 N N . PHE B 1 56 ? 7.379 -4.188 27.703 1 82.94 56 PHE B N 1
ATOM 2823 C CA . PHE B 1 56 ? 6.02 -3.916 27.25 1 82.94 56 PHE B CA 1
ATOM 2824 C C . PHE B 1 56 ? 5.414 -2.75 28.031 1 82.94 56 PHE B C 1
ATOM 2826 O O . PHE B 1 56 ? 5.809 -2.484 29.172 1 82.94 56 PHE B O 1
ATOM 2833 N N . LEU B 1 57 ? 4.426 -2.152 27.359 1 85.19 57 LEU B N 1
ATOM 2834 C CA . LEU B 1 57 ? 3.617 -1.188 28.094 1 85.19 57 LEU B CA 1
ATOM 2835 C C . LEU B 1 57 ? 2.615 -1.899 29 1 85.19 57 LEU B C 1
ATOM 2837 O O . LEU B 1 57 ? 2.018 -2.9 28.594 1 85.19 57 LEU B O 1
ATOM 2841 N N . THR B 1 58 ? 2.492 -1.421 30.25 1 83.44 58 THR B N 1
ATOM 2842 C CA . THR B 1 58 ? 1.382 -1.847 31.094 1 83.44 58 THR B CA 1
ATOM 2843 C C . THR B 1 58 ? 0.071 -1.224 30.609 1 83.44 58 THR B C 1
ATOM 2845 O O . THR B 1 58 ? 0.061 -0.423 29.672 1 83.44 58 THR B O 1
ATOM 2848 N N . GLU B 1 59 ? -1.027 -1.651 31.219 1 78.75 59 GLU B N 1
ATOM 2849 C CA . GLU B 1 59 ? -2.305 -1.008 30.922 1 78.75 59 GLU B CA 1
ATOM 2850 C C . GLU B 1 59 ? -2.254 0.486 31.234 1 78.75 59 GLU B C 1
ATOM 2852 O O . GLU B 1 59 ? -2.756 1.304 30.453 1 78.75 59 GLU B O 1
ATOM 2857 N N . ALA B 1 60 ? -1.686 0.717 32.312 1 82.38 60 ALA B N 1
ATOM 2858 C CA . ALA B 1 60 ? -1.489 2.113 32.719 1 82.38 60 ALA B CA 1
ATOM 2859 C C . ALA B 1 60 ? -0.602 2.836 31.688 1 82.38 60 ALA B C 1
ATOM 2861 O O . ALA B 1 60 ? -0.843 4 31.375 1 82.38 60 ALA B O 1
ATOM 2862 N N . GLY B 1 61 ? 0.374 2.125 31.25 1 87.25 61 GLY B N 1
ATOM 2863 C CA . GLY B 1 61 ? 1.248 2.699 30.25 1 87.25 61 GLY B CA 1
ATOM 2864 C C . GLY B 1 61 ? 0.526 3.045 28.953 1 87.25 61 GLY B C 1
ATOM 2865 O O . GLY B 1 61 ? 0.745 4.113 28.391 1 87.25 61 GLY B O 1
ATOM 2866 N N . ARG B 1 62 ? -0.369 2.26 28.594 1 79.5 62 ARG B N 1
ATOM 2867 C CA . ARG B 1 62 ? -1.149 2.486 27.391 1 79.5 62 ARG B CA 1
ATOM 2868 C C . ARG B 1 62 ? -2.074 3.688 27.547 1 79.5 62 ARG B C 1
ATOM 2870 O O . ARG B 1 62 ? -2.186 4.516 26.641 1 79.5 62 ARG B O 1
ATOM 2877 N N . LYS B 1 63 ? -2.676 3.734 28.672 1 76.19 63 LYS B N 1
ATOM 2878 C CA . LYS B 1 63 ? -3.539 4.875 28.953 1 76.19 63 LYS B CA 1
ATOM 2879 C C . LYS B 1 63 ? -2.734 6.172 29.016 1 76.19 63 LYS B C 1
ATOM 2881 O O . LYS B 1 63 ? -3.16 7.199 28.484 1 76.19 63 LYS B O 1
ATOM 2886 N N . PHE B 1 64 ? -1.587 6.039 29.625 1 82.75 64 PHE B N 1
ATOM 2887 C CA . PHE B 1 64 ? -0.765 7.227 29.812 1 82.75 64 PHE B CA 1
ATOM 2888 C C . PHE B 1 64 ? -0.206 7.723 28.484 1 82.75 64 PHE B C 1
ATOM 2890 O O . PHE B 1 64 ? 0.054 8.914 28.328 1 82.75 64 PHE B O 1
ATOM 2897 N N . GLN B 1 65 ? -0.067 6.82 27.594 1 84.75 65 GLN B N 1
ATOM 2898 C CA . GLN B 1 65 ? 0.463 7.195 26.281 1 84.75 65 GLN B CA 1
ATOM 2899 C C . GLN B 1 65 ? -0.402 8.266 25.625 1 84.75 65 GLN B C 1
ATOM 2901 O O . GLN B 1 65 ? 0.117 9.227 25.047 1 84.75 65 GLN B O 1
ATOM 2906 N N . LEU B 1 66 ? -1.628 8.164 25.828 1 74.12 66 LEU B N 1
ATOM 2907 C CA . LEU B 1 66 ? -2.561 9.133 25.266 1 74.12 66 LEU B CA 1
ATOM 2908 C C . LEU B 1 66 ? -2.371 10.508 25.906 1 74.12 66 LEU B C 1
ATOM 2910 O O . LEU B 1 66 ? -2.354 11.523 25.219 1 74.12 66 LEU B O 1
ATOM 2914 N N . TYR B 1 67 ? -2.217 10.445 27.125 1 76.44 67 TYR B N 1
ATOM 2915 C CA . TYR B 1 67 ? -2.066 11.703 27.844 1 76.44 67 TYR B CA 1
ATOM 2916 C C . TYR B 1 67 ? -0.702 12.32 27.594 1 76.44 67 TYR B C 1
ATOM 2918 O O . TYR B 1 67 ? -0.583 13.547 27.484 1 76.44 67 TYR B O 1
ATOM 2926 N N . ALA B 1 68 ? 0.275 11.445 27.547 1 82.5 68 ALA B N 1
ATOM 2927 C CA . ALA B 1 68 ? 1.609 11.953 27.25 1 82.5 68 ALA B CA 1
ATOM 2928 C C . ALA B 1 68 ? 1.627 12.688 25.922 1 82.5 68 ALA B C 1
ATOM 2930 O O . ALA B 1 68 ? 2.16 13.797 25.812 1 82.5 68 ALA B O 1
ATOM 2931 N N . ASP B 1 69 ? 0.992 12.141 25.016 1 77.5 69 ASP B N 1
ATOM 2932 C CA . ASP B 1 69 ? 0.917 12.75 23.688 1 77.5 69 ASP B CA 1
ATOM 2933 C C . ASP B 1 69 ? 0.194 14.094 23.734 1 77.5 69 ASP B C 1
ATOM 2935 O O . ASP B 1 69 ? 0.642 15.07 23.125 1 77.5 69 ASP B O 1
ATOM 2939 N N . LYS B 1 70 ? -0.838 14.109 24.484 1 72.31 70 LYS B N 1
ATOM 2940 C CA . LYS B 1 70 ? -1.607 15.336 24.641 1 72.31 70 LYS B CA 1
ATOM 2941 C C . LYS B 1 70 ? -0.771 16.438 25.297 1 72.31 70 LYS B C 1
ATOM 2943 O O . LYS B 1 70 ? -0.776 17.578 24.844 1 72.31 70 LYS B O 1
ATOM 2948 N N . MET B 1 71 ? -0.139 16.062 26.25 1 76.38 71 MET B N 1
ATOM 2949 C CA . MET B 1 71 ? 0.64 17.031 27.016 1 76.38 71 MET B CA 1
ATOM 2950 C C . MET B 1 71 ? 1.801 17.562 26.188 1 76.38 71 MET B C 1
ATOM 2952 O O . MET B 1 71 ? 2.08 18.766 26.203 1 76.38 71 MET B O 1
ATOM 2956 N N . ILE B 1 72 ? 2.43 16.688 25.484 1 77.81 72 ILE B N 1
ATOM 2957 C CA . ILE B 1 72 ? 3.533 17.109 24.625 1 77.81 72 ILE B CA 1
ATOM 2958 C C . ILE B 1 72 ? 3.012 18.047 23.547 1 77.81 72 ILE B C 1
ATOM 2960 O O . ILE B 1 72 ? 3.605 19.094 23.281 1 77.81 72 ILE B O 1
ATOM 2964 N N . ALA B 1 73 ? 1.919 17.672 23 1 72.5 73 ALA B N 1
ATOM 2965 C CA . ALA B 1 73 ? 1.312 18.484 21.953 1 72.5 73 ALA B CA 1
ATOM 2966 C C . ALA B 1 73 ? 0.9 19.859 22.5 1 72.5 73 ALA B C 1
ATOM 2968 O O . ALA B 1 73 ? 1.122 20.875 21.844 1 72.5 73 ALA B O 1
ATOM 2969 N N . LEU B 1 74 ? 0.374 19.828 23.656 1 67.81 74 LEU B N 1
ATOM 2970 C CA . LEU B 1 74 ? -0.061 21.078 24.281 1 67.81 74 LEU B CA 1
ATOM 2971 C C . LEU B 1 74 ? 1.133 21.969 24.609 1 67.81 74 LEU B C 1
ATOM 2973 O O . LEU B 1 74 ? 1.065 23.188 24.438 1 67.81 74 LEU B O 1
ATOM 2977 N N . SER B 1 75 ? 2.096 21.359 25.094 1 70.19 75 SER B N 1
ATOM 2978 C CA . SER B 1 75 ? 3.311 22.109 25.406 1 70.19 75 SER B CA 1
ATOM 2979 C C . SER B 1 75 ? 3.881 22.766 24.156 1 70.19 75 SER B C 1
ATOM 2981 O O . SER B 1 75 ? 4.266 23.938 24.172 1 70.19 75 SER B O 1
ATOM 2983 N N . ASN B 1 76 ? 3.928 22.016 23.125 1 67.62 76 ASN B N 1
ATOM 2984 C CA . ASN B 1 76 ? 4.414 22.547 21.859 1 67.62 76 ASN B CA 1
ATOM 2985 C C . ASN B 1 76 ? 3.512 23.656 21.344 1 67.62 76 ASN B C 1
ATOM 2987 O O . ASN B 1 76 ? 3.996 24.688 20.844 1 67.62 76 ASN B O 1
ATOM 2991 N N . GLU B 1 77 ? 2.299 23.438 21.469 1 65.31 77 GLU B N 1
ATOM 2992 C CA . GLU B 1 77 ? 1.333 24.453 21.062 1 65.31 77 GLU B CA 1
ATOM 2993 C C . GLU B 1 77 ? 1.5 25.734 21.875 1 65.31 77 GLU B C 1
ATOM 2995 O O . GLU B 1 77 ? 1.42 26.844 21.328 1 65.31 77 GLU B O 1
ATOM 3000 N N . ALA B 1 78 ? 1.636 25.547 23.094 1 62.19 78 ALA B N 1
ATOM 3001 C CA . ALA B 1 78 ? 1.825 26.703 23.969 1 62.19 78 ALA B CA 1
ATOM 3002 C C . ALA B 1 78 ? 3.072 27.484 23.594 1 62.19 78 ALA B C 1
ATOM 3004 O O . ALA B 1 78 ? 3.045 28.719 23.547 1 62.19 78 ALA B O 1
ATOM 3005 N N . LYS B 1 79 ? 4.094 26.781 23.344 1 65.06 79 LYS B N 1
ATOM 3006 C CA . LYS B 1 79 ? 5.332 27.438 22.922 1 65.06 79 LYS B CA 1
ATOM 3007 C C . LYS B 1 79 ? 5.141 28.188 21.625 1 65.06 79 LYS B C 1
ATOM 3009 O O . LYS B 1 79 ? 5.648 29.297 21.453 1 65.06 79 LYS B O 1
ATOM 3014 N N . MET B 1 80 ? 4.457 27.5 20.797 1 61.09 80 MET B N 1
ATOM 3015 C CA . MET B 1 80 ? 4.215 28.109 19.5 1 61.09 80 MET B CA 1
ATOM 3016 C C . MET B 1 80 ? 3.27 29.297 19.609 1 61.09 80 MET B C 1
ATOM 3018 O O . MET B 1 80 ? 3.422 30.297 18.891 1 61.09 80 MET B O 1
ATOM 3022 N N . ALA B 1 81 ? 2.344 29.094 20.469 1 56.31 81 ALA B N 1
ATOM 3023 C CA . ALA B 1 81 ? 1.352 30.156 20.641 1 56.31 81 ALA B CA 1
ATOM 3024 C C . ALA B 1 81 ? 1.996 31.422 21.203 1 56.31 81 ALA B C 1
ATOM 3026 O O . ALA B 1 81 ? 1.527 32.531 20.938 1 56.31 81 ALA B O 1
ATOM 3027 N N . VAL B 1 82 ? 2.875 31.172 22.078 1 56.41 82 VAL B N 1
ATOM 3028 C CA . VAL B 1 82 ? 3.477 32.344 22.703 1 56.41 82 VAL B CA 1
ATOM 3029 C C . VAL B 1 82 ? 4.57 32.906 21.797 1 56.41 82 VAL B C 1
ATOM 3031 O O . VAL B 1 82 ? 5 34.062 21.969 1 56.41 82 VAL B O 1
ATOM 3034 N N . LYS B 1 83 ? 5.23 31.969 21.141 1 54.47 83 LYS B N 1
ATOM 3035 C CA . LYS B 1 83 ? 6.203 32.5 20.203 1 54.47 83 LYS B CA 1
ATOM 3036 C C . LYS B 1 83 ? 5.516 33.312 19.094 1 54.47 83 LYS B C 1
ATOM 3038 O O . LYS B 1 83 ? 4.418 32.969 18.656 1 54.47 83 LYS B O 1
ATOM 3043 N N . ASP B 1 84 ? 5.566 34.5 19.156 1 48.75 84 ASP B N 1
ATOM 3044 C CA . ASP B 1 84 ? 5.035 35.469 18.203 1 48.75 84 ASP B CA 1
ATOM 3045 C C . ASP B 1 84 ? 5.043 34.906 16.781 1 48.75 84 ASP B C 1
ATOM 3047 O O . ASP B 1 84 ? 4.719 35.625 15.828 1 48.75 84 ASP B O 1
ATOM 3051 N N . ASP B 1 85 ? 5.855 33.938 16.516 1 49.88 85 ASP B N 1
ATOM 3052 C CA . ASP B 1 85 ? 5.941 33.688 15.086 1 49.88 85 ASP B CA 1
ATOM 3053 C C . ASP B 1 85 ? 4.648 33.062 14.562 1 49.88 85 ASP B C 1
ATOM 3055 O O . ASP B 1 85 ? 4.168 32.062 15.109 1 49.88 85 ASP B O 1
ATOM 3059 N N . GLU B 1 86 ? 3.779 33.875 13.945 1 55.69 86 GLU B N 1
ATOM 3060 C CA . GLU B 1 86 ? 2.473 33.844 13.297 1 55.69 86 GLU B CA 1
ATOM 3061 C C . GLU B 1 86 ? 2.264 32.531 12.523 1 55.69 86 GLU B C 1
ATOM 3063 O O . GLU B 1 86 ? 1.135 32.188 12.172 1 55.69 86 GLU B O 1
ATOM 3068 N N . GLU B 1 87 ? 3.305 31.906 12.125 1 68.38 87 GLU B N 1
ATOM 3069 C CA . GLU B 1 87 ? 2.984 30.828 11.188 1 68.38 87 GLU B CA 1
ATOM 3070 C C . GLU B 1 87 ? 2.727 29.516 11.914 1 68.38 87 GLU B C 1
ATOM 3072 O O . GLU B 1 87 ? 3.504 29.125 12.789 1 68.38 87 GLU B O 1
ATOM 3077 N N . ILE B 1 88 ? 1.494 29 11.82 1 73.81 88 ILE B N 1
ATOM 3078 C CA . ILE B 1 88 ? 1.075 27.719 12.359 1 73.81 88 ILE B CA 1
ATOM 3079 C C . ILE B 1 88 ? 2.035 26.625 11.891 1 73.81 88 ILE B C 1
ATOM 3081 O O . ILE B 1 88 ? 2.289 26.484 10.688 1 73.81 88 ILE B O 1
ATOM 3085 N N . ALA B 1 89 ? 2.797 26.109 12.852 1 73.94 89 ALA B N 1
ATOM 3086 C CA . ALA B 1 89 ? 3.73 25.031 12.555 1 73.94 89 ALA B CA 1
ATOM 3087 C C . ALA B 1 89 ? 3.352 23.75 13.32 1 73.94 89 ALA B C 1
ATOM 3089 O O . ALA B 1 89 ? 2.473 23.781 14.18 1 73.94 89 ALA B O 1
ATOM 3090 N N . GLY B 1 90 ? 3.857 22.578 12.891 1 80.38 90 GLY B N 1
ATOM 3091 C CA . GLY B 1 90 ? 3.594 21.297 13.516 1 80.38 90 GLY B CA 1
ATOM 3092 C C . GLY B 1 90 ? 3.613 20.141 12.539 1 80.38 90 GLY B C 1
ATOM 3093 O O . GLY B 1 90 ? 3.971 20.312 11.375 1 80.38 90 GLY B O 1
ATOM 3094 N N . THR B 1 91 ? 3.314 18.953 13.148 1 83.31 91 THR B N 1
ATOM 3095 C CA . THR B 1 91 ? 3.299 17.734 12.336 1 83.31 91 THR B CA 1
ATOM 3096 C C . THR B 1 91 ? 1.927 17.062 12.383 1 83.31 91 THR B C 1
ATOM 3098 O O . THR B 1 91 ? 1.295 17.016 13.445 1 83.31 91 THR B O 1
ATOM 3101 N N . LEU B 1 92 ? 1.481 16.766 11.25 1 90.38 92 LEU B N 1
ATOM 3102 C CA . LEU B 1 92 ? 0.222 16.047 11.117 1 90.38 92 LEU B CA 1
ATOM 3103 C C . LEU B 1 92 ? 0.435 14.703 10.43 1 90.38 92 LEU B C 1
ATOM 3105 O O . LEU B 1 92 ? 1.001 14.648 9.336 1 90.38 92 LEU B O 1
ATOM 3109 N N . ILE B 1 93 ? -0.021 13.633 11.078 1 90.38 93 ILE B N 1
ATOM 3110 C CA . ILE B 1 93 ? 0.078 12.297 10.516 1 90.38 93 ILE B CA 1
ATOM 3111 C C . ILE B 1 93 ? -1.297 11.828 10.039 1 90.38 93 ILE B C 1
ATOM 3113 O O . ILE B 1 93 ? -2.23 11.711 10.836 1 90.38 93 ILE B O 1
ATOM 3117 N N . ILE B 1 94 ? -1.312 11.531 8.766 1 94.31 94 ILE B N 1
ATOM 3118 C CA . ILE B 1 94 ? -2.592 11.188 8.156 1 94.31 94 ILE B CA 1
ATOM 3119 C C . ILE B 1 94 ? -2.537 9.758 7.613 1 94.31 94 ILE B C 1
ATOM 3121 O O . ILE B 1 94 ? -1.621 9.406 6.867 1 94.31 94 ILE B O 1
ATOM 3125 N N . GLY B 1 95 ? -3.494 8.938 8.062 1 93.81 95 GLY B N 1
ATOM 3126 C CA . GLY B 1 95 ? -3.691 7.633 7.453 1 93.81 95 GLY B CA 1
ATOM 3127 C C . GLY B 1 95 ? -4.715 7.645 6.332 1 93.81 95 GLY B C 1
ATOM 3128 O O . GLY B 1 95 ? -5.75 8.305 6.438 1 93.81 95 GLY B O 1
ATOM 3129 N N . ALA B 1 96 ? -4.328 6.984 5.293 1 91.81 96 ALA B N 1
ATOM 3130 C CA . ALA B 1 96 ? -5.289 6.953 4.195 1 91.81 96 ALA B CA 1
ATOM 3131 C C . ALA B 1 96 ? -5.156 5.668 3.387 1 91.81 96 ALA B C 1
ATOM 3133 O O . ALA B 1 96 ? -4.047 5.168 3.178 1 91.81 96 ALA B O 1
ATOM 3134 N N . GLN B 1 97 ? -6.254 5.203 2.959 1 89 97 GLN B N 1
ATOM 3135 C CA . GLN B 1 97 ? -6.254 4.133 1.968 1 89 97 GLN B CA 1
ATOM 3136 C C . GLN B 1 97 ? -5.711 4.625 0.629 1 89 97 GLN B C 1
ATOM 3138 O O . GLN B 1 97 ? -5.738 5.824 0.344 1 89 97 GLN B O 1
ATOM 3143 N N . GLU B 1 98 ? -5.25 3.729 -0.168 1 87.88 98 GLU B N 1
ATOM 3144 C CA . GLU B 1 98 ? -4.578 4.082 -1.415 1 87.88 98 GLU B CA 1
ATOM 3145 C C . GLU B 1 98 ? -5.477 4.934 -2.305 1 87.88 98 GLU B C 1
ATOM 3147 O O . GLU B 1 98 ? -5.031 5.93 -2.877 1 87.88 98 GLU B O 1
ATOM 3152 N N . SER B 1 99 ? -6.699 4.551 -2.436 1 90.94 99 SER B N 1
ATOM 3153 C CA . SER B 1 99 ? -7.621 5.277 -3.305 1 90.94 99 SER B CA 1
ATOM 3154 C C . SER B 1 99 ? -7.766 6.73 -2.865 1 90.94 99 SER B C 1
ATOM 3156 O O . SER B 1 99 ? -7.828 7.633 -3.701 1 90.94 99 SER B O 1
ATOM 3158 N N . GLN B 1 100 ? -7.773 6.922 -1.571 1 90.62 100 GLN B N 1
ATOM 3159 C CA . GLN B 1 100 ? -7.902 8.273 -1.045 1 90.62 100 GLN B CA 1
ATOM 3160 C C . GLN B 1 100 ? -6.617 9.07 -1.246 1 90.62 100 GLN B C 1
ATOM 3162 O O . GLN B 1 100 ? -6.652 10.234 -1.642 1 90.62 100 GLN B O 1
ATOM 3167 N N . CYS B 1 101 ? -5.531 8.43 -0.98 1 90.56 101 CYS B N 1
ATOM 3168 C CA . CYS B 1 101 ? -4.227 9.078 -1.078 1 90.56 101 CYS B CA 1
ATOM 3169 C C . CYS B 1 101 ? -3.924 9.477 -2.518 1 90.56 101 CYS B C 1
ATOM 3171 O O . CYS B 1 101 ? -3.287 10.508 -2.758 1 90.56 101 CYS B O 1
ATOM 3173 N N . THR B 1 102 ? -4.383 8.727 -3.434 1 92.25 102 THR B N 1
ATOM 3174 C CA . THR B 1 102 ? -4.023 8.914 -4.836 1 92.25 102 THR B CA 1
ATOM 3175 C C . THR B 1 102 ? -5.004 9.867 -5.52 1 92.25 102 THR B C 1
ATOM 3177 O O . THR B 1 102 ? -4.602 10.695 -6.34 1 92.25 102 THR B O 1
ATOM 3180 N N . TYR B 1 103 ? -6.23 9.867 -5.109 1 92.81 103 TYR B N 1
ATOM 3181 C CA . TYR B 1 103 ? -7.207 10.516 -5.977 1 92.81 103 TYR B CA 1
ATOM 3182 C C . TYR B 1 103 ? -7.918 11.648 -5.246 1 92.81 103 TYR B C 1
ATOM 3184 O O . TYR B 1 103 ? -8.562 12.492 -5.875 1 92.81 103 TYR B O 1
ATOM 3192 N N . ARG B 1 104 ? -7.855 11.688 -3.971 1 91.25 104 ARG B N 1
ATOM 3193 C CA . ARG B 1 104 ? -8.57 12.727 -3.23 1 91.25 104 ARG B CA 1
ATOM 3194 C C . ARG B 1 104 ? -7.602 13.672 -2.537 1 91.25 104 ARG B C 1
ATOM 3196 O O . ARG B 1 104 ? -7.707 14.891 -2.68 1 91.25 104 ARG B O 1
ATOM 3203 N N . LEU B 1 105 ? -6.648 13.172 -1.946 1 92.69 105 LEU B N 1
ATOM 3204 C CA . LEU B 1 105 ? -5.809 13.938 -1.026 1 92.69 105 LEU B CA 1
ATOM 3205 C C . LEU B 1 105 ? -4.953 14.945 -1.781 1 92.69 105 LEU B C 1
ATOM 3207 O O . LEU B 1 105 ? -4.723 16.062 -1.293 1 92.69 105 LEU B O 1
ATOM 3211 N N . PRO B 1 106 ? -4.523 14.664 -3.012 1 92.88 106 PRO B N 1
ATOM 3212 C CA . PRO B 1 106 ? -3.635 15.617 -3.674 1 92.88 106 PRO B CA 1
ATOM 3213 C C . PRO B 1 106 ? -4.254 17.016 -3.799 1 92.88 106 PRO B C 1
ATOM 3215 O O . PRO B 1 106 ? -3.588 18.016 -3.521 1 92.88 106 PRO B O 1
ATOM 3218 N N . SER B 1 107 ? -5.469 17.094 -4.121 1 92.56 107 SER B N 1
ATOM 3219 C CA . SER B 1 107 ? -6.137 18.375 -4.27 1 92.56 107 SER B CA 1
ATOM 3220 C C . SER B 1 107 ? -6.32 19.062 -2.92 1 92.56 107 SER B C 1
ATOM 3222 O O . SER B 1 107 ? -6.168 20.281 -2.812 1 92.56 107 SER B O 1
ATOM 3224 N N . ILE B 1 108 ? -6.621 18.312 -1.952 1 94.25 108 ILE B N 1
ATOM 3225 C CA . ILE B 1 108 ? -6.801 18.844 -0.606 1 94.25 108 ILE B CA 1
ATOM 3226 C C . ILE B 1 108 ? -5.461 19.344 -0.068 1 94.25 108 ILE B C 1
ATOM 3228 O O . ILE B 1 108 ? -5.387 20.422 0.523 1 94.25 108 ILE B O 1
ATOM 3232 N N . LEU B 1 109 ? -4.434 18.578 -0.315 1 93.62 109 LEU B N 1
ATOM 3233 C CA . LEU B 1 109 ? -3.1 18.906 0.167 1 93.62 109 LEU B CA 1
ATOM 3234 C C . LEU B 1 109 ? -2.582 20.188 -0.5 1 93.62 109 LEU B C 1
ATOM 3236 O O . LEU B 1 109 ? -1.905 20.984 0.138 1 93.62 109 LEU B O 1
ATOM 3240 N N . LYS B 1 110 ? -2.855 20.281 -1.751 1 91.56 110 LYS B N 1
ATOM 3241 C CA . LYS B 1 110 ? -2.451 21.484 -2.463 1 91.56 110 LYS B CA 1
ATOM 3242 C C . LYS B 1 110 ? -3.023 22.734 -1.796 1 91.56 110 LYS B C 1
ATOM 3244 O O . LYS B 1 110 ? -2.299 23.703 -1.539 1 91.56 110 LYS B O 1
ATOM 3249 N N . ARG B 1 111 ? -4.266 22.688 -1.459 1 92.06 111 ARG B N 1
ATOM 3250 C CA . ARG B 1 111 ? -4.938 23.797 -0.794 1 92.06 111 ARG B CA 1
ATOM 3251 C C . ARG B 1 111 ? -4.371 24.031 0.603 1 92.06 111 ARG B C 1
ATOM 3253 O O . ARG B 1 111 ? -4.156 25.172 1.015 1 92.06 111 ARG B O 1
ATOM 3260 N N . PHE B 1 112 ? -4.152 22.984 1.269 1 93.62 112 PHE B N 1
ATOM 3261 C CA . PHE B 1 112 ? -3.684 23.062 2.646 1 93.62 112 PHE B CA 1
ATOM 3262 C C . PHE B 1 112 ? -2.277 23.641 2.711 1 93.62 112 PHE B C 1
ATOM 3264 O O . PHE B 1 112 ? -1.986 24.484 3.562 1 93.62 112 PHE B O 1
ATOM 3271 N N . LYS B 1 113 ? -1.44 23.172 1.825 1 89 113 LYS B N 1
ATOM 3272 C CA . LYS B 1 113 ? -0.046 23.609 1.854 1 89 113 LYS B CA 1
ATOM 3273 C C . LYS B 1 113 ? 0.083 25.062 1.445 1 89 113 LYS B C 1
ATOM 3275 O O . LYS B 1 113 ? 1.008 25.766 1.878 1 89 113 LYS B O 1
ATOM 3280 N N . ILE B 1 114 ? -0.792 25.531 0.622 1 87.62 114 ILE B N 1
ATOM 3281 C CA . ILE B 1 114 ? -0.819 26.938 0.261 1 87.62 114 ILE B CA 1
ATOM 3282 C C . ILE B 1 114 ? -1.144 27.781 1.494 1 87.62 114 ILE B C 1
ATOM 3284 O O . ILE B 1 114 ? -0.502 28.812 1.741 1 87.62 114 ILE B O 1
ATOM 3288 N N . LYS B 1 115 ? -2.037 27.312 2.27 1 89.38 115 LYS B N 1
ATOM 3289 C CA . LYS B 1 115 ? -2.502 28.031 3.443 1 89.38 115 LYS B CA 1
ATOM 3290 C C . LYS B 1 115 ? -1.542 27.859 4.617 1 89.38 115 LYS B C 1
ATOM 3292 O O . LYS B 1 115 ? -1.354 28.781 5.414 1 89.38 115 LYS B O 1
ATOM 3297 N N . PHE B 1 116 ? -0.991 26.656 4.699 1 90.38 116 PHE B N 1
ATOM 3298 C CA . PHE B 1 116 ? -0.162 26.328 5.855 1 90.38 116 PHE B CA 1
ATOM 3299 C C . PHE B 1 116 ? 1.148 25.688 5.418 1 90.38 116 PHE B C 1
ATOM 3301 O O . PHE B 1 116 ? 1.403 24.516 5.719 1 90.38 116 PHE B O 1
ATOM 3308 N N . PRO B 1 117 ? 2.039 26.391 4.934 1 84.31 117 PRO B N 1
ATOM 3309 C CA . PRO B 1 117 ? 3.258 25.844 4.324 1 84.31 117 PRO B CA 1
ATOM 3310 C C . PRO B 1 117 ? 4.223 25.25 5.352 1 84.31 117 PRO B C 1
ATOM 3312 O O . PRO B 1 117 ? 5.074 24.438 5.004 1 84.31 117 PRO B O 1
ATOM 3315 N N . LYS B 1 118 ? 4.062 25.547 6.605 1 83.38 118 LYS B N 1
ATOM 3316 C CA . LYS B 1 118 ? 5.055 25.141 7.598 1 83.38 118 LYS B CA 1
ATOM 3317 C C . LYS B 1 118 ? 4.609 23.891 8.336 1 83.38 118 LYS B C 1
ATOM 3319 O O . LYS B 1 118 ? 5.371 23.328 9.125 1 83.38 118 LYS B O 1
ATOM 3324 N N . ILE B 1 119 ? 3.418 23.469 8.109 1 85.5 119 ILE B N 1
ATOM 3325 C CA . ILE B 1 119 ? 2.959 22.234 8.719 1 85.5 119 ILE B CA 1
ATOM 3326 C C . ILE B 1 119 ? 3.568 21.031 7.988 1 85.5 119 ILE B C 1
ATOM 3328 O O . ILE B 1 119 ? 3.471 20.938 6.766 1 85.5 119 ILE B O 1
ATOM 3332 N N . LYS B 1 120 ? 4.172 20.188 8.734 1 84 120 LYS B N 1
ATOM 3333 C CA . LYS B 1 120 ? 4.73 18.953 8.18 1 84 120 LYS B CA 1
ATOM 3334 C C . LYS B 1 120 ? 3.66 17.875 8.07 1 84 120 LYS B C 1
ATOM 3336 O O . LYS B 1 120 ? 2.916 17.625 9.023 1 84 120 LYS B O 1
ATOM 3341 N N . LEU B 1 121 ? 3.619 17.281 6.918 1 88.69 121 LEU B N 1
ATOM 3342 C CA . LEU B 1 121 ? 2.629 16.234 6.676 1 88.69 121 LEU B CA 1
ATOM 3343 C C . LEU B 1 121 ? 3.305 14.883 6.48 1 88.69 121 LEU B C 1
ATOM 3345 O O . LEU B 1 121 ? 4.285 14.773 5.738 1 88.69 121 LEU B O 1
ATOM 3349 N N . ILE B 1 122 ? 2.771 13.891 7.172 1 84.62 122 ILE B N 1
ATOM 3350 C CA . ILE B 1 122 ? 3.227 12.516 7.02 1 84.62 122 ILE B CA 1
ATOM 3351 C C . ILE B 1 122 ? 2.037 11.609 6.695 1 84.62 122 ILE B C 1
ATOM 3353 O O . ILE B 1 122 ? 1.037 11.609 7.418 1 84.62 122 ILE B O 1
ATOM 3357 N N . PHE B 1 123 ? 2.254 10.859 5.691 1 87.38 123 PHE B N 1
ATOM 3358 C CA . PHE B 1 123 ? 1.188 9.945 5.301 1 87.38 123 PHE B CA 1
ATOM 3359 C C . PHE B 1 123 ? 1.571 8.5 5.605 1 87.38 123 PHE B C 1
ATOM 3361 O O . PHE B 1 123 ? 2.703 8.086 5.348 1 87.38 123 PHE B O 1
ATOM 3368 N N . LYS B 1 124 ? 0.604 7.793 6.133 1 84.62 124 LYS B N 1
ATOM 3369 C CA . LYS B 1 124 ? 0.76 6.367 6.41 1 84.62 124 LYS B CA 1
ATOM 3370 C C . LYS B 1 124 ? -0.298 5.547 5.68 1 84.62 124 LYS B C 1
ATOM 3372 O O . LYS B 1 124 ? -1.449 5.973 5.562 1 84.62 124 LYS B O 1
ATOM 3377 N N . PRO B 1 125 ? 0.161 4.465 5.258 1 79.38 125 PRO B N 1
ATOM 3378 C CA . PRO B 1 125 ? -0.832 3.613 4.598 1 79.38 125 PRO B CA 1
ATOM 3379 C C . PRO B 1 125 ? -1.86 3.043 5.57 1 79.38 125 PRO B C 1
ATOM 3381 O O . PRO B 1 125 ? -1.516 2.686 6.699 1 79.38 125 PRO B O 1
ATOM 3384 N N . ALA B 1 126 ? -3.088 3.102 5.145 1 82.62 126 ALA B N 1
ATOM 3385 C CA . ALA B 1 126 ? -4.168 2.357 5.785 1 82.62 126 ALA B CA 1
ATOM 3386 C C . ALA B 1 126 ? -4.777 1.338 4.828 1 82.62 126 ALA B C 1
ATOM 3388 O O . ALA B 1 126 ? -5.672 1.666 4.051 1 82.62 126 ALA B O 1
ATOM 3389 N N . HIS B 1 127 ? -4.402 0.139 4.926 1 74.62 127 HIS B N 1
ATOM 3390 C CA . HIS B 1 127 ? -4.738 -0.875 3.936 1 74.62 127 HIS B CA 1
ATOM 3391 C C . HIS B 1 127 ? -6.195 -1.314 4.07 1 74.62 127 HIS B C 1
ATOM 3393 O O . HIS B 1 127 ? -6.801 -1.78 3.104 1 74.62 127 HIS B O 1
ATOM 3399 N N . SER B 1 128 ? -6.691 -1.275 5.281 1 79.81 128 SER B N 1
ATOM 3400 C CA . SER B 1 128 ? -8.078 -1.65 5.535 1 79.81 128 SER B CA 1
ATOM 3401 C C . SER B 1 128 ? -8.727 -0.721 6.559 1 79.81 128 SER B C 1
ATOM 3403 O O . SER B 1 128 ? -8.031 0.052 7.227 1 79.81 128 SER B O 1
ATOM 3405 N N . ASN B 1 129 ? -9.977 -0.857 6.602 1 82.62 129 ASN B N 1
ATOM 3406 C CA . ASN B 1 129 ? -10.688 -0.099 7.629 1 82.62 129 ASN B CA 1
ATOM 3407 C C . ASN B 1 129 ? -10.227 -0.485 9.031 1 82.62 129 ASN B C 1
ATOM 3409 O O . ASN B 1 129 ? -10.086 0.376 9.898 1 82.62 129 ASN B O 1
ATOM 3413 N N . LYS B 1 130 ? -10.07 -1.718 9.133 1 83.19 130 LYS B N 1
ATOM 3414 C CA . LYS B 1 130 ? -9.586 -2.209 10.422 1 83.19 130 LYS B CA 1
ATOM 3415 C C . LYS B 1 130 ? -8.219 -1.63 10.758 1 83.19 130 LYS B C 1
ATOM 3417 O O . LYS B 1 130 ? -7.977 -1.194 11.883 1 83.19 130 LYS B O 1
ATOM 3422 N N . ASP B 1 131 ? -7.398 -1.635 9.828 1 85.94 131 ASP B N 1
ATOM 3423 C CA . ASP B 1 131 ? -6.051 -1.094 10 1 85.94 131 ASP B CA 1
ATOM 3424 C C . ASP B 1 131 ? -6.098 0.393 10.344 1 85.94 131 ASP B C 1
ATOM 3426 O O . ASP B 1 131 ? -5.383 0.849 11.234 1 85.94 131 ASP B O 1
ATOM 3430 N N . ALA B 1 132 ? -6.895 1.118 9.617 1 87.69 132 ALA B N 1
ATOM 3431 C CA . ALA B 1 132 ? -7.043 2.549 9.875 1 87.69 132 ALA B CA 1
ATOM 3432 C C . ALA B 1 132 ? -7.539 2.807 11.289 1 87.69 132 ALA B C 1
ATOM 3434 O O . ALA B 1 132 ? -7.012 3.674 11.992 1 87.69 132 ALA B O 1
ATOM 3435 N N . LYS B 1 133 ? -8.477 2.072 11.672 1 86.94 133 LYS B N 1
ATOM 3436 C CA . LYS B 1 133 ? -9.047 2.209 13.008 1 86.94 133 LYS B CA 1
ATOM 3437 C C . LYS B 1 133 ? -8.008 1.901 14.086 1 86.94 133 LYS B C 1
ATOM 3439 O O . LYS B 1 133 ? -7.91 2.615 15.086 1 86.94 133 LYS B O 1
ATOM 3444 N N . GLU B 1 134 ? -7.332 0.871 13.859 1 86.62 134 GLU B N 1
ATOM 3445 C CA . GLU B 1 134 ? -6.301 0.479 14.82 1 86.62 134 GLU B CA 1
ATOM 3446 C C . GLU B 1 134 ? -5.234 1.562 14.953 1 86.62 134 GLU B C 1
ATOM 3448 O O . GLU B 1 134 ? -4.789 1.871 16.062 1 86.62 134 GLU B O 1
ATOM 3453 N N . GLN B 1 135 ? -4.852 2.084 13.875 1 89.38 135 GLN B N 1
ATOM 3454 C CA . GLN B 1 135 ? -3.85 3.143 13.891 1 89.38 135 GLN B CA 1
ATOM 3455 C C . GLN B 1 135 ? -4.359 4.371 14.633 1 89.38 135 GLN B C 1
ATOM 3457 O O . GLN B 1 135 ? -3.602 5.027 15.352 1 89.38 135 GLN B O 1
ATOM 3462 N N . LEU B 1 136 ? -5.598 4.645 14.492 1 90.69 136 LEU B N 1
ATOM 3463 C CA . LEU B 1 136 ? -6.211 5.773 15.188 1 90.69 136 LEU B CA 1
ATOM 3464 C C . LEU B 1 136 ? -6.293 5.516 16.688 1 90.69 136 LEU B C 1
ATOM 3466 O O . LEU B 1 136 ? -5.98 6.398 17.484 1 90.69 136 LEU B O 1
ATOM 3470 N N . MET B 1 137 ? -6.629 4.305 16.984 1 84.25 137 MET B N 1
ATOM 3471 C CA . MET B 1 137 ? -6.789 3.932 18.391 1 84.25 137 MET B CA 1
ATOM 3472 C C . MET B 1 137 ? -5.445 3.936 19.109 1 84.25 137 MET B C 1
ATOM 3474 O O . MET B 1 137 ? -5.363 4.309 20.281 1 84.25 137 MET B O 1
ATOM 3478 N N . GLU B 1 138 ? -4.445 3.549 18.359 1 80.25 138 GLU B N 1
ATOM 3479 C CA . GLU B 1 138 ? -3.105 3.469 18.922 1 80.25 138 GLU B CA 1
ATOM 3480 C C . GLU B 1 138 ? -2.393 4.816 18.859 1 80.25 138 GLU B C 1
ATOM 3482 O O . GLU B 1 138 ? -1.276 4.961 19.359 1 80.25 138 GLU B O 1
ATOM 3487 N N . GLY B 1 139 ? -2.996 5.738 18.219 1 81.88 139 GLY B N 1
ATOM 3488 C CA . GLY B 1 139 ? -2.42 7.074 18.141 1 81.88 139 GLY B CA 1
ATOM 3489 C C . GLY B 1 139 ? -1.305 7.176 17.109 1 81.88 139 GLY B C 1
ATOM 3490 O O . GLY B 1 139 ? -0.522 8.125 17.141 1 81.88 139 GLY B O 1
ATOM 3491 N N . LYS B 1 140 ? -1.26 6.234 16.281 1 83.5 140 LYS B N 1
ATOM 3492 C CA . LYS B 1 140 ? -0.218 6.223 15.258 1 83.5 140 LYS B CA 1
ATOM 3493 C C . LYS B 1 140 ? -0.516 7.234 14.156 1 83.5 140 LYS B C 1
ATOM 3495 O O . LYS B 1 140 ? 0.397 7.707 13.477 1 83.5 140 LYS B O 1
ATOM 3500 N N . VAL B 1 141 ? -1.81 7.543 14.023 1 91.56 141 VAL B N 1
ATOM 3501 C CA . VAL B 1 141 ? -2.221 8.586 13.086 1 91.56 141 VAL B CA 1
ATOM 3502 C C . VAL B 1 141 ? -3.176 9.555 13.781 1 91.56 141 VAL B C 1
ATOM 3504 O O . VAL B 1 141 ? -3.881 9.172 14.719 1 91.56 141 VAL B O 1
ATOM 3507 N N . ASP B 1 142 ? -3.127 10.805 13.289 1 91.5 142 ASP B N 1
ATOM 3508 C CA . ASP B 1 142 ? -3.988 11.836 13.852 1 91.5 142 ASP B CA 1
ATOM 3509 C C . ASP B 1 142 ? -5.375 11.805 13.219 1 91.5 142 ASP B C 1
ATOM 3511 O O . ASP B 1 142 ? -6.371 12.133 13.867 1 91.5 142 ASP B O 1
ATOM 3515 N N . LEU B 1 143 ? -5.375 11.523 12.008 1 95.62 143 LEU B N 1
ATOM 3516 C CA . LEU B 1 143 ? -6.574 11.516 11.172 1 95.62 143 LEU B CA 1
ATOM 3517 C C . LEU B 1 143 ? -6.473 10.445 10.086 1 95.62 143 LEU B C 1
ATOM 3519 O O . LEU B 1 143 ? -5.383 10.172 9.586 1 95.62 143 LEU B O 1
ATOM 3523 N N . ALA B 1 144 ? -7.645 9.875 9.805 1 95.94 144 ALA B N 1
ATOM 3524 C CA . ALA B 1 144 ? -7.645 8.875 8.742 1 95.94 144 ALA B CA 1
ATOM 3525 C C . ALA B 1 144 ? -8.703 9.18 7.691 1 95.94 144 ALA B C 1
ATOM 3527 O O . ALA B 1 144 ? -9.797 9.641 8.023 1 95.94 144 ALA B O 1
ATOM 3528 N N . PHE B 1 145 ? -8.367 9 6.465 1 94.88 145 PHE B N 1
ATOM 3529 C CA . PHE B 1 145 ? -9.32 8.953 5.363 1 94.88 145 PHE B CA 1
ATOM 3530 C C . PHE B 1 145 ? -9.727 7.516 5.059 1 94.88 145 PHE B C 1
ATOM 3532 O O . PHE B 1 145 ? -8.875 6.688 4.715 1 94.88 145 PHE B O 1
ATOM 3539 N N . ILE B 1 146 ? -11.016 7.305 5.117 1 91.81 146 ILE B N 1
ATOM 3540 C CA . ILE B 1 146 ? -11.484 5.938 4.926 1 91.81 146 ILE B CA 1
ATOM 3541 C C . ILE B 1 146 ? -12.617 5.914 3.896 1 91.81 146 ILE B C 1
ATOM 3543 O O . ILE B 1 146 ? -13.328 6.91 3.727 1 91.81 146 ILE B O 1
ATOM 3547 N N . LEU B 1 147 ? -12.672 4.871 3.207 1 92.88 147 LEU B N 1
ATOM 3548 C CA . LEU B 1 147 ? -13.773 4.57 2.297 1 92.88 147 LEU B CA 1
ATOM 3549 C C . LEU B 1 147 ? -14.594 3.396 2.812 1 92.88 147 LEU B C 1
ATOM 3551 O O . LEU B 1 147 ? -14.172 2.242 2.703 1 92.88 147 LEU B O 1
ATOM 3555 N N . ASP B 1 148 ? -15.695 3.723 3.305 1 91.5 148 ASP B N 1
ATOM 3556 C CA . ASP B 1 148 ? -16.484 2.697 3.979 1 91.5 148 ASP B CA 1
ATOM 3557 C C . ASP B 1 148 ? -17.969 3.08 4.012 1 91.5 148 ASP B C 1
ATOM 3559 O O . ASP B 1 148 ? -18.344 4.172 3.584 1 91.5 148 ASP B O 1
ATOM 3563 N N . GLU B 1 149 ? -18.734 2.078 4.414 1 90.56 149 GLU B N 1
ATOM 3564 C CA . GLU B 1 149 ? -20.125 2.387 4.762 1 90.56 149 GLU B CA 1
ATOM 3565 C C . GLU B 1 149 ? -20.203 3.273 6 1 90.56 149 GLU B C 1
ATOM 3567 O O . GLU B 1 149 ? -19.266 3.309 6.805 1 90.56 149 GLU B O 1
ATOM 3572 N N . CYS B 1 150 ? -21.234 3.992 6.094 1 86.06 150 CYS B N 1
ATOM 3573 C CA . CYS B 1 150 ? -21.406 4.828 7.277 1 86.06 150 CYS B CA 1
ATOM 3574 C C . CYS B 1 150 ? -21.766 3.982 8.492 1 86.06 150 CYS B C 1
ATOM 3576 O O . CYS B 1 150 ? -22.844 3.381 8.531 1 86.06 150 CYS B O 1
ATOM 3578 N N . LYS B 1 151 ? -20.797 3.746 9.305 1 82.19 151 LYS B N 1
ATOM 3579 C CA . LYS B 1 151 ? -21.062 2.996 10.523 1 82.19 151 LYS B CA 1
ATOM 3580 C C . LYS B 1 151 ? -20.734 3.834 11.766 1 82.19 151 LYS B C 1
ATOM 3582 O O . LYS B 1 151 ? -19.891 4.723 11.711 1 82.19 151 LYS B O 1
ATOM 3587 N N . THR B 1 152 ? -21.516 3.561 12.711 1 77.88 152 THR B N 1
ATOM 3588 C CA . THR B 1 152 ? -21.266 4.238 13.977 1 77.88 152 THR B CA 1
ATOM 3589 C C . THR B 1 152 ? -20.109 3.578 14.727 1 77.88 152 THR B C 1
ATOM 3591 O O . THR B 1 152 ? -20.016 2.35 14.758 1 77.88 152 THR B O 1
ATOM 3594 N N . GLU B 1 153 ? -19.297 4.48 15.141 1 80.81 153 GLU B N 1
ATOM 3595 C CA . GLU B 1 153 ? -18.172 4.02 15.938 1 80.81 153 GLU B CA 1
ATOM 3596 C C . GLU B 1 153 ? -18.203 4.602 17.344 1 80.81 153 GLU B C 1
ATOM 3598 O O . GLU B 1 153 ? -18.578 5.762 17.531 1 80.8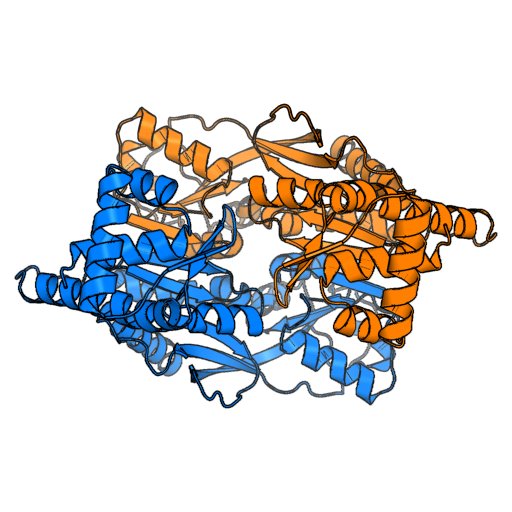1 153 GLU B O 1
ATOM 3603 N N . ASP B 1 154 ? -17.797 3.799 18.234 1 82.5 154 ASP B N 1
ATOM 3604 C CA . ASP B 1 154 ? -17.891 4.25 19.625 1 82.5 154 ASP B CA 1
ATOM 3605 C C . ASP B 1 154 ? -16.672 5.094 20 1 82.5 154 ASP B C 1
ATOM 3607 O O . ASP B 1 154 ? -16.812 6.113 20.688 1 82.5 154 ASP B O 1
ATOM 3611 N N . VAL B 1 155 ? -15.602 4.68 19.547 1 88.56 155 VAL B N 1
ATOM 3612 C CA . VAL B 1 155 ? -14.375 5.297 20.062 1 88.56 155 VAL B CA 1
ATOM 3613 C C . VAL B 1 155 ? -13.859 6.324 19.047 1 88.56 155 VAL B C 1
ATOM 3615 O O . VAL B 1 155 ? -13.062 7.195 19.406 1 88.56 155 VAL B O 1
ATOM 3618 N N . LEU B 1 156 ? -14.43 6.344 17.891 1 93.25 156 LEU B N 1
ATOM 3619 C CA . LEU B 1 156 ? -13.953 7.234 16.844 1 93.25 156 LEU B CA 1
ATOM 3620 C C . LEU B 1 156 ? -15.039 8.219 16.438 1 93.25 156 LEU B C 1
ATOM 3622 O O . LEU B 1 156 ? -16.219 7.887 16.453 1 93.25 156 LEU B O 1
ATOM 3626 N N . HIS B 1 157 ? -14.625 9.445 16.188 1 94.06 157 HIS B N 1
ATOM 3627 C CA . HIS B 1 157 ? -15.461 10.359 15.422 1 94.06 157 HIS B CA 1
ATOM 3628 C C . HIS B 1 157 ? -15.32 10.125 13.922 1 94.06 157 HIS B C 1
ATOM 3630 O O . HIS B 1 157 ? -14.219 10.195 13.383 1 94.06 157 HIS B O 1
ATOM 3636 N N . VAL B 1 158 ? -16.375 9.828 13.336 1 95.06 158 VAL B N 1
ATOM 3637 C CA . VAL B 1 158 ? -16.375 9.562 11.898 1 95.06 158 VAL B CA 1
ATOM 3638 C C . VAL B 1 158 ? -17.312 10.539 11.195 1 95.06 158 VAL B C 1
ATOM 3640 O O . VAL B 1 158 ? -18.469 10.711 11.609 1 95.06 158 VAL B O 1
ATOM 3643 N N . GLU B 1 159 ? -16.844 11.164 10.148 1 95.12 159 GLU B N 1
ATOM 3644 C CA . GLU B 1 159 ? -17.609 12.156 9.406 1 95.12 159 GLU B CA 1
ATOM 3645 C C . GLU B 1 159 ? -17.641 11.836 7.918 1 95.12 159 GLU B C 1
ATOM 3647 O O . GLU B 1 159 ? -16.594 11.859 7.258 1 95.12 159 GLU B O 1
ATOM 3652 N N . PRO B 1 160 ? -18.812 11.539 7.395 1 95.38 160 PRO B N 1
ATOM 3653 C CA . PRO B 1 160 ? -18.906 11.352 5.945 1 95.38 160 PRO B CA 1
ATOM 3654 C C . PRO B 1 160 ? -18.719 12.648 5.168 1 95.38 160 PRO B C 1
ATOM 3656 O O . PRO B 1 160 ? -19.234 13.695 5.57 1 95.38 160 PRO B O 1
ATOM 3659 N N . LEU B 1 161 ? -17.984 12.578 4.098 1 95.75 161 LEU B N 1
ATOM 3660 C CA . LEU B 1 161 ? -17.688 13.766 3.297 1 95.75 161 LEU B CA 1
ATOM 3661 C C . LEU B 1 161 ? -18.391 13.695 1.943 1 95.75 161 LEU B C 1
A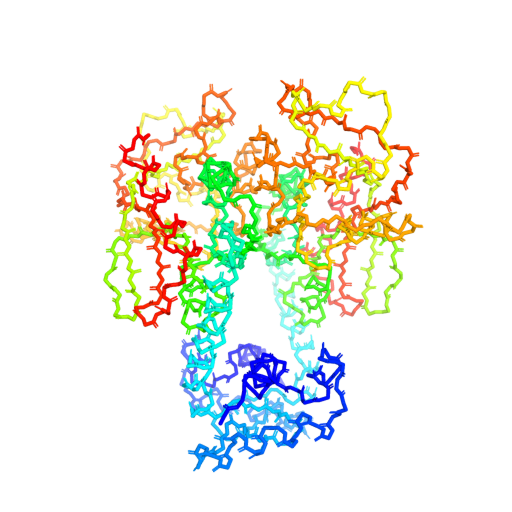TOM 3663 O O . LEU B 1 161 ? -18.859 14.711 1.43 1 95.75 161 LEU B O 1
ATOM 3667 N N . MET B 1 162 ? -18.406 12.492 1.369 1 94.25 162 MET B N 1
ATOM 3668 C CA . MET B 1 162 ? -18.938 12.383 0.015 1 94.25 162 MET B CA 1
ATOM 3669 C C . MET B 1 162 ? -19.344 10.945 -0.289 1 94.25 162 MET B C 1
ATOM 3671 O O . MET B 1 162 ? -18.656 10 0.091 1 94.25 162 MET B O 1
ATOM 3675 N N . LYS B 1 163 ? -20.469 10.859 -1.035 1 94.69 163 LYS B N 1
ATOM 3676 C CA . LYS B 1 163 ? -20.891 9.555 -1.529 1 94.69 163 LYS B CA 1
ATOM 3677 C C . LYS B 1 163 ? -20.031 9.102 -2.703 1 94.69 163 LYS B C 1
ATOM 3679 O O . LYS B 1 163 ? -19.703 9.898 -3.582 1 94.69 163 LYS B O 1
ATOM 3684 N N . GLU B 1 164 ? -19.594 7.816 -2.631 1 94.19 164 GLU B N 1
ATOM 3685 C CA . GLU B 1 164 ? -18.75 7.242 -3.676 1 94.19 164 GLU B CA 1
ATOM 3686 C C . GLU B 1 164 ? -19.484 6.133 -4.426 1 94.19 164 GLU B C 1
ATOM 3688 O O . GLU B 1 164 ? -20.172 5.305 -3.814 1 94.19 164 GLU B O 1
ATOM 3693 N N . GLU B 1 165 ? -19.344 6.188 -5.676 1 93.88 165 GLU B N 1
ATOM 3694 C CA . GLU B 1 165 ? -19.922 5.137 -6.508 1 93.88 165 GLU B CA 1
ATOM 3695 C C . GLU B 1 165 ? -18.906 4.027 -6.777 1 93.88 165 GLU B C 1
ATOM 3697 O O . GLU B 1 165 ? -17.719 4.301 -6.965 1 93.88 165 GLU B O 1
ATOM 3702 N N . LEU B 1 166 ? -19.422 2.828 -6.746 1 96.5 166 LEU B N 1
ATOM 3703 C CA . LEU B 1 166 ? -18.609 1.678 -7.125 1 96.5 166 LEU B CA 1
ATOM 3704 C C . LEU B 1 166 ? -18.953 1.21 -8.539 1 96.5 166 LEU B C 1
ATOM 3706 O O . LEU B 1 166 ? -20.125 1.246 -8.938 1 96.5 166 LEU B O 1
ATOM 3710 N N . LYS B 1 167 ? -17.969 0.771 -9.234 1 96.75 167 LYS B N 1
ATOM 3711 C CA . LYS B 1 167 ? -18.156 0.279 -10.602 1 96.75 167 LYS B CA 1
ATOM 3712 C C . LYS B 1 167 ? -17.5 -1.086 -10.781 1 96.75 167 LYS B C 1
ATOM 3714 O O . LYS B 1 167 ? -16.391 -1.317 -10.305 1 96.75 167 LYS B O 1
ATOM 3719 N N . VAL B 1 168 ? -18.219 -1.943 -11.391 1 97.88 168 VAL B N 1
ATOM 3720 C CA . VAL B 1 168 ? -17.609 -3.166 -11.898 1 97.88 168 VAL B CA 1
ATOM 3721 C C . VAL B 1 168 ? -17 -2.904 -13.273 1 97.88 168 VAL B C 1
ATOM 3723 O O . VAL B 1 168 ? -17.656 -2.357 -14.156 1 97.88 168 VAL B O 1
ATOM 3726 N N . VAL B 1 169 ? -15.703 -3.32 -13.43 1 98.5 169 VAL B N 1
ATOM 3727 C CA . VAL B 1 169 ? -15.008 -2.877 -14.641 1 98.5 169 VAL B CA 1
ATOM 3728 C C . VAL B 1 169 ? -14.289 -4.059 -15.289 1 98.5 169 VAL B C 1
ATOM 3730 O O . VAL B 1 169 ? -13.953 -5.031 -14.617 1 98.5 169 VAL B O 1
ATOM 3733 N N . ALA B 1 170 ? -14.109 -3.936 -16.531 1 98.44 170 ALA B N 1
ATOM 3734 C CA . ALA B 1 170 ? -13.43 -4.926 -17.359 1 98.44 170 ALA B CA 1
ATOM 3735 C C . ALA B 1 170 ? -12.672 -4.258 -18.5 1 98.44 170 ALA B C 1
ATOM 3737 O O . ALA B 1 170 ? -12.781 -3.047 -18.703 1 98.44 170 ALA B O 1
ATOM 3738 N N . ALA B 1 171 ? -11.836 -5.055 -19.156 1 97.81 171 ALA B N 1
ATOM 3739 C CA . ALA B 1 171 ? -11.172 -4.574 -20.359 1 97.81 171 ALA B CA 1
ATOM 3740 C C . ALA B 1 171 ? -12.188 -4.27 -21.453 1 97.81 171 ALA B C 1
ATOM 3742 O O . ALA B 1 171 ? -13.281 -4.832 -21.469 1 97.81 171 ALA B O 1
ATOM 3743 N N . PRO B 1 172 ? -11.836 -3.412 -22.391 1 97.5 172 PRO B N 1
ATOM 3744 C CA . PRO B 1 172 ? -12.789 -2.957 -23.406 1 97.5 172 PRO B CA 1
ATOM 3745 C C . PRO B 1 172 ? -13.258 -4.086 -24.312 1 97.5 172 PRO B C 1
ATOM 3747 O O . PRO B 1 172 ? -14.312 -3.979 -24.953 1 97.5 172 PRO B O 1
ATOM 3750 N N . THR B 1 173 ? -12.508 -5.172 -24.422 1 95.69 173 THR B N 1
ATOM 3751 C CA . THR B 1 173 ? -12.844 -6.258 -25.328 1 95.69 173 THR B CA 1
ATOM 3752 C C . THR B 1 173 ? -13.516 -7.406 -24.578 1 95.69 173 THR B C 1
ATOM 3754 O O . THR B 1 173 ? -13.711 -8.492 -25.141 1 95.69 173 THR B O 1
ATOM 3757 N N . HIS B 1 174 ? -13.812 -7.191 -23.406 1 96.12 174 HIS B N 1
ATOM 3758 C CA . HIS B 1 174 ? -14.359 -8.266 -22.578 1 96.12 174 HIS B CA 1
ATOM 3759 C C . HIS B 1 174 ? -15.695 -8.758 -23.109 1 96.12 174 HIS B C 1
ATOM 3761 O O . HIS B 1 174 ? -16.531 -7.953 -23.516 1 96.12 174 HIS B O 1
ATOM 3767 N N . ARG B 1 175 ? -15.945 -9.969 -23.047 1 95.75 175 ARG B N 1
ATOM 3768 C CA . ARG B 1 175 ? -17.094 -10.617 -23.656 1 95.75 175 ARG B CA 1
ATOM 3769 C C . ARG B 1 175 ? -18.391 -10.148 -23.016 1 95.75 175 ARG B C 1
ATOM 3771 O O . ARG B 1 175 ? -19.422 -10.039 -23.672 1 95.75 175 ARG B O 1
ATOM 3778 N N . LEU B 1 176 ? -18.406 -9.852 -21.781 1 96.62 176 LEU B N 1
ATOM 3779 C CA . LEU B 1 176 ? -19.625 -9.523 -21.047 1 96.62 176 LEU B CA 1
ATOM 3780 C C . LEU B 1 176 ? -20.125 -8.141 -21.422 1 96.62 176 LEU B C 1
ATOM 3782 O O . LEU B 1 176 ? -21.266 -7.781 -21.094 1 96.62 176 LEU B O 1
ATOM 3786 N N . LEU B 1 177 ? -19.344 -7.422 -22.094 1 96.31 177 LEU B N 1
ATOM 3787 C CA . LEU B 1 177 ? -19.766 -6.094 -22.531 1 96.31 177 LEU B CA 1
ATOM 3788 C C . LEU B 1 177 ? -20.781 -6.195 -23.656 1 96.31 177 LEU B C 1
ATOM 3790 O O . LEU B 1 177 ? -21.438 -5.207 -24 1 96.31 177 LEU B O 1
ATOM 3794 N N . GLU B 1 178 ? -20.891 -7.328 -24.25 1 94.81 178 GLU B N 1
ATOM 3795 C CA . GLU B 1 178 ? -21.844 -7.551 -25.312 1 94.81 178 GLU B CA 1
ATOM 3796 C C . GLU B 1 178 ? -23.281 -7.57 -24.781 1 94.81 178 GLU B C 1
ATOM 3798 O O . GLU B 1 178 ? -24.234 -7.438 -25.531 1 94.81 178 GLU B O 1
ATOM 3803 N N . GLN B 1 179 ? -23.422 -7.688 -23.531 1 93 179 GLN B N 1
ATOM 3804 C CA . GLN B 1 179 ? -24.719 -7.66 -22.859 1 93 179 GLN B CA 1
ATOM 3805 C C . GLN B 1 179 ? -25 -6.293 -22.25 1 93 179 GLN B C 1
ATOM 3807 O O . GLN B 1 179 ? -24.094 -5.645 -21.734 1 93 179 GLN B O 1
ATOM 3812 N N . PRO B 1 180 ? -26.219 -5.922 -22.297 1 91.56 180 PRO B N 1
ATOM 3813 C CA . PRO B 1 180 ? -26.547 -4.625 -21.703 1 91.56 180 PRO B CA 1
ATOM 3814 C C . PRO B 1 180 ? -26.391 -4.621 -20.172 1 91.56 180 PRO B C 1
ATOM 3816 O O . PRO B 1 180 ? -26.094 -3.58 -19.578 1 91.56 180 PRO B O 1
ATOM 3819 N N . SER B 1 181 ? -26.75 -5.812 -19.609 1 94.31 181 SER B N 1
ATOM 3820 C CA . SER B 1 181 ? -26.594 -5.969 -18.172 1 94.31 181 SER B CA 1
ATOM 3821 C C . SER B 1 181 ? -26.031 -7.344 -17.828 1 94.31 181 SER B C 1
ATOM 3823 O O . SER B 1 181 ? -26.234 -8.312 -18.562 1 94.31 181 SER B O 1
ATOM 3825 N N . VAL B 1 182 ? -25.328 -7.293 -16.734 1 96.06 182 VAL B N 1
ATOM 3826 C CA . VAL B 1 182 ? -24.656 -8.516 -16.312 1 96.06 182 VAL B CA 1
ATOM 3827 C C . VAL B 1 182 ? -25.188 -8.984 -14.969 1 96.06 182 VAL B C 1
ATOM 3829 O O . VAL B 1 182 ? -25.359 -8.172 -14.055 1 96.06 182 VAL B O 1
ATOM 3832 N N . SER B 1 183 ? -25.453 -10.234 -14.852 1 95.75 183 SER B N 1
ATOM 3833 C CA . SER B 1 183 ? -25.859 -10.812 -13.578 1 95.75 183 SER B CA 1
ATOM 3834 C C . SER B 1 183 ? -24.656 -11.32 -12.797 1 95.75 183 SER B C 1
ATOM 3836 O O . SER B 1 183 ? -23.578 -11.516 -13.359 1 95.75 183 SER B O 1
ATOM 3838 N N . ILE B 1 184 ? -24.875 -11.562 -11.539 1 95.44 184 ILE B N 1
ATOM 3839 C CA . ILE B 1 184 ? -23.828 -12.117 -10.688 1 95.44 184 ILE B CA 1
ATOM 3840 C C . ILE B 1 184 ? -23.438 -13.5 -11.188 1 95.44 184 ILE B C 1
ATOM 3842 O O . ILE B 1 184 ? -22.266 -13.875 -11.117 1 95.44 184 ILE B O 1
ATOM 3846 N N . LYS B 1 185 ? -24.328 -14.203 -11.664 1 95.19 185 LYS B N 1
ATOM 3847 C CA . LYS B 1 185 ? -24.062 -15.539 -12.188 1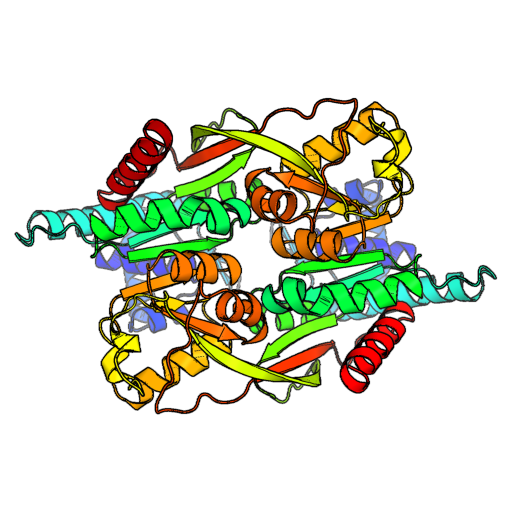 95.19 185 LYS B CA 1
ATOM 3848 C C . LYS B 1 185 ? -23.141 -15.477 -13.398 1 95.19 185 LYS B C 1
ATOM 3850 O O . LYS B 1 185 ? -22.328 -16.375 -13.602 1 95.19 185 LYS B O 1
ATOM 3855 N N . ASP B 1 186 ? -23.344 -14.422 -14.195 1 95.44 186 ASP B N 1
ATOM 3856 C CA . ASP B 1 186 ? -22.484 -14.234 -15.352 1 95.44 186 ASP B CA 1
ATOM 3857 C C . ASP B 1 186 ? -21.016 -14.07 -14.938 1 95.44 186 ASP B C 1
ATOM 3859 O O . ASP B 1 186 ? -20.109 -14.344 -15.719 1 95.44 186 ASP B O 1
ATOM 3863 N N . LEU B 1 187 ? -20.766 -13.656 -13.664 1 95.75 187 LEU B N 1
ATOM 3864 C CA . LEU B 1 187 ? -19.422 -13.352 -13.188 1 95.75 187 LEU B CA 1
ATOM 3865 C C . LEU B 1 187 ? -18.766 -14.586 -12.57 1 95.75 187 LEU B C 1
ATOM 3867 O O . LEU B 1 187 ? -17.594 -14.562 -12.227 1 95.75 187 LEU B O 1
ATOM 3871 N N . GLU B 1 188 ? -19.406 -15.617 -12.461 1 93.62 188 GLU B N 1
ATOM 3872 C CA . GLU B 1 188 ? -18.969 -16.797 -11.734 1 93.62 188 GLU B CA 1
ATOM 3873 C C . GLU B 1 188 ? -17.688 -17.375 -12.336 1 93.62 188 GLU B C 1
ATOM 3875 O O . GLU B 1 188 ? -16.812 -17.844 -11.617 1 93.62 188 GLU B O 1
ATOM 3880 N N . SER B 1 189 ? -17.609 -17.328 -13.625 1 90.94 189 SER B N 1
ATOM 3881 C CA . SER B 1 189 ? -16.484 -17.969 -14.305 1 90.94 189 SER B CA 1
ATOM 3882 C C . SER B 1 189 ? -15.352 -16.984 -14.555 1 90.94 189 SER B C 1
ATOM 3884 O O . SER B 1 189 ? -14.289 -17.359 -15.039 1 90.94 189 SER B O 1
ATOM 3886 N N . GLU B 1 190 ? -15.578 -15.734 -14.188 1 93.25 190 GLU B N 1
ATOM 3887 C CA . GLU B 1 190 ? -14.562 -14.711 -14.414 1 93.25 190 GLU B CA 1
ATOM 3888 C C . GLU B 1 190 ? -13.508 -14.734 -13.32 1 93.25 190 GLU B C 1
ATOM 3890 O O . GLU B 1 190 ? -13.766 -15.203 -12.211 1 93.25 190 GLU B O 1
ATOM 3895 N N . THR B 1 191 ? -12.328 -14.289 -13.695 1 93.06 191 THR B N 1
ATOM 3896 C CA . THR B 1 191 ? -11.32 -14.008 -12.68 1 93.06 191 THR B CA 1
ATOM 3897 C C . THR B 1 191 ? -11.625 -12.695 -11.961 1 93.06 191 THR B C 1
ATOM 3899 O O . THR B 1 191 ? -11.727 -11.641 -12.594 1 93.06 191 THR B O 1
ATOM 3902 N N . LEU B 1 192 ? -11.789 -12.812 -10.672 1 95.19 192 LEU B N 1
ATOM 3903 C CA . LEU B 1 192 ? -12.047 -11.625 -9.867 1 95.19 192 LEU B CA 1
ATOM 3904 C C . LEU B 1 192 ? -10.742 -11.047 -9.32 1 95.19 192 LEU B C 1
ATOM 3906 O O . LEU B 1 192 ? -9.969 -11.758 -8.68 1 95.19 192 LEU B O 1
ATOM 3910 N N . LEU B 1 193 ? -10.484 -9.852 -9.656 1 96.25 193 LEU B N 1
ATOM 3911 C CA . LEU B 1 193 ? -9.383 -9.102 -9.078 1 96.25 193 LEU B CA 1
ATOM 3912 C C . LEU B 1 193 ? -9.828 -8.336 -7.832 1 96.25 193 LEU B C 1
ATOM 3914 O O . LEU B 1 193 ? -10.609 -7.383 -7.934 1 96.25 193 LEU B O 1
ATOM 3918 N N . LEU B 1 194 ? -9.312 -8.734 -6.711 1 93.88 194 LEU B N 1
ATOM 3919 C CA . LEU B 1 194 ? -9.875 -8.266 -5.449 1 93.88 194 LEU B CA 1
ATOM 3920 C C . LEU B 1 194 ? -8.82 -7.52 -4.633 1 93.88 194 LEU B C 1
ATOM 3922 O O . LEU B 1 194 ? -7.621 -7.785 -4.766 1 93.88 194 LEU B O 1
ATOM 3926 N N . THR B 1 195 ? -9.328 -6.629 -3.855 1 91.31 195 THR B N 1
ATOM 3927 C CA . THR B 1 195 ? -8.5 -6.008 -2.826 1 91.31 195 THR B CA 1
ATOM 3928 C C . THR B 1 195 ? -8.312 -6.953 -1.643 1 91.31 195 THR B C 1
ATOM 3930 O O . THR B 1 195 ? -8.742 -8.109 -1.688 1 91.31 195 THR B O 1
ATOM 3933 N N . GLU B 1 196 ? -7.602 -6.48 -0.676 1 83.12 196 GLU B N 1
ATOM 3934 C CA . GLU B 1 196 ? -7.309 -7.301 0.496 1 83.12 196 GLU B CA 1
ATOM 3935 C C . GLU B 1 196 ? -8.57 -7.57 1.311 1 83.12 196 GLU B C 1
ATOM 3937 O O . GLU B 1 196 ? -9.555 -6.84 1.192 1 83.12 196 GLU B O 1
ATOM 3942 N N . LEU B 1 197 ? -8.445 -8.578 2.162 1 81.69 197 LEU B N 1
ATOM 3943 C CA . LEU B 1 197 ? -9.539 -8.883 3.078 1 81.69 197 LEU B CA 1
ATOM 3944 C C . LEU B 1 197 ? -9.766 -7.738 4.055 1 81.69 197 LEU B C 1
ATOM 3946 O O . LEU B 1 197 ? -8.812 -7.156 4.566 1 81.69 197 LEU B O 1
ATOM 3950 N N . GLY B 1 198 ? -11.023 -7.391 4.254 1 81.19 198 GLY B N 1
ATOM 3951 C CA . GLY B 1 198 ? -11.344 -6.297 5.16 1 81.19 198 GLY B CA 1
ATOM 3952 C C . GLY B 1 198 ? -11.688 -5.008 4.441 1 81.19 198 GLY B C 1
ATOM 3953 O O . GLY B 1 198 ? -12.219 -4.074 5.043 1 81.19 198 GLY B O 1
ATOM 3954 N N . CYS B 1 199 ? -11.367 -5.035 3.238 1 87.94 199 CYS B N 1
ATOM 3955 C CA . CYS B 1 199 ? -11.773 -3.893 2.434 1 87.94 199 CYS B CA 1
ATOM 3956 C C . CYS B 1 199 ? -13.297 -3.838 2.299 1 87.94 199 CYS B C 1
ATOM 3958 O O . CYS B 1 199 ? -13.93 -4.848 1.986 1 87.94 199 CYS B O 1
ATOM 3960 N N . SER B 1 200 ? -13.844 -2.658 2.465 1 89.12 200 SER B N 1
ATOM 3961 C CA . SER B 1 200 ? -15.289 -2.498 2.562 1 89.12 200 SER B CA 1
ATOM 3962 C C . SER B 1 200 ? -15.977 -2.865 1.252 1 89.12 200 SER B C 1
ATOM 3964 O O . SER B 1 200 ? -16.938 -3.633 1.244 1 89.12 200 SER B O 1
ATOM 3966 N N . TYR B 1 201 ? -15.484 -2.328 0.16 1 92.25 201 TYR B N 1
ATOM 3967 C CA . TYR B 1 201 ? -16.219 -2.527 -1.086 1 92.25 201 TYR B CA 1
ATOM 3968 C C . TYR B 1 201 ? -15.93 -3.906 -1.671 1 92.25 201 TYR B C 1
ATOM 3970 O O . TYR B 1 201 ? -16.688 -4.406 -2.496 1 92.25 201 TYR B O 1
ATOM 3978 N N . ARG B 1 202 ? -14.805 -4.512 -1.261 1 92.5 202 ARG B N 1
ATOM 3979 C CA . ARG B 1 202 ? -14.656 -5.926 -1.575 1 92.5 202 ARG B CA 1
ATOM 3980 C C . ARG B 1 202 ? -15.75 -6.754 -0.903 1 92.5 202 ARG B C 1
ATOM 3982 O O . ARG B 1 202 ? -16.359 -7.625 -1.534 1 92.5 202 ARG B O 1
ATOM 3989 N N . THR B 1 203 ? -15.922 -6.492 0.376 1 92.12 203 THR B N 1
ATOM 3990 C CA . THR B 1 203 ? -16.922 -7.215 1.156 1 92.12 203 THR B CA 1
ATOM 3991 C C . THR B 1 203 ? -18.312 -7.055 0.539 1 92.12 203 THR B C 1
ATOM 3993 O O . THR B 1 203 ? -19.047 -8.031 0.403 1 92.12 203 THR B O 1
ATOM 3996 N N . LEU B 1 204 ? -18.656 -5.895 0.185 1 93 204 LEU B N 1
ATOM 3997 C CA . LEU B 1 204 ? -19.953 -5.617 -0.431 1 93 204 LEU B CA 1
ATOM 3998 C C . LEU B 1 204 ? -20.109 -6.391 -1.733 1 93 204 LEU B C 1
ATOM 4000 O O . LEU B 1 204 ? -21.188 -6.945 -2.004 1 93 204 LEU B O 1
ATOM 4004 N N . PHE B 1 205 ? -19.062 -6.434 -2.496 1 95.75 205 PHE B N 1
ATOM 4005 C CA . PHE B 1 205 ? -19.078 -7.137 -3.775 1 95.75 205 PHE B CA 1
ATOM 4006 C C . PHE B 1 205 ? -19.234 -8.641 -3.566 1 95.75 205 PHE B C 1
ATOM 4008 O O . PHE B 1 205 ? -20.031 -9.281 -4.242 1 95.75 205 PHE B O 1
ATOM 4015 N N . GLU B 1 206 ? -18.5 -9.156 -2.633 1 93.94 206 GLU B N 1
ATOM 4016 C CA . GLU B 1 206 ? -18.562 -10.586 -2.348 1 93.94 206 GLU B CA 1
ATOM 4017 C C . GLU B 1 206 ? -19.906 -10.977 -1.759 1 93.94 206 GLU B C 1
ATOM 4019 O O . GLU B 1 206 ? -20.391 -12.094 -1.979 1 93.94 206 GLU B O 1
ATOM 4024 N N . GLU B 1 207 ? -20.5 -10.094 -1.014 1 93.19 207 GLU B N 1
ATOM 4025 C CA . GLU B 1 207 ? -21.812 -10.344 -0.442 1 93.19 207 GLU B CA 1
ATOM 4026 C C . GLU B 1 207 ? -22.859 -10.539 -1.535 1 93.19 207 GLU B C 1
ATOM 4028 O O . GLU B 1 207 ? -23.797 -11.336 -1.374 1 93.19 207 GLU B O 1
ATOM 4033 N N . LEU B 1 208 ? -22.75 -9.875 -2.635 1 93.38 208 LEU B N 1
ATOM 4034 C CA . LEU B 1 208 ? -23.672 -10.055 -3.754 1 93.38 208 LEU B CA 1
ATOM 4035 C C . LEU B 1 208 ? -23.609 -11.484 -4.277 1 93.38 208 LEU B C 1
ATOM 4037 O O . LEU B 1 208 ? -24.641 -12.062 -4.621 1 93.38 208 LEU B O 1
ATOM 4041 N N . PHE B 1 209 ? -22.391 -12.039 -4.336 1 93.94 209 PHE B N 1
ATOM 4042 C CA . PHE B 1 209 ? -22.234 -13.414 -4.773 1 93.94 209 PHE B CA 1
ATOM 4043 C C . PHE B 1 209 ? -22.875 -14.375 -3.783 1 93.94 209 PHE B C 1
ATOM 4045 O O . PHE B 1 209 ? -23.578 -15.312 -4.184 1 93.94 209 PHE B O 1
ATOM 4052 N N . ARG B 1 210 ? -22.609 -14.109 -2.555 1 91.75 210 ARG B N 1
ATOM 4053 C CA . ARG B 1 210 ? -23.141 -14.977 -1.507 1 91.75 210 ARG B CA 1
ATOM 4054 C C . ARG B 1 210 ? -24.672 -14.992 -1.538 1 91.75 210 ARG B C 1
ATOM 4056 O O . ARG B 1 210 ? -25.281 -16.047 -1.383 1 91.75 210 ARG B O 1
ATOM 4063 N N . TRP B 1 211 ? -25.281 -13.883 -1.717 1 91.5 211 TRP B N 1
ATOM 4064 C CA . TRP B 1 211 ? -26.719 -13.75 -1.748 1 91.5 211 TRP B CA 1
ATOM 4065 C C . TRP B 1 211 ? -27.328 -14.57 -2.883 1 91.5 211 TRP B C 1
ATOM 4067 O O . TRP B 1 211 ? -28.453 -15.062 -2.773 1 91.5 211 TRP B O 1
ATOM 4077 N N . GLU B 1 212 ? -26.547 -14.789 -3.947 1 92.19 212 GLU B N 1
ATOM 4078 C CA . GLU B 1 212 ? -27.031 -15.516 -5.117 1 92.19 212 GLU B CA 1
ATOM 4079 C C . GLU B 1 212 ? -26.484 -16.938 -5.148 1 92.19 212 GLU B C 1
ATOM 4081 O O . GLU B 1 212 ? -26.641 -17.641 -6.145 1 92.19 212 GLU B O 1
ATOM 4086 N N . ASP B 1 213 ? -25.719 -17.297 -4.129 1 93 213 ASP B N 1
ATOM 4087 C CA . ASP B 1 213 ? -25.109 -18.625 -3.996 1 93 213 ASP B CA 1
ATOM 4088 C C . ASP B 1 213 ? -24.156 -18.922 -5.148 1 93 213 ASP B C 1
ATOM 4090 O O . ASP B 1 213 ? -24.234 -19.984 -5.77 1 93 213 ASP B O 1
ATOM 4094 N N . VAL B 1 214 ? -23.562 -17.922 -5.555 1 91.62 214 VAL B N 1
ATOM 4095 C CA . VAL B 1 214 ? -22.531 -18.031 -6.582 1 91.62 214 VAL B CA 1
ATOM 4096 C C . VAL B 1 214 ? -21.141 -17.953 -5.934 1 91.62 214 VAL B C 1
ATOM 4098 O O . VAL B 1 214 ? -20.906 -17.125 -5.062 1 91.62 214 VAL B O 1
ATOM 4101 N N . TYR B 1 215 ? -20.234 -18.844 -6.344 1 88.31 215 TYR B N 1
ATOM 4102 C CA . TYR B 1 215 ? -18.906 -18.922 -5.746 1 88.31 215 TYR B CA 1
ATOM 4103 C C . TYR B 1 215 ? -17.828 -18.938 -6.82 1 88.31 215 TYR B C 1
ATOM 4105 O O . TYR B 1 215 ? -17.391 -20 -7.266 1 88.31 215 TYR B O 1
ATOM 4113 N N . PRO B 1 216 ? -17.391 -17.734 -7.156 1 88.12 216 PRO B N 1
ATOM 4114 C CA . PRO B 1 216 ? -16.328 -17.703 -8.156 1 88.12 216 PRO B CA 1
ATOM 4115 C C . PRO B 1 216 ? -15.07 -18.453 -7.707 1 88.12 216 PRO B C 1
ATOM 4117 O O . PRO B 1 216 ? -14.625 -18.281 -6.566 1 88.12 216 PRO B O 1
ATOM 4120 N N . ALA B 1 217 ? -14.445 -19.156 -8.57 1 80.06 217 ALA B N 1
ATOM 4121 C CA . ALA B 1 217 ? -13.312 -20 -8.227 1 80.06 217 ALA B CA 1
ATOM 4122 C C . ALA B 1 217 ? -11.992 -19.266 -8.438 1 80.06 217 ALA B C 1
ATOM 4124 O O . ALA B 1 217 ? -11.008 -19.531 -7.742 1 80.06 217 ALA B O 1
ATOM 4125 N N . ASN B 1 218 ? -12 -18.391 -9.398 1 85.38 218 ASN B N 1
ATOM 4126 C CA . ASN B 1 218 ? -10.758 -17.719 -9.766 1 85.38 218 ASN B CA 1
ATOM 4127 C C . ASN B 1 218 ? -10.664 -16.328 -9.141 1 85.38 218 ASN B C 1
ATOM 4129 O O . ASN B 1 218 ? -11.453 -15.438 -9.477 1 85.38 218 ASN B O 1
ATOM 4133 N N . LYS B 1 219 ? -9.742 -16.203 -8.227 1 88.31 219 LYS B N 1
ATOM 4134 C CA . LYS B 1 219 ? -9.539 -14.922 -7.551 1 88.31 219 LYS B CA 1
ATOM 4135 C C . LYS B 1 219 ? -8.055 -14.578 -7.461 1 88.31 219 LYS B C 1
ATOM 4137 O O . LYS B 1 219 ? -7.223 -15.461 -7.242 1 88.31 219 LYS B O 1
ATOM 4142 N N . ILE B 1 220 ? -7.77 -13.359 -7.734 1 89 220 ILE B N 1
ATOM 4143 C CA . ILE B 1 220 ? -6.445 -12.812 -7.469 1 89 220 ILE B CA 1
ATOM 4144 C C . ILE B 1 220 ? -6.555 -11.625 -6.508 1 89 220 ILE B C 1
ATOM 4146 O O . ILE B 1 220 ? -7.406 -10.75 -6.688 1 89 220 ILE B O 1
ATOM 4150 N N . GLU B 1 221 ? -5.773 -11.586 -5.492 1 88.44 221 GLU B N 1
ATOM 4151 C CA . GLU B 1 221 ? -5.82 -10.547 -4.469 1 88.44 221 GLU B CA 1
ATOM 4152 C C . GLU B 1 221 ? -4.625 -9.602 -4.586 1 88.44 221 GLU B C 1
ATOM 4154 O O . GLU B 1 221 ? -3.494 -10.047 -4.793 1 88.44 221 GLU B O 1
ATOM 4159 N N . PHE B 1 222 ? -5 -8.312 -4.496 1 88.19 222 PHE B N 1
ATOM 4160 C CA . PHE B 1 222 ? -3.992 -7.262 -4.539 1 88.19 222 PHE B CA 1
ATOM 4161 C C . PHE B 1 222 ? -4.152 -6.309 -3.363 1 88.19 222 PHE B C 1
ATOM 4163 O O . PHE B 1 222 ? -5.238 -6.203 -2.785 1 88.19 222 PHE B O 1
ATOM 4170 N N . VAL B 1 223 ? -3.064 -5.629 -2.99 1 79.62 223 VAL B N 1
ATOM 4171 C CA . VAL B 1 223 ? -3.15 -4.582 -1.979 1 79.62 223 VAL B CA 1
ATOM 4172 C C . VAL B 1 223 ? -2.961 -3.213 -2.631 1 79.62 223 VAL B C 1
ATOM 4174 O O . VAL B 1 223 ? -2.334 -2.324 -2.051 1 79.62 223 VAL B O 1
ATOM 4177 N N . SER B 1 224 ? -3.291 -3.064 -3.9 1 88.75 224 SER B N 1
ATOM 4178 C CA . SER B 1 224 ? -3.186 -1.819 -4.656 1 88.75 224 SER B CA 1
ATOM 4179 C C . SER B 1 224 ? -4.297 -1.709 -5.695 1 88.75 224 SER B C 1
ATOM 4181 O O . SER B 1 224 ? -4.402 -2.553 -6.59 1 88.75 224 SER B O 1
ATOM 4183 N N . VAL B 1 225 ? -5.023 -0.628 -5.555 1 92.75 225 VAL B N 1
ATOM 4184 C CA . VAL B 1 225 ? -6.102 -0.427 -6.523 1 92.75 225 VAL B CA 1
ATOM 4185 C C . VAL B 1 225 ? -5.508 -0.135 -7.898 1 92.75 225 VAL B C 1
ATOM 4187 O O . VAL B 1 225 ? -6.086 -0.517 -8.922 1 92.75 225 VAL B O 1
ATOM 4190 N N . GLU B 1 226 ? -4.383 0.476 -7.887 1 93.25 226 GLU B N 1
ATOM 4191 C CA . GLU B 1 226 ? -3.738 0.753 -9.172 1 93.25 226 GLU B CA 1
ATOM 4192 C C . GLU B 1 226 ? -3.283 -0.534 -9.844 1 93.25 226 GLU B C 1
ATOM 4194 O O . GLU B 1 226 ? -3.355 -0.655 -11.07 1 93.25 226 GLU B O 1
ATOM 4199 N N . ALA B 1 227 ? -2.73 -1.403 -9.047 1 92.81 227 ALA B N 1
ATOM 4200 C CA . ALA B 1 227 ? -2.357 -2.701 -9.602 1 92.81 227 ALA B CA 1
ATOM 4201 C C . ALA B 1 227 ? -3.572 -3.414 -10.188 1 92.81 227 ALA B C 1
ATOM 4203 O O . ALA B 1 227 ? -3.496 -3.982 -11.281 1 92.81 227 ALA B O 1
ATOM 4204 N N . ILE B 1 228 ? -4.633 -3.383 -9.461 1 96.12 228 ILE B N 1
ATOM 4205 C CA . ILE B 1 228 ? -5.867 -4 -9.938 1 96.12 228 ILE B CA 1
ATOM 4206 C C . ILE B 1 228 ? -6.285 -3.365 -11.258 1 96.12 228 ILE B C 1
ATOM 4208 O O . ILE B 1 228 ? -6.594 -4.07 -12.219 1 96.12 228 ILE B O 1
ATOM 4212 N N . LYS B 1 229 ? -6.242 -2.107 -11.297 1 96.44 229 LYS B N 1
ATOM 4213 C CA . LYS B 1 229 ? -6.621 -1.366 -12.5 1 96.44 229 LYS B CA 1
ATOM 4214 C C . LYS B 1 229 ? -5.777 -1.791 -13.695 1 96.44 229 LYS B C 1
ATOM 4216 O O . LYS B 1 229 ? -6.309 -2.037 -14.781 1 96.44 229 LYS B O 1
ATOM 4221 N N . GLN B 1 230 ? -4.496 -1.886 -13.508 1 94.31 230 GLN B N 1
ATOM 4222 C CA . GLN B 1 230 ? -3.6 -2.287 -14.586 1 94.31 230 GLN B CA 1
ATOM 4223 C C . GLN B 1 230 ? -3.887 -3.717 -15.039 1 94.31 230 GLN B C 1
ATOM 4225 O O . GLN B 1 230 ? -3.768 -4.039 -16.219 1 94.31 230 GLN B O 1
ATOM 4230 N N . CYS B 1 231 ? -4.191 -4.539 -14.125 1 95.06 231 CYS B N 1
ATOM 4231 C CA . CYS B 1 231 ? -4.527 -5.914 -14.469 1 95.06 231 CYS B CA 1
ATOM 4232 C C . CYS B 1 231 ? -5.828 -5.977 -15.266 1 95.06 231 CYS B C 1
ATOM 4234 O O . CYS B 1 231 ? -5.969 -6.797 -16.172 1 95.06 231 CYS B O 1
ATOM 4236 N N . VAL B 1 232 ? -6.809 -5.121 -14.914 1 97.69 232 VAL B N 1
ATOM 4237 C CA . VAL B 1 232 ? -8.039 -5.023 -15.688 1 97.69 232 VAL B CA 1
ATOM 4238 C C . VAL B 1 232 ? -7.723 -4.594 -17.125 1 97.69 232 VAL B C 1
ATOM 4240 O O . VAL B 1 232 ? -8.203 -5.199 -18.078 1 97.69 232 VAL B O 1
ATOM 4243 N N . ILE B 1 233 ? -6.922 -3.6 -17.234 1 95.75 233 ILE B N 1
ATOM 4244 C CA . ILE B 1 233 ? -6.531 -3.076 -18.531 1 95.75 233 ILE B CA 1
ATOM 4245 C C . ILE B 1 233 ? -5.859 -4.18 -19.359 1 95.75 233 ILE B C 1
ATOM 4247 O O . ILE B 1 233 ? -6.082 -4.289 -20.562 1 95.75 233 ILE B O 1
ATOM 4251 N N . ALA B 1 234 ? -5.148 -5.02 -18.656 1 92.5 234 ALA B N 1
ATOM 4252 C CA . ALA B 1 234 ? -4.422 -6.105 -19.297 1 92.5 234 ALA B CA 1
ATOM 4253 C C . ALA B 1 234 ? -5.336 -7.297 -19.562 1 92.5 234 ALA B C 1
ATOM 4255 O O . ALA B 1 234 ? -4.879 -8.352 -20.016 1 92.5 234 ALA B O 1
ATOM 4256 N N . ASP B 1 235 ? -6.555 -7.223 -19.219 1 93.88 235 ASP B N 1
ATOM 4257 C CA . ASP B 1 235 ? -7.578 -8.234 -19.484 1 93.88 235 ASP B CA 1
ATOM 4258 C C . ASP B 1 235 ? -7.312 -9.5 -18.672 1 93.88 235 ASP B C 1
ATOM 4260 O O . ASP B 1 235 ? -7.488 -10.609 -19.188 1 93.88 235 ASP B O 1
ATOM 4264 N N . LEU B 1 236 ? -6.895 -9.281 -17.469 1 93.31 236 LEU B N 1
ATOM 4265 C CA . LEU B 1 236 ? -6.625 -10.43 -16.609 1 93.31 236 LEU B CA 1
ATOM 4266 C C . LEU B 1 236 ? -7.879 -10.844 -15.844 1 93.31 236 LEU B C 1
ATOM 4268 O O . LEU B 1 236 ? -7.949 -11.953 -15.312 1 93.31 236 LEU B O 1
ATOM 4272 N N . GLY B 1 237 ? -8.758 -9.93 -15.703 1 95.38 237 GLY B N 1
ATOM 4273 C CA . GLY B 1 237 ? -9.977 -10.188 -14.961 1 95.38 237 GLY B CA 1
ATOM 4274 C C . GLY B 1 237 ? -10.852 -8.961 -14.797 1 95.38 237 GLY B C 1
ATOM 4275 O O . GLY B 1 237 ? -10.625 -7.941 -15.453 1 95.38 237 GLY B O 1
ATOM 4276 N N . ILE B 1 238 ? -11.922 -9.133 -13.969 1 97.56 238 ILE B N 1
ATOM 4277 C CA . ILE B 1 238 ? -12.828 -8.031 -13.672 1 97.56 238 ILE B CA 1
ATOM 4278 C C . ILE B 1 238 ? -12.656 -7.594 -12.227 1 97.56 238 ILE B C 1
ATOM 4280 O O . ILE B 1 238 ? -12.148 -8.352 -11.398 1 97.56 238 ILE B O 1
ATOM 4284 N N . ALA B 1 239 ? -13.039 -6.383 -11.93 1 98.12 239 ALA B N 1
ATOM 4285 C CA . ALA B 1 239 ? -12.859 -5.84 -10.586 1 98.12 239 ALA B CA 1
ATOM 4286 C C . ALA B 1 239 ? -14 -4.895 -10.227 1 98.12 239 ALA B C 1
ATOM 4288 O O . ALA B 1 239 ? -14.719 -4.414 -11.102 1 98.12 239 ALA B O 1
ATOM 4289 N N . VAL B 1 240 ? -14.266 -4.723 -8.945 1 97.5 240 VAL B N 1
ATOM 4290 C CA . VAL B 1 240 ? -15.094 -3.641 -8.43 1 97.5 240 VAL B CA 1
ATOM 4291 C C . VAL B 1 240 ? -14.211 -2.559 -7.816 1 97.5 240 VAL B C 1
ATOM 4293 O O . VAL B 1 240 ? -13.383 -2.846 -6.941 1 97.5 240 VAL B O 1
ATOM 4296 N N . LEU B 1 241 ? -14.328 -1.375 -8.297 1 97.19 241 LEU B N 1
ATOM 4297 C CA . LEU B 1 241 ? -13.5 -0.265 -7.84 1 97.19 241 LEU B CA 1
ATOM 4298 C C . LEU B 1 241 ? -14.328 1.007 -7.688 1 97.19 241 LEU B C 1
ATOM 4300 O O . LEU B 1 241 ? -15.352 1.173 -8.359 1 97.19 241 LEU B O 1
ATOM 4304 N N . PRO B 1 242 ? -13.891 1.912 -6.793 1 95.94 242 PRO B N 1
ATOM 4305 C CA . PRO B 1 242 ? -14.539 3.227 -6.773 1 95.94 242 PRO B CA 1
ATOM 4306 C C . PRO B 1 242 ? -14.445 3.951 -8.117 1 95.94 242 PRO B C 1
ATOM 4308 O O . PRO B 1 242 ? -13.414 3.879 -8.789 1 95.94 242 PRO B O 1
ATOM 4311 N N . ALA B 1 243 ? -15.492 4.691 -8.469 1 95.69 243 ALA B N 1
ATOM 4312 C CA . ALA B 1 243 ? -15.555 5.402 -9.742 1 95.69 243 ALA B CA 1
ATOM 4313 C C . ALA B 1 243 ? -14.367 6.344 -9.906 1 95.69 243 ALA B C 1
ATOM 4315 O O . ALA B 1 243 ? -13.828 6.48 -11.008 1 95.69 243 ALA B O 1
ATOM 4316 N N . ILE B 1 244 ? -13.922 6.945 -8.859 1 93.69 244 ILE B N 1
ATOM 4317 C CA . ILE B 1 244 ? -12.859 7.941 -8.906 1 93.69 244 ILE B CA 1
ATOM 4318 C C . ILE B 1 244 ? -11.555 7.289 -9.367 1 93.69 244 ILE B C 1
ATOM 4320 O O . ILE B 1 244 ? -10.688 7.957 -9.938 1 93.69 244 ILE B O 1
ATOM 4324 N N . VAL B 1 245 ? -11.398 6.012 -9.141 1 95.75 245 VAL B N 1
ATOM 4325 C CA . VAL B 1 245 ? -10.18 5.277 -9.484 1 95.75 245 VAL B CA 1
ATOM 4326 C C . VAL B 1 245 ? -10.148 5.012 -10.992 1 95.75 245 VAL B C 1
ATOM 4328 O O . VAL B 1 245 ? -9.07 4.977 -11.594 1 95.75 245 VAL B O 1
ATOM 4331 N N . VAL B 1 246 ? -11.297 4.891 -11.648 1 97.5 246 VAL B N 1
ATOM 4332 C CA . VAL B 1 246 ? -11.297 4.336 -13 1 97.5 246 VAL B CA 1
ATOM 4333 C C . VAL B 1 246 ? -11.898 5.34 -13.977 1 97.5 246 VAL B C 1
ATOM 4335 O O . VAL B 1 246 ? -11.961 5.086 -15.18 1 97.5 246 VAL B O 1
ATOM 4338 N N . GLU B 1 247 ? -12.367 6.496 -13.523 1 96.25 247 GLU B N 1
ATOM 4339 C CA . GLU B 1 247 ? -13.086 7.445 -14.367 1 96.25 247 GLU B CA 1
ATOM 4340 C C . GLU B 1 247 ? -12.25 7.867 -15.57 1 96.25 247 GLU B C 1
ATOM 4342 O O . GLU B 1 247 ? -12.75 7.93 -16.688 1 96.25 247 GLU B O 1
ATOM 4347 N N . LYS B 1 248 ? -11.039 8.203 -15.328 1 93.44 248 LYS B N 1
ATOM 4348 C CA . LYS B 1 248 ? -10.156 8.625 -16.406 1 93.44 248 LYS B CA 1
ATOM 4349 C C . LYS B 1 248 ? -9.992 7.512 -17.438 1 93.44 248 LYS B C 1
ATOM 4351 O O . LYS B 1 248 ? -10.055 7.762 -18.656 1 93.44 248 LYS B O 1
ATOM 4356 N N . ASP B 1 249 ? -9.758 6.316 -17 1 96.62 249 ASP B N 1
ATOM 4357 C CA . ASP B 1 249 ? -9.547 5.168 -17.875 1 96.62 249 ASP B CA 1
ATOM 4358 C C . ASP B 1 249 ? -10.805 4.84 -18.672 1 96.62 249 ASP B C 1
ATOM 4360 O O . ASP B 1 249 ? -10.727 4.406 -19.828 1 96.62 249 ASP B O 1
ATOM 4364 N N . ILE B 1 250 ? -11.945 5.055 -18.062 1 97.75 250 ILE B N 1
ATOM 4365 C CA . ILE B 1 250 ? -13.211 4.844 -18.766 1 97.75 250 ILE B CA 1
ATOM 4366 C C . ILE B 1 250 ? -13.375 5.891 -19.859 1 97.75 250 ILE B C 1
ATOM 4368 O O . ILE B 1 250 ? -13.742 5.562 -21 1 97.75 250 ILE B O 1
ATOM 4372 N N . ARG B 1 251 ? -13.039 7.105 -19.594 1 96.5 251 ARG B N 1
ATOM 4373 C CA . ARG B 1 251 ? -13.109 8.188 -20.578 1 96.5 251 ARG B CA 1
ATOM 4374 C C . ARG B 1 251 ? -12.156 7.934 -21.734 1 96.5 251 ARG B C 1
ATOM 4376 O O . ARG B 1 251 ? -12.492 8.211 -22.891 1 96.5 251 ARG B O 1
ATOM 4383 N N . GLU B 1 252 ? -11.023 7.344 -21.391 1 94.88 252 GLU B N 1
ATOM 4384 C CA . GLU B 1 252 ? -10 7.105 -22.406 1 94.88 252 GLU B CA 1
ATOM 4385 C C . GLU B 1 252 ? -10.258 5.801 -23.156 1 94.88 252 GLU B C 1
ATOM 4387 O O . GLU B 1 252 ? -9.602 5.516 -24.156 1 94.88 252 GLU B O 1
ATOM 4392 N N . GLY B 1 253 ? -11.102 5.012 -22.641 1 96.88 253 GLY B N 1
ATOM 4393 C CA . GLY B 1 253 ? -11.523 3.807 -23.344 1 96.88 253 GLY B CA 1
ATOM 4394 C C . GLY B 1 253 ? -10.641 2.607 -23.031 1 96.88 253 GLY B C 1
ATOM 4395 O O . GLY B 1 253 ? -10.75 1.57 -23.688 1 96.88 253 GLY B O 1
ATOM 4396 N N . THR B 1 254 ? -9.773 2.703 -22.062 1 96.75 254 THR B N 1
ATOM 4397 C CA . THR B 1 254 ? -8.898 1.59 -21.719 1 96.75 254 THR B CA 1
ATOM 4398 C C . THR B 1 254 ? -9.578 0.651 -20.719 1 96.75 254 THR B C 1
ATOM 4400 O O . THR B 1 254 ? -9.125 -0.479 -20.516 1 96.75 254 THR B O 1
ATOM 4403 N N . ILE B 1 255 ? -10.625 1.113 -20.078 1 98.25 255 ILE B N 1
ATOM 4404 C CA . ILE B 1 255 ? -11.484 0.342 -19.188 1 98.25 255 ILE B CA 1
ATOM 4405 C C . ILE B 1 255 ? -12.953 0.59 -19.547 1 98.25 255 ILE B C 1
ATOM 4407 O O . ILE B 1 255 ? -13.312 1.678 -20 1 98.25 255 ILE B O 1
ATOM 4411 N N . LYS B 1 256 ? -13.75 -0.393 -19.391 1 98.56 256 LYS B N 1
ATOM 4412 C CA . LYS B 1 256 ? -15.188 -0.243 -19.562 1 98.56 256 LYS B CA 1
ATOM 4413 C C . LYS B 1 256 ? -15.945 -0.742 -18.344 1 98.56 256 LYS B C 1
ATOM 4415 O O . LYS B 1 256 ? -15.492 -1.667 -17.656 1 98.56 256 LYS B O 1
ATOM 4420 N N . GLU B 1 257 ? -17.047 -0.105 -18.094 1 97.88 257 GLU B N 1
ATOM 4421 C CA . GLU B 1 257 ? -17.891 -0.485 -16.969 1 97.88 257 GLU B CA 1
ATOM 4422 C C . GLU B 1 257 ? -18.859 -1.611 -17.359 1 97.88 257 GLU B C 1
ATOM 4424 O O . GLU B 1 257 ? -19.438 -1.597 -18.453 1 97.88 257 GLU B O 1
ATOM 4429 N N . LEU B 1 258 ? -18.953 -2.648 -16.531 1 97.62 258 LEU B N 1
ATOM 4430 C CA . LEU B 1 258 ? -20 -3.66 -16.609 1 97.62 258 LEU B CA 1
ATOM 4431 C C . LEU B 1 258 ? -21.188 -3.275 -15.734 1 97.62 258 LEU B C 1
ATOM 4433 O O . LEU B 1 258 ? -21.062 -3.174 -14.516 1 97.62 258 LEU B O 1
ATOM 4437 N N . HIS B 1 259 ? -22.312 -3.125 -16.312 1 96.25 259 HIS B N 1
ATOM 4438 C CA . HIS B 1 259 ? -23.5 -2.738 -15.547 1 96.25 259 HIS B CA 1
ATOM 4439 C C . HIS B 1 259 ? -24.172 -3.951 -14.906 1 96.25 259 HIS B C 1
ATOM 4441 O O . HIS B 1 259 ? -24.75 -4.789 -15.609 1 96.25 259 HIS B O 1
ATOM 4447 N N . LEU B 1 260 ? -24.031 -3.953 -13.602 1 94.75 260 LEU B N 1
ATOM 4448 C CA . LEU B 1 260 ? -24.641 -5.055 -12.859 1 94.75 260 LEU B CA 1
ATOM 4449 C C . LEU B 1 260 ? -26.141 -4.859 -12.711 1 94.75 260 LEU B C 1
ATOM 4451 O O . LEU B 1 260 ? -26.609 -3.734 -12.5 1 94.75 260 LEU B O 1
ATOM 4455 N N . GLU B 1 261 ? -26.828 -5.953 -12.734 1 92.81 261 GLU B N 1
ATOM 4456 C CA . GLU B 1 261 ? -28.25 -5.922 -12.453 1 92.81 261 GLU B CA 1
ATOM 4457 C C . GLU B 1 261 ? -28.531 -5.547 -11 1 92.81 261 GLU B C 1
ATOM 4459 O O . GLU B 1 261 ? -29.5 -4.848 -10.703 1 92.81 261 GLU B O 1
ATOM 4464 N N . ASN B 1 262 ? -27.609 -6.035 -10.141 1 90.62 262 ASN B N 1
ATOM 4465 C CA . ASN B 1 262 ? -27.703 -5.734 -8.711 1 90.62 262 ASN B CA 1
ATOM 4466 C C . ASN B 1 262 ? -27.109 -4.363 -8.391 1 90.62 262 ASN B C 1
ATOM 4468 O O . ASN B 1 262 ? -26.234 -3.881 -9.109 1 90.62 262 ASN B O 1
ATOM 4472 N N . THR B 1 263 ? -27.641 -3.83 -7.395 1 86.75 263 THR B N 1
ATOM 4473 C CA . THR B 1 263 ? -27.062 -2.586 -6.898 1 86.75 263 THR B CA 1
ATOM 4474 C C . THR B 1 263 ? -26.109 -2.855 -5.746 1 86.75 263 THR B C 1
ATOM 4476 O O . THR B 1 263 ? -26.391 -3.682 -4.875 1 86.75 263 THR B O 1
ATOM 4479 N N . ILE B 1 264 ? -25.016 -2.215 -5.855 1 90.44 264 ILE B N 1
ATOM 4480 C CA . ILE B 1 264 ? -24.078 -2.279 -4.746 1 90.44 264 ILE B CA 1
ATOM 4481 C C . ILE B 1 264 ? -24.328 -1.127 -3.781 1 90.44 264 ILE B C 1
ATOM 4483 O O . ILE B 1 264 ? -24.531 0.015 -4.203 1 90.44 264 ILE B O 1
ATOM 4487 N N . SER B 1 265 ? -24.328 -1.444 -2.482 1 89.19 265 SER B N 1
ATOM 4488 C CA . SER B 1 265 ? -24.547 -0.416 -1.473 1 89.19 265 SER B CA 1
ATOM 4489 C C . SER B 1 265 ? -23.531 0.71 -1.592 1 89.19 265 SER B C 1
ATOM 4491 O O . SER B 1 265 ? -22.359 0.465 -1.89 1 89.19 265 SER B O 1
ATOM 4493 N N . PRO B 1 266 ? -24.031 1.848 -1.302 1 89.88 266 PRO B N 1
ATOM 4494 C CA . PRO B 1 266 ? -23.109 2.98 -1.422 1 89.88 266 PRO B CA 1
ATOM 4495 C C . PRO B 1 266 ? -22.062 3.006 -0.316 1 89.88 266 PRO B C 1
ATOM 4497 O O . PRO B 1 266 ? -22.297 2.482 0.776 1 89.88 266 PRO B O 1
ATOM 4500 N N . ILE B 1 267 ? -20.969 3.529 -0.688 1 93.88 267 ILE B N 1
ATOM 4501 C CA . ILE B 1 267 ? -19.906 3.801 0.283 1 93.88 267 ILE B CA 1
ATOM 4502 C C . ILE B 1 267 ? -19.578 5.289 0.278 1 93.88 267 ILE B C 1
ATOM 4504 O O . ILE B 1 267 ? -20 6.027 -0.611 1 93.88 267 ILE B O 1
ATOM 4508 N N . TYR B 1 268 ? -18.844 5.711 1.305 1 94.81 268 TYR B N 1
ATOM 4509 C CA . TYR B 1 268 ? -18.562 7.133 1.481 1 94.81 268 TYR B CA 1
ATOM 4510 C C . TYR B 1 268 ? -17.094 7.375 1.777 1 94.81 268 TYR B C 1
ATOM 4512 O O . TYR B 1 268 ? -16.469 6.602 2.508 1 94.81 268 TYR B O 1
ATOM 4520 N N . THR B 1 269 ? -16.578 8.406 1.154 1 95 269 THR B N 1
ATOM 4521 C CA . THR B 1 269 ? -15.344 8.984 1.681 1 95 269 THR B CA 1
ATOM 4522 C C . THR B 1 269 ? -15.602 9.664 3.023 1 95 269 THR B C 1
ATOM 4524 O O . THR B 1 269 ? -16.484 10.516 3.137 1 95 269 THR B O 1
ATOM 4527 N N . GLN B 1 270 ? -14.82 9.227 3.984 1 95.5 270 GLN B N 1
ATOM 4528 C CA . GLN B 1 270 ? -15.008 9.727 5.34 1 95.5 270 GLN B CA 1
ATOM 4529 C C . GLN B 1 270 ? -13.672 10.086 5.98 1 95.5 270 GLN B C 1
ATOM 4531 O O . GLN B 1 270 ? -12.625 9.555 5.59 1 95.5 270 GLN B O 1
ATOM 4536 N N . ILE B 1 271 ? -13.719 10.984 6.922 1 96.38 271 ILE B N 1
ATOM 4537 C CA . ILE B 1 271 ? -12.578 11.211 7.801 1 96.38 271 ILE B CA 1
ATOM 4538 C C . ILE B 1 271 ? -12.922 10.758 9.219 1 96.38 271 ILE B C 1
ATOM 4540 O O . ILE B 1 271 ? -14.086 10.781 9.625 1 96.38 271 ILE B O 1
ATOM 4544 N N . ALA B 1 272 ? -11.914 10.242 9.875 1 95.75 272 ALA B N 1
ATOM 4545 C CA . ALA B 1 272 ? -12.102 9.727 11.227 1 95.75 272 ALA B CA 1
ATOM 4546 C C . ALA B 1 272 ? -10.922 10.102 12.125 1 95.75 272 ALA B C 1
ATOM 4548 O O . ALA B 1 272 ? -9.781 10.148 11.664 1 95.75 272 ALA B O 1
ATOM 4549 N N . TRP B 1 273 ? -11.203 10.344 13.352 1 94.75 273 TRP B N 1
ATOM 4550 C CA . TRP B 1 273 ? -10.18 10.539 14.383 1 94.75 273 TRP B CA 1
ATOM 4551 C C . TRP B 1 273 ? -10.695 10.102 15.75 1 94.75 273 TRP B C 1
ATOM 4553 O O . TRP B 1 273 ? -11.898 9.891 15.93 1 94.75 273 TRP B O 1
ATOM 4563 N N . HIS B 1 274 ? -9.773 9.836 16.625 1 90.44 274 HIS B N 1
ATOM 4564 C CA . HIS B 1 274 ? -10.156 9.414 17.969 1 90.44 274 HIS B CA 1
ATOM 4565 C C . HIS B 1 274 ? -10.969 10.492 18.672 1 90.44 274 HIS B C 1
ATOM 4567 O O . HIS B 1 274 ? -10.617 11.672 18.625 1 90.44 274 HIS B O 1
ATOM 4573 N N . LYS B 1 275 ? -12.023 10.125 19.359 1 88.5 275 LYS B N 1
ATOM 4574 C CA . LYS B 1 275 ? -12.914 11.078 20.016 1 88.5 275 LYS B CA 1
ATOM 4575 C C . LYS B 1 275 ? -12.18 11.875 21.094 1 88.5 275 LYS B C 1
ATOM 4577 O O . LYS B 1 275 ? -12.484 13.047 21.328 1 88.5 275 LYS B O 1
ATOM 4582 N N . ASP B 1 276 ? -11.148 11.219 21.656 1 78.56 276 ASP B N 1
ATOM 4583 C CA . ASP B 1 276 ? -10.414 11.852 22.734 1 78.56 276 ASP B CA 1
ATOM 4584 C C . ASP B 1 276 ? -9.117 12.484 22.234 1 78.56 276 ASP B C 1
ATOM 4586 O O . ASP B 1 276 ? -8.266 12.883 23.016 1 78.56 276 ASP B O 1
ATOM 4590 N N . LYS B 1 277 ? -9.008 12.453 20.953 1 81.44 277 LYS B N 1
ATOM 4591 C CA . LYS B 1 277 ? -7.809 13.062 20.375 1 81.44 277 LYS B CA 1
ATOM 4592 C C . LYS B 1 277 ? -7.738 14.555 20.703 1 81.44 277 LYS B C 1
ATOM 4594 O O . LYS B 1 277 ? -8.742 15.258 20.625 1 81.44 277 LYS B O 1
ATOM 4599 N N . TRP B 1 278 ? -6.551 14.922 21.188 1 76.12 278 TRP B N 1
ATOM 4600 C CA . TRP B 1 278 ? -6.324 16.359 21.328 1 76.12 278 TRP B CA 1
ATOM 4601 C C . TRP B 1 278 ? -6.312 17.031 19.953 1 76.12 278 TRP B C 1
ATOM 4603 O O . TRP B 1 278 ? -5.523 16.688 19.078 1 76.12 278 TRP B O 1
ATOM 4613 N N . MET B 1 279 ? -7.168 18.031 19.859 1 83.5 279 MET B N 1
ATOM 4614 C CA . MET B 1 279 ? -7.301 18.75 18.594 1 83.5 279 MET B CA 1
ATOM 4615 C C . MET B 1 279 ? -6.262 19.859 18.484 1 83.5 279 MET B C 1
ATOM 4617 O O . MET B 1 279 ? -6.523 21 18.875 1 83.5 279 MET B O 1
ATOM 4621 N N . THR B 1 280 ? -5.117 19.516 17.938 1 81.44 280 THR B N 1
ATOM 4622 C CA . THR B 1 280 ? -4.086 20.516 17.688 1 81.44 280 THR B CA 1
ATOM 4623 C C . THR B 1 280 ? -4.52 21.484 16.594 1 81.44 280 THR B C 1
ATOM 4625 O O . THR B 1 280 ? -5.453 21.188 15.844 1 81.44 280 THR B O 1
ATOM 4628 N N . VAL B 1 281 ? -3.873 22.578 16.469 1 81.88 281 VAL B N 1
ATOM 4629 C CA . VAL B 1 281 ? -4.211 23.562 15.461 1 81.88 281 VAL B CA 1
ATOM 4630 C C . VAL B 1 281 ? -4.027 22.969 14.062 1 81.88 281 VAL B C 1
ATOM 4632 O O . VAL B 1 281 ? -4.922 23.062 13.219 1 81.88 281 VAL B O 1
ATOM 4635 N N . PRO B 1 282 ? -2.92 22.266 13.773 1 88.5 282 PRO B N 1
ATOM 4636 C CA . PRO B 1 282 ? -2.771 21.656 12.453 1 88.5 282 PRO B CA 1
ATOM 4637 C C . PRO B 1 282 ? -3.906 20.688 12.125 1 88.5 282 PRO B C 1
ATOM 4639 O O . PRO B 1 282 ? -4.414 20.688 11 1 88.5 282 PRO B O 1
ATOM 4642 N N . LEU B 1 283 ? -4.309 19.938 13.102 1 92.31 283 LEU B N 1
ATOM 4643 C CA . LEU B 1 283 ? -5.375 18.953 12.875 1 92.31 283 LEU B CA 1
ATOM 4644 C C . LEU B 1 283 ? -6.699 19.656 12.594 1 92.31 283 LEU B C 1
ATOM 4646 O O . LEU B 1 283 ? -7.406 19.297 11.648 1 92.31 283 LEU B O 1
ATOM 4650 N N . ARG B 1 284 ? -7.012 20.656 13.375 1 92.31 284 ARG B N 1
ATOM 4651 C CA . ARG B 1 284 ? -8.25 21.422 13.195 1 92.31 284 ARG B CA 1
ATOM 4652 C C . ARG B 1 284 ? -8.281 22.094 11.828 1 92.31 284 ARG B C 1
ATOM 4654 O O . ARG B 1 284 ? -9.297 22.062 11.133 1 92.31 284 ARG B O 1
ATOM 4661 N N . GLN B 1 285 ? -7.16 22.672 11.516 1 92.62 285 GLN B N 1
ATOM 4662 C CA . GLN B 1 285 ? -7.086 23.375 10.234 1 92.62 285 GLN B CA 1
ATOM 4663 C C . GLN B 1 285 ? -7.203 22.406 9.062 1 92.62 285 GLN B C 1
ATOM 4665 O O . GLN B 1 285 ? -7.836 22.719 8.055 1 92.62 285 GLN B O 1
ATOM 4670 N N . PHE B 1 286 ? -6.617 21.281 9.219 1 96.12 286 PHE B N 1
ATOM 4671 C CA . PHE B 1 286 ? -6.703 20.281 8.148 1 96.12 286 PHE B CA 1
ATOM 4672 C C . PHE B 1 286 ? -8.141 19.812 7.965 1 96.12 286 PHE B C 1
ATOM 4674 O O . PHE B 1 286 ? -8.609 19.672 6.832 1 96.12 286 PHE B O 1
ATOM 4681 N N . ILE B 1 287 ? -8.828 19.578 9.023 1 96.62 287 ILE B N 1
ATOM 4682 C CA . ILE B 1 287 ? -10.219 19.156 8.977 1 96.62 287 ILE B CA 1
ATOM 4683 C C . ILE B 1 287 ? -11.07 20.234 8.305 1 96.62 287 ILE B C 1
ATOM 4685 O O . ILE B 1 287 ? -11.906 19.938 7.449 1 96.62 287 ILE B O 1
ATOM 4689 N N . ASP B 1 288 ? -10.805 21.453 8.625 1 95.88 288 ASP B N 1
ATOM 4690 C CA . ASP B 1 288 ? -11.57 22.562 8.055 1 95.88 288 ASP B CA 1
ATOM 4691 C C . ASP B 1 288 ? -11.336 22.688 6.555 1 95.88 288 ASP B C 1
ATOM 4693 O O . ASP B 1 288 ? -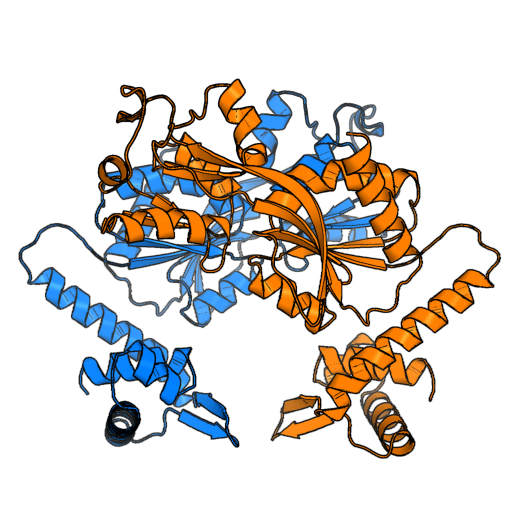12.281 22.844 5.785 1 95.88 288 ASP B O 1
ATOM 4697 N N . VAL B 1 289 ? -10.102 22.609 6.152 1 95.75 289 VAL B N 1
ATOM 4698 C CA . VAL B 1 289 ? -9.773 22.688 4.734 1 95.75 289 VAL B CA 1
ATOM 4699 C C . VAL B 1 289 ? -10.43 21.531 3.986 1 95.75 289 VAL B C 1
ATOM 4701 O O . VAL B 1 289 ? -10.938 21.703 2.877 1 95.75 289 VAL B O 1
ATOM 4704 N N . THR B 1 290 ? -10.383 20.359 4.59 1 96.56 290 THR B N 1
ATOM 4705 C CA . THR B 1 290 ? -10.984 19.172 3.99 1 96.56 290 THR B CA 1
ATOM 4706 C C . THR B 1 290 ? -12.484 19.344 3.814 1 96.56 290 THR B C 1
ATOM 4708 O O . THR B 1 290 ? -13.031 19.078 2.742 1 96.56 290 THR B O 1
ATOM 4711 N N . ARG B 1 291 ? -13.102 19.891 4.832 1 95.62 291 ARG B N 1
ATOM 4712 C CA . ARG B 1 291 ? -14.539 20.141 4.777 1 95.62 291 ARG B CA 1
ATOM 4713 C C . ARG B 1 291 ? -14.883 21.125 3.666 1 95.62 291 ARG B C 1
ATOM 4715 O O . ARG B 1 291 ? -15.812 20.906 2.889 1 95.62 291 ARG B O 1
ATOM 4722 N N . GLU B 1 292 ? -14.141 22.156 3.609 1 93.94 292 GLU B N 1
ATOM 4723 C CA . GLU B 1 292 ? -14.375 23.203 2.619 1 93.94 292 GLU B CA 1
ATOM 4724 C C . GLU B 1 292 ? -14.227 22.656 1.2 1 93.94 292 GLU B C 1
ATOM 4726 O O . GLU B 1 292 ? -14.953 23.062 0.294 1 93.94 292 GLU B O 1
ATOM 4731 N N . PHE B 1 293 ? -13.289 21.797 1.066 1 92.62 293 PHE B N 1
ATOM 4732 C CA . PHE B 1 293 ? -13.039 21.219 -0.246 1 92.62 293 PHE B CA 1
ATOM 4733 C C . PHE B 1 293 ? -14.266 20.453 -0.736 1 92.62 293 PHE B C 1
ATOM 4735 O O . PHE B 1 293 ? -14.625 20.531 -1.913 1 92.62 293 PHE B O 1
ATOM 4742 N N . PHE B 1 294 ? -14.914 19.672 0.082 1 91.81 294 PHE B N 1
ATOM 4743 C CA . PHE B 1 294 ? -16.016 18.812 -0.322 1 91.81 294 PHE B CA 1
ATOM 4744 C C . PHE B 1 294 ? -17.328 19.578 -0.346 1 91.81 294 PHE B C 1
ATOM 4746 O O . PHE B 1 294 ? -18.312 19.125 -0.933 1 91.81 294 PHE B O 1
ATOM 4753 N N . VAL B 1 295 ? -17.406 20.656 0.287 1 83.81 295 VAL B N 1
ATOM 4754 C CA . VAL B 1 295 ? -18.609 21.484 0.222 1 83.81 295 VAL B CA 1
ATOM 4755 C C . VAL B 1 295 ? -18.578 22.312 -1.058 1 83.81 295 VAL B C 1
ATOM 4757 O O . VAL B 1 295 ? -19.625 22.547 -1.67 1 83.81 295 VAL B O 1
ATOM 4760 N N . THR B 1 296 ? -17.469 22.781 -1.473 1 71.19 296 THR B N 1
ATOM 4761 C CA . THR B 1 296 ? -17.375 23.672 -2.615 1 71.19 296 THR B CA 1
ATOM 4762 C C . THR B 1 296 ? -17.188 22.891 -3.91 1 71.19 296 THR B C 1
ATOM 4764 O O . THR B 1 296 ? -17.531 23.375 -4.988 1 71.19 296 THR B O 1
ATOM 4767 N N . ASP B 1 297 ? -16.531 21.844 -3.82 1 63.41 297 ASP B N 1
ATOM 4768 C CA . ASP B 1 297 ? -16.203 21.141 -5.059 1 63.41 297 ASP B CA 1
ATOM 4769 C C . ASP B 1 297 ? -17.016 19.859 -5.207 1 63.41 297 ASP B C 1
ATOM 4771 O O . ASP B 1 297 ? -17.266 19.156 -4.227 1 63.41 297 ASP B O 1
#

Organism: Bacillus thuringiensis (NCBI:txid1428)

Radius of gyration: 25.73 Å; Cα contacts (8 Å, |Δi|>4): 1081; chains: 2; bounding box: 55×74×67 Å